Protein AF-A0A396CN26-F1 (afdb_monomer_lite)

Secondary structure (DSSP, 8-state):
--HHHHHHHTT-GGG--SSSSTTEEEEETTEEEESSEEEEEESTTSSHHHHHHHHHHHS-TTTEEEE-TTHHHHHHSHHHHHHHHHHHHHHHHHHHHGGGHHHHHHHHTSPPHHHHHHHHHHHHHHHHHHHHGGGG--TTTTSHHHHPPPPPPP--HHHHHHHHHHHHHHSS-TTHHHHHHHT-HHHHHHHHHHHHHHHHHHHHHHHHHHHHHHHHHHHHHHHHHH-SSPPPPPP-HHHHHHHHHHHHHHHHHHHHHSS-EEEEEEEETTEEEEEEEE--SSHHHHHHHTT-SS--TTGGGS-HHHHHHHHHT-TT-S-SGGGT-EEEEEEE-TTSPBPPHHHHHHHHHHHHHHHHTTSSEEEEE-GGGG---HHHHHHHHHHHHHHHTTSEEEEE---HIIIIIT--SEEEEEEEETTEEEEEEEETT-SEEEETTS-EEEHHHHHHHHHSS-HHHHHHHGGGGT----

Foldseek 3Di:
DDVVVVVVLVVPPQSDDPDPDPQWDAPDFPDIWGLFFEEEFEDVVLCQVVSLVSVCVPDDVQFEFAAAPCPLVVCLPPVNVVVVVVVVQVVVQCVVCVVCPVVQVVLLPADAPVVLVVVQVVLVVLQVLLVVCPVQDDPLCPPPLQADAQDDADALVVLVVVLVVLVVQLDDDPCVVVCCVPPNNVNSVVVSVVSVVVSVVSHVVNVVSVVVRVVSVVSNVVSCVVGPRHGNDHDCVVSVVVSVVSLVVQLVVLVVQADKDFPDWDDQQQKIKTKIWHADPDQVVLCVQQVFPDGCPPLVVDRSSVNLSVLSPTPPGPGCSSNRTGMDIAMAGNVRDGQDSLRSSVSVVSVSLVVSLVHAEYEHAACVSSPDDPVSLQSVLVSSSVSSVRHRYYHYHLECCNRPVSPGQKYWYWGQDPNDTWIWIDGPPDQWTATSVGDIDGPVQSCCCRRVVHPVSVVVCCVVVVNDDD

Sequence (470 aa):
MNFDSLRLAFRDKDKFSITEREDHIELSPGLYVASGLNVVVGSRSSGKSYLLDRVYESSDPDDVVYVRQFDIVKNAEEKAFREKLADEEASIKADYYKPMNGISSALLNLPSKETINKRIKEYISNLILYADSAAREDEFSKCPIYSAGKIAQDNANKEQEVAQALITLLNENPLSIEISERIGRATLVSLLKIAIDLYKAKALRCKCIDYANKISKKIKAELSLESSRPACPESPFAEAAKRKAYVIRLAKLRGATKSEVEISRRKIGKFSRITKRIPYGNAKTLKTAIEARTSLTGITKLDDVEYVEKILDADGVSDISRALFDINVVLENERGENVSGGQKAEYLFFQALDKAASQDIVLIDEPESSFDNPFLNALIATEIKRISSKATVFLATHNNVLGVSIKPDGIIYTGFENGVHRIYTCDSSDSCMRSSDGHMVERSEVLLKLMEAGGTAYDERKPYYGLVGN

Radius of gyration: 35.92 Å; chains: 1; bounding box: 87×43×106 Å

pLDDT: mean 82.17, std 8.55, range [43.12, 94.88]

Structure (mmCIF, N/CA/C/O backbone):
data_AF-A0A396CN26-F1
#
_entry.id   AF-A0A396CN26-F1
#
loop_
_atom_site.group_PDB
_atom_site.id
_atom_site.type_symbol
_atom_site.label_atom_id
_atom_site.label_alt_id
_atom_site.label_comp_id
_atom_site.label_asym_id
_atom_site.label_entity_id
_atom_site.label_seq_id
_atom_site.pdbx_PDB_ins_code
_atom_site.Cartn_x
_atom_site.Cartn_y
_atom_site.Cartn_z
_atom_site.occupancy
_atom_site.B_iso_or_equiv
_atom_site.auth_seq_id
_atom_site.auth_comp_id
_atom_site.auth_asym_id
_atom_site.auth_atom_id
_atom_site.pdbx_PDB_model_num
ATOM 1 N N . MET A 1 1 ? -22.311 -15.652 -36.957 1.00 49.72 1 MET A N 1
ATOM 2 C CA . MET A 1 1 ? -21.435 -15.356 -35.803 1.00 49.72 1 MET A CA 1
ATOM 3 C C . MET A 1 1 ? -22.310 -15.221 -34.571 1.00 49.72 1 MET A C 1
ATOM 5 O O . MET A 1 1 ? -23.223 -14.409 -34.597 1.00 49.72 1 MET A O 1
ATOM 9 N N . ASN A 1 2 ? -22.108 -16.062 -33.555 1.00 66.31 2 ASN A N 1
ATOM 10 C CA . ASN A 1 2 ? -22.846 -15.977 -32.293 1.00 66.31 2 ASN A CA 1
ATOM 11 C C . ASN A 1 2 ? -22.189 -14.908 -31.395 1.00 66.31 2 ASN A C 1
ATOM 13 O O . ASN A 1 2 ? -20.962 -14.827 -31.341 1.00 66.31 2 ASN A O 1
ATOM 17 N N . PHE A 1 3 ? -22.987 -14.087 -30.712 1.00 68.62 3 PHE A N 1
ATOM 18 C CA . PHE A 1 3 ? -22.509 -12.985 -29.866 1.00 68.62 3 PHE A CA 1
ATOM 19 C C . PHE A 1 3 ? -21.639 -13.492 -28.702 1.00 68.62 3 PHE A C 1
ATOM 21 O O . PHE A 1 3 ? -20.650 -12.859 -28.336 1.00 68.62 3 PHE A O 1
ATOM 28 N N . ASP A 1 4 ? -21.931 -14.695 -28.199 1.00 76.81 4 ASP A N 1
ATOM 29 C CA . ASP A 1 4 ? -21.117 -15.361 -27.177 1.00 76.81 4 ASP A CA 1
ATOM 30 C C . ASP A 1 4 ? -19.715 -15.720 -27.679 1.00 76.81 4 ASP A C 1
ATOM 32 O O . ASP A 1 4 ? -18.748 -15.610 -26.931 1.00 76.81 4 ASP A O 1
ATOM 36 N N . SER A 1 5 ? -19.576 -16.088 -28.957 1.00 71.62 5 SER A N 1
ATOM 37 C CA . SER A 1 5 ? -18.278 -16.390 -29.573 1.00 71.62 5 SER A CA 1
ATOM 38 C C . SER A 1 5 ? -17.413 -15.136 -29.715 1.00 71.62 5 SER A C 1
ATOM 40 O O . SER A 1 5 ? -16.215 -15.191 -29.458 1.00 71.62 5 SER A O 1
ATOM 42 N N . LEU A 1 6 ? -18.026 -13.997 -30.060 1.00 67.12 6 LEU A N 1
ATOM 43 C CA . LEU A 1 6 ? -17.363 -12.688 -30.076 1.00 67.12 6 LEU A CA 1
ATOM 44 C C . LEU A 1 6 ? -16.926 -12.277 -28.668 1.00 67.12 6 LEU A C 1
ATOM 46 O O . LEU A 1 6 ? -15.775 -11.910 -28.465 1.00 67.12 6 LEU A O 1
ATOM 50 N N . ARG A 1 7 ? -17.804 -12.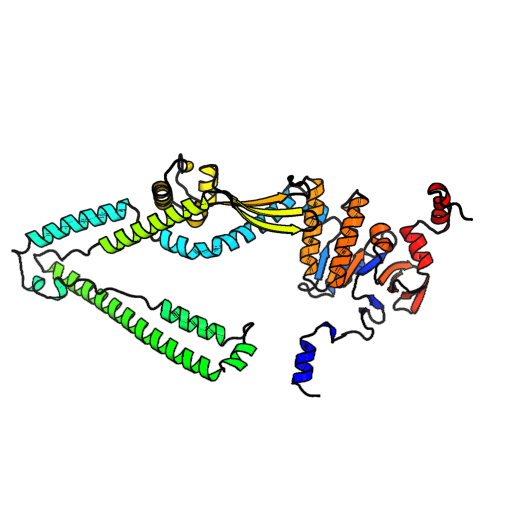408 -27.668 1.00 68.00 7 ARG A N 1
ATOM 51 C CA . ARG A 1 7 ? -17.490 -12.084 -26.268 1.00 68.00 7 ARG A CA 1
ATOM 52 C C . ARG A 1 7 ? -16.365 -12.952 -25.691 1.00 68.00 7 ARG A C 1
ATOM 54 O O . ARG A 1 7 ? -15.585 -12.465 -24.877 1.00 68.00 7 ARG A O 1
ATOM 61 N N . LEU A 1 8 ? -16.284 -14.222 -26.092 1.00 71.88 8 LEU A N 1
ATOM 62 C CA . LEU A 1 8 ? -15.201 -15.126 -25.693 1.00 71.88 8 LEU A CA 1
ATOM 63 C C . LEU A 1 8 ? -13.879 -14.760 -26.369 1.00 71.88 8 LEU A C 1
ATOM 65 O O . LEU A 1 8 ? -12.836 -14.861 -25.731 1.00 71.88 8 LEU A O 1
ATOM 69 N N . ALA A 1 9 ? -13.934 -14.302 -27.624 1.00 62.75 9 ALA A N 1
ATOM 70 C CA . ALA A 1 9 ? -12.776 -13.742 -28.298 1.00 62.75 9 ALA A CA 1
ATOM 71 C C . ALA A 1 9 ? -12.297 -12.487 -27.557 1.00 62.75 9 ALA A C 1
ATOM 73 O O . ALA A 1 9 ? -11.133 -12.449 -27.192 1.00 62.75 9 ALA A O 1
ATOM 74 N N . PHE A 1 10 ? -13.170 -11.511 -27.249 1.00 63.91 10 PHE A N 1
ATOM 75 C CA . PHE A 1 10 ? -12.819 -10.220 -26.605 1.00 63.91 10 PHE A CA 1
ATOM 76 C C . PHE A 1 10 ? -12.132 -10.327 -25.232 1.00 63.91 10 PHE A C 1
ATOM 78 O O . PHE A 1 10 ? -11.649 -9.331 -24.701 1.00 63.91 10 PHE A O 1
ATOM 85 N N . ARG A 1 11 ? -12.102 -11.519 -24.631 1.00 60.06 11 ARG A N 1
ATOM 86 C CA . ARG A 1 11 ? -11.358 -11.792 -23.393 1.00 60.06 11 ARG A CA 1
ATOM 87 C C . ARG A 1 11 ? -9.887 -12.104 -23.619 1.00 60.06 11 ARG A C 1
ATOM 89 O O . ARG A 1 11 ? -9.113 -12.053 -22.671 1.00 60.06 11 ARG A O 1
ATOM 96 N N . ASP A 1 12 ? -9.541 -12.476 -24.837 1.00 54.06 12 ASP A N 1
ATOM 97 C CA . ASP A 1 12 ? -8.222 -12.911 -25.242 1.00 54.06 12 ASP A CA 1
ATOM 98 C C . ASP A 1 12 ? -7.624 -11.810 -26.123 1.00 54.06 12 ASP A C 1
ATOM 100 O O . ASP A 1 12 ? -7.970 -11.691 -27.301 1.00 54.06 12 ASP A O 1
ATOM 104 N N . LYS A 1 13 ? -6.801 -10.941 -25.516 1.00 55.94 13 LYS A N 1
ATOM 105 C CA . LYS A 1 13 ? -6.184 -9.795 -26.208 1.00 55.94 13 LYS A CA 1
ATOM 106 C C . LYS A 1 13 ? -5.357 -10.254 -27.420 1.00 55.94 13 LYS A C 1
ATOM 108 O O . LYS A 1 13 ? -5.352 -9.559 -28.427 1.00 55.94 13 LYS A O 1
ATOM 113 N N . ASP A 1 14 ? -4.789 -11.458 -27.368 1.00 55.03 14 ASP A N 1
ATOM 114 C CA . ASP A 1 14 ? -3.955 -12.041 -28.426 1.00 55.03 14 ASP A CA 1
ATOM 115 C C . ASP A 1 14 ? -4.756 -12.426 -29.688 1.00 55.03 14 ASP A C 1
ATOM 117 O O . ASP A 1 14 ? -4.182 -12.759 -30.721 1.00 55.03 14 ASP A O 1
ATOM 121 N N . LYS A 1 15 ? -6.097 -12.400 -29.629 1.00 54.88 15 LYS A N 1
ATOM 122 C CA . LYS A 1 15 ? -6.984 -12.717 -30.765 1.00 54.88 15 LYS A CA 1
ATOM 123 C C . LYS A 1 15 ? -7.449 -11.495 -31.556 1.00 54.88 15 LYS A C 1
ATOM 125 O O . LYS A 1 15 ? -8.223 -11.659 -32.501 1.00 54.88 15 LYS A O 1
ATOM 130 N N . PHE A 1 16 ? -7.014 -10.292 -31.184 1.00 51.56 16 PHE A N 1
ATOM 131 C CA . PHE A 1 16 ? -7.336 -9.057 -31.897 1.00 51.56 16 PHE A CA 1
ATOM 132 C C . PHE A 1 16 ? -6.062 -8.324 -32.293 1.00 51.56 16 PHE A C 1
ATOM 134 O O . PHE A 1 16 ? -5.268 -7.951 -31.439 1.00 51.56 16 PHE A O 1
ATOM 141 N N . SER A 1 17 ? -5.927 -8.048 -33.589 1.00 50.09 17 SER A N 1
ATOM 142 C CA . SER A 1 17 ? -4.989 -7.049 -34.094 1.00 50.09 17 SER A CA 1
ATOM 143 C C . SER A 1 17 ? -5.772 -5.791 -34.461 1.00 50.09 17 SER A C 1
ATOM 145 O O . SER A 1 17 ? -6.763 -5.868 -35.189 1.00 50.09 17 SER A O 1
ATOM 147 N N . ILE A 1 18 ? -5.353 -4.636 -33.941 1.00 54.41 18 ILE A N 1
ATOM 148 C CA . ILE A 1 18 ? -5.915 -3.319 -34.302 1.00 54.41 18 ILE A CA 1
ATOM 149 C C . ILE A 1 18 ? -5.242 -2.781 -35.581 1.00 54.41 18 ILE A C 1
ATOM 151 O O . ILE A 1 18 ? -5.696 -1.802 -36.168 1.00 54.41 18 ILE A O 1
ATOM 155 N N . THR A 1 19 ? -4.191 -3.446 -36.059 1.00 55.91 19 THR A N 1
ATOM 156 C CA . THR A 1 19 ? -3.375 -3.020 -37.195 1.00 55.91 19 THR A CA 1
ATOM 157 C C . THR A 1 19 ? -3.432 -4.010 -38.354 1.00 55.91 19 THR A C 1
ATOM 159 O O . THR A 1 19 ? -3.617 -5.215 -38.172 1.00 55.91 19 THR A O 1
ATOM 162 N N . GLU A 1 20 ? -3.259 -3.491 -39.577 1.00 57.09 20 GLU A N 1
ATOM 163 C CA . GLU A 1 20 ? -3.237 -4.285 -40.819 1.00 57.09 20 GLU A CA 1
ATOM 164 C C . GLU A 1 20 ? -2.088 -5.307 -40.870 1.00 57.09 20 GLU A C 1
ATOM 166 O O . GLU A 1 20 ? -2.137 -6.255 -41.654 1.00 57.09 20 GLU A O 1
ATOM 171 N N . ARG A 1 21 ? -1.054 -5.119 -40.042 1.00 63.88 21 ARG A N 1
ATOM 172 C CA . ARG A 1 21 ? 0.085 -6.025 -39.895 1.00 63.88 21 ARG A CA 1
ATOM 173 C C . ARG A 1 21 ? 0.073 -6.630 -38.500 1.00 63.88 21 ARG A C 1
ATOM 175 O O . ARG A 1 21 ? 0.138 -5.892 -37.521 1.00 63.88 21 ARG A O 1
ATOM 182 N N . GLU A 1 22 ? 0.037 -7.959 -38.428 1.00 63.50 22 GLU A N 1
ATOM 183 C CA . GLU A 1 22 ? 0.271 -8.680 -37.175 1.00 63.50 22 GLU A CA 1
ATOM 184 C C . GLU A 1 22 ? 1.611 -8.215 -36.566 1.00 63.50 22 GLU A C 1
ATOM 186 O O . GLU A 1 22 ? 2.582 -7.945 -37.281 1.00 63.50 22 GLU A O 1
ATOM 191 N N . ASP A 1 23 ? 1.625 -8.028 -35.246 1.00 73.06 23 ASP A N 1
ATOM 192 C CA . ASP A 1 23 ? 2.781 -7.588 -34.453 1.00 73.06 23 ASP A CA 1
ATOM 193 C C . ASP A 1 23 ? 3.318 -6.171 -34.730 1.00 73.06 23 ASP A C 1
ATOM 195 O O . ASP A 1 23 ? 4.452 -5.858 -34.368 1.00 73.06 23 ASP A O 1
ATOM 199 N N . HIS A 1 24 ? 2.518 -5.283 -35.331 1.00 81.19 24 HIS A N 1
ATOM 200 C CA . HIS A 1 24 ? 2.923 -3.898 -35.597 1.00 81.19 24 HIS A CA 1
ATOM 201 C C . HIS A 1 24 ? 1.936 -2.860 -35.066 1.00 81.19 24 HIS A C 1
ATOM 203 O O . HIS A 1 24 ? 0.738 -3.108 -34.996 1.00 81.19 24 HIS A O 1
ATOM 209 N N . ILE A 1 25 ? 2.429 -1.662 -34.762 1.00 81.75 25 ILE A N 1
ATOM 210 C CA . ILE A 1 25 ? 1.652 -0.472 -34.406 1.00 81.75 25 ILE A CA 1
ATOM 211 C C . ILE A 1 25 ? 1.895 0.604 -35.464 1.00 81.75 25 ILE A C 1
ATOM 213 O O . ILE A 1 25 ? 3.025 0.818 -35.900 1.00 81.75 25 ILE A O 1
ATOM 217 N N . GLU A 1 26 ? 0.838 1.280 -35.907 1.00 82.62 26 GLU A N 1
ATOM 218 C CA . GLU A 1 26 ? 0.957 2.408 -36.831 1.00 82.62 26 GLU A CA 1
ATOM 219 C C . GLU A 1 26 ? 1.132 3.713 -36.040 1.00 82.62 26 GLU A C 1
ATOM 221 O O . GLU A 1 26 ? 0.235 4.142 -35.321 1.00 82.62 26 GLU A O 1
ATOM 226 N N . LEU A 1 27 ? 2.302 4.346 -36.165 1.00 76.44 27 LEU A N 1
ATOM 227 C CA . LEU A 1 27 ? 2.615 5.620 -35.498 1.00 76.44 27 LEU A CA 1
ATOM 228 C C . LEU A 1 27 ? 2.017 6.827 -36.225 1.00 76.44 27 LEU A C 1
ATOM 230 O O . LEU A 1 27 ? 1.696 7.854 -35.630 1.00 76.44 27 LEU A O 1
ATOM 234 N N . SER A 1 28 ? 1.962 6.742 -37.548 1.00 72.50 28 SER A N 1
ATOM 235 C CA . SER A 1 28 ? 1.380 7.745 -38.435 1.00 72.50 28 SER A CA 1
ATOM 236 C C . SER A 1 28 ? 1.117 7.087 -39.788 1.00 72.50 28 SER A C 1
ATOM 238 O O . SER A 1 28 ? 1.729 6.051 -40.045 1.00 72.50 28 SER A O 1
ATOM 240 N N . PRO A 1 29 ? 0.267 7.667 -40.655 1.00 75.06 29 PRO A N 1
ATOM 241 C CA . PRO A 1 29 ? -0.121 7.039 -41.914 1.00 75.06 29 PRO A CA 1
ATOM 242 C C . PRO A 1 29 ? 1.077 6.495 -42.707 1.00 75.06 29 PRO A C 1
ATOM 244 O O . PRO A 1 29 ? 1.932 7.263 -43.155 1.00 75.06 29 PRO A O 1
ATOM 247 N N . GLY A 1 30 ? 1.147 5.169 -42.850 1.00 72.31 30 GLY A N 1
ATOM 248 C CA . GLY A 1 30 ? 2.200 4.468 -43.593 1.00 72.31 30 GLY A CA 1
ATOM 249 C C . GLY A 1 30 ? 3.526 4.236 -42.849 1.00 72.31 30 GLY A C 1
ATOM 250 O O . GLY A 1 30 ? 4.466 3.721 -43.453 1.00 72.31 30 GLY A O 1
ATOM 251 N N . LEU A 1 31 ? 3.618 4.581 -41.560 1.00 81.06 31 LEU A N 1
ATOM 252 C CA . LEU A 1 31 ? 4.768 4.318 -40.685 1.00 81.06 31 LEU A CA 1
ATOM 253 C C . LEU A 1 31 ? 4.388 3.302 -39.605 1.00 81.06 31 LEU A C 1
ATOM 255 O O . LEU A 1 31 ? 3.733 3.633 -38.615 1.00 81.06 31 LEU A O 1
ATOM 259 N N . TYR A 1 32 ? 4.861 2.073 -39.792 1.00 85.38 32 TYR A N 1
ATOM 260 C CA . TYR A 1 32 ? 4.649 0.958 -38.874 1.00 85.38 32 TYR A CA 1
ATOM 261 C C . TYR A 1 32 ? 5.897 0.709 -38.029 1.00 85.38 32 TYR A C 1
ATOM 263 O O . TYR A 1 32 ? 7.021 0.852 -38.517 1.00 85.38 32 TYR A O 1
ATOM 271 N N . VAL A 1 33 ? 5.686 0.318 -36.778 1.00 87.12 33 VAL A N 1
ATOM 272 C CA . VAL A 1 33 ? 6.719 -0.089 -35.818 1.00 87.12 33 VAL A CA 1
ATOM 273 C C . VAL A 1 33 ? 6.336 -1.413 -35.184 1.00 87.12 33 VAL A C 1
ATOM 275 O O . VAL A 1 33 ? 5.157 -1.746 -35.159 1.00 87.12 33 VAL A O 1
ATOM 278 N N . ALA A 1 34 ? 7.301 -2.167 -34.673 1.00 88.31 34 ALA A N 1
ATOM 279 C CA . ALA A 1 34 ? 7.019 -3.447 -34.037 1.00 88.31 34 ALA A CA 1
ATOM 280 C C . ALA A 1 34 ? 6.234 -3.241 -32.726 1.00 88.31 34 ALA A C 1
ATOM 282 O O . ALA A 1 34 ? 6.409 -2.235 -32.042 1.00 88.31 34 ALA A O 1
ATOM 283 N N . SER A 1 35 ? 5.397 -4.196 -32.329 1.00 85.75 35 SER A N 1
ATOM 284 C CA . SER A 1 35 ? 4.704 -4.195 -31.028 1.00 85.75 35 SER A CA 1
ATOM 285 C C . SER A 1 35 ? 5.636 -4.503 -29.844 1.00 85.75 35 SER A C 1
ATOM 287 O O . SER A 1 35 ? 5.272 -4.287 -28.692 1.00 85.75 35 SER A O 1
ATOM 289 N N . GLY A 1 36 ? 6.841 -5.012 -30.122 1.00 88.81 36 GLY A N 1
ATOM 290 C CA . GLY A 1 36 ? 7.863 -5.343 -29.129 1.00 88.81 36 GLY A CA 1
ATOM 291 C C . GLY A 1 36 ? 8.836 -4.194 -28.847 1.00 88.81 36 GLY A C 1
ATOM 292 O O . GLY A 1 36 ? 8.454 -3.074 -28.503 1.00 88.81 36 GLY A O 1
ATOM 293 N N . LEU A 1 37 ? 10.136 -4.481 -28.952 1.00 92.38 37 LEU A N 1
ATOM 294 C CA . LEU A 1 37 ? 11.207 -3.520 -28.705 1.00 92.38 37 LEU A CA 1
ATOM 295 C C . LEU A 1 37 ? 11.586 -2.764 -29.983 1.00 92.38 37 LEU A C 1
ATOM 297 O O . LEU A 1 37 ? 12.199 -3.330 -30.889 1.00 92.38 37 LEU A O 1
ATOM 301 N N . ASN A 1 38 ? 11.332 -1.460 -29.997 1.00 93.38 38 ASN A N 1
ATOM 302 C CA . ASN A 1 38 ? 11.763 -0.538 -31.039 1.00 93.38 38 ASN A CA 1
ATOM 303 C C . ASN A 1 38 ? 12.939 0.303 -30.555 1.00 93.38 38 ASN A C 1
ATOM 305 O O . ASN A 1 38 ? 12.843 0.999 -29.543 1.00 93.38 38 ASN A O 1
ATOM 309 N N . VAL A 1 39 ? 14.044 0.291 -31.295 1.00 93.12 39 VAL A N 1
ATOM 310 C CA . VAL A 1 39 ? 15.199 1.144 -30.989 1.00 93.12 39 VAL A CA 1
ATOM 311 C C . VAL A 1 39 ? 15.186 2.369 -31.892 1.00 93.12 39 VAL A C 1
ATOM 313 O O . VAL A 1 39 ? 15.213 2.249 -33.115 1.00 93.12 39 VAL A O 1
ATOM 316 N N . VAL A 1 40 ? 15.194 3.552 -31.281 1.00 92.06 40 VAL A N 1
ATOM 317 C CA . VAL A 1 40 ? 15.275 4.842 -31.965 1.00 92.06 40 VAL A CA 1
ATOM 318 C C . VAL A 1 40 ? 16.736 5.280 -32.045 1.00 92.06 40 VAL A C 1
ATOM 320 O O . VAL A 1 40 ? 17.376 5.576 -31.034 1.00 92.06 40 VAL A O 1
ATOM 323 N N . VAL A 1 41 ? 17.266 5.346 -33.262 1.00 89.75 41 VAL A N 1
ATOM 324 C CA . VAL A 1 41 ? 18.642 5.744 -33.565 1.00 89.75 41 VAL A CA 1
ATOM 325 C C . VAL A 1 41 ? 18.664 7.030 -34.382 1.00 89.75 41 VAL A C 1
ATOM 327 O O . VAL A 1 41 ? 17.781 7.311 -35.187 1.00 89.75 41 VAL A O 1
ATOM 330 N N . GLY A 1 42 ? 19.710 7.825 -34.210 1.00 85.88 42 GLY A N 1
ATOM 331 C CA . GLY A 1 42 ? 19.914 9.038 -34.990 1.00 85.88 42 GLY A CA 1
ATOM 332 C C . GLY A 1 42 ? 21.136 9.799 -34.506 1.00 85.88 42 GLY A C 1
ATOM 333 O O . GLY A 1 42 ? 21.646 9.533 -33.421 1.00 85.88 42 GLY A O 1
ATOM 334 N N . SER A 1 43 ? 21.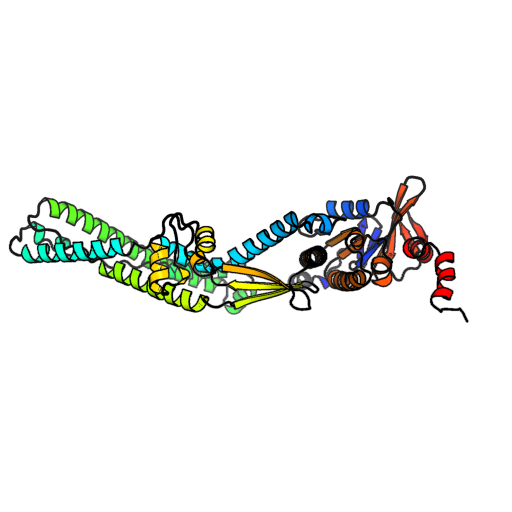624 10.752 -35.296 1.00 80.31 43 SER A N 1
ATOM 335 C CA . SER A 1 43 ? 22.728 11.633 -34.891 1.00 80.31 43 SER A CA 1
ATOM 336 C C . SER A 1 43 ? 22.322 12.551 -33.729 1.00 80.31 43 SER A C 1
ATOM 338 O O . SER A 1 43 ? 21.139 12.685 -33.400 1.00 80.31 43 SER A O 1
ATOM 340 N N . ARG A 1 44 ? 23.283 13.232 -33.097 1.00 73.94 44 ARG A N 1
ATOM 341 C CA . ARG A 1 44 ? 22.967 14.271 -32.103 1.00 73.94 44 ARG A CA 1
ATOM 342 C C . ARG A 1 44 ? 22.059 15.337 -32.737 1.00 73.94 44 ARG A C 1
ATOM 344 O O . ARG A 1 44 ? 22.311 15.755 -33.863 1.00 73.94 44 ARG A O 1
ATOM 351 N N . SER A 1 45 ? 20.999 15.733 -32.030 1.00 71.00 45 SER A N 1
ATOM 352 C CA . SER A 1 45 ? 19.982 16.692 -32.509 1.00 71.00 45 SER A CA 1
ATOM 353 C C . SER A 1 45 ? 19.169 16.247 -33.737 1.00 71.00 45 SER A C 1
ATOM 355 O O . SER A 1 45 ? 18.591 17.075 -34.432 1.00 71.00 45 SER A O 1
ATOM 357 N N . SER A 1 46 ? 19.086 14.942 -34.009 1.00 74.44 46 SER A N 1
ATOM 358 C CA . SER A 1 46 ? 18.321 14.401 -35.148 1.00 74.44 46 SER A CA 1
ATOM 359 C C . SER A 1 46 ? 16.806 14.281 -34.924 1.00 74.44 46 SER A C 1
ATOM 361 O O . SER A 1 46 ? 16.075 14.042 -35.883 1.00 74.44 46 SER A O 1
ATOM 363 N N . GLY A 1 47 ? 16.326 14.490 -33.691 1.00 78.94 47 GLY A N 1
ATOM 364 C CA . GLY A 1 47 ? 14.898 14.453 -33.352 1.00 78.94 47 GLY A CA 1
ATOM 365 C C . GLY A 1 47 ? 14.423 13.216 -32.578 1.00 78.94 47 GLY A C 1
ATOM 366 O O . GLY A 1 47 ? 13.219 13.010 -32.496 1.00 78.94 47 GLY A O 1
ATOM 367 N N . LYS A 1 48 ? 15.319 12.413 -31.983 1.00 87.00 48 LYS A N 1
ATOM 368 C CA . LYS A 1 48 ? 14.942 11.238 -31.164 1.00 87.00 48 LYS A CA 1
ATOM 369 C C . LYS A 1 48 ? 13.964 11.582 -30.033 1.00 87.00 48 LYS A C 1
ATOM 371 O O . LYS A 1 48 ? 12.868 11.035 -29.995 1.00 87.00 48 LYS A O 1
ATOM 376 N N . SER A 1 49 ? 14.327 12.532 -29.167 1.00 84.62 49 SER A N 1
ATOM 377 C CA . SER A 1 49 ? 13.458 12.968 -28.066 1.00 84.62 49 SER A CA 1
ATOM 378 C C . SER A 1 49 ? 12.157 13.585 -28.584 1.00 84.62 49 SER A C 1
ATOM 380 O O . SER A 1 49 ? 11.105 13.325 -28.023 1.00 84.62 49 SER A O 1
ATOM 382 N N . TYR A 1 50 ? 12.200 14.298 -29.719 1.00 85.50 50 TYR A N 1
ATOM 383 C CA . TYR A 1 50 ? 11.002 14.850 -30.365 1.00 85.50 50 TYR A CA 1
ATOM 384 C C . TYR A 1 50 ? 10.029 13.756 -30.832 1.00 85.50 50 TYR A C 1
ATOM 386 O O . TYR A 1 50 ? 8.818 13.906 -30.688 1.00 85.50 50 TYR A O 1
ATOM 394 N N . LEU A 1 51 ? 10.541 12.639 -31.362 1.00 86.06 51 LEU A N 1
ATOM 395 C CA . LEU A 1 51 ? 9.712 11.479 -31.686 1.00 86.06 51 LEU A CA 1
ATOM 396 C C . LEU A 1 51 ? 9.071 10.895 -30.422 1.00 86.06 51 LEU A C 1
ATOM 398 O O . LEU A 1 51 ? 7.864 10.679 -30.414 1.00 86.06 51 LEU A O 1
ATOM 402 N N . LEU A 1 52 ? 9.853 10.669 -29.362 1.00 88.62 52 LEU A N 1
ATOM 403 C CA . LEU A 1 52 ? 9.331 10.135 -28.099 1.00 88.62 52 LEU A CA 1
ATOM 404 C C . LEU A 1 52 ? 8.291 11.070 -27.466 1.00 88.62 52 LEU A C 1
ATOM 406 O O . LEU A 1 52 ? 7.238 10.604 -27.047 1.00 88.62 52 LEU A O 1
ATOM 410 N N . ASP A 1 53 ? 8.538 12.382 -27.453 1.00 87.75 53 ASP A N 1
ATOM 411 C CA . ASP A 1 53 ? 7.583 13.386 -26.973 1.00 87.75 53 ASP A CA 1
ATOM 412 C C . ASP A 1 53 ? 6.270 13.323 -27.764 1.00 87.75 53 ASP A C 1
ATOM 414 O O . ASP A 1 53 ? 5.194 13.312 -27.174 1.00 87.75 53 ASP A O 1
ATOM 418 N N . ARG A 1 54 ? 6.338 13.185 -29.093 1.00 86.69 54 ARG A N 1
ATOM 419 C CA . ARG A 1 54 ? 5.145 13.057 -29.938 1.00 86.69 54 ARG A CA 1
ATOM 420 C C . ARG A 1 54 ? 4.363 11.769 -29.665 1.00 86.69 54 ARG A C 1
ATOM 422 O O . ARG A 1 54 ? 3.133 11.793 -29.682 1.00 86.69 54 ARG A O 1
ATOM 429 N N . VAL A 1 55 ? 5.050 10.651 -29.423 1.00 85.81 55 VAL A N 1
ATOM 430 C CA . VAL A 1 55 ? 4.393 9.390 -29.029 1.00 85.81 55 VAL A CA 1
ATOM 431 C C . VAL A 1 55 ? 3.728 9.547 -27.664 1.00 85.81 55 VAL A C 1
ATOM 433 O O . VAL A 1 55 ? 2.581 9.151 -27.492 1.00 85.81 55 VAL A O 1
ATOM 436 N N . TYR A 1 56 ? 4.405 10.194 -26.716 1.00 87.94 56 TYR A N 1
ATOM 437 C CA . TYR A 1 56 ? 3.856 10.473 -25.393 1.00 87.94 56 TYR A CA 1
ATOM 438 C C . TYR A 1 56 ? 2.594 11.346 -25.456 1.00 87.94 56 TYR A C 1
ATOM 440 O O . TYR A 1 56 ? 1.592 11.015 -24.838 1.00 87.94 56 TYR A O 1
ATOM 448 N N . GLU A 1 57 ? 2.620 12.433 -26.232 1.00 87.25 57 GLU A N 1
ATOM 449 C CA . GLU A 1 57 ? 1.491 13.363 -26.389 1.00 87.25 57 GLU A CA 1
ATOM 450 C C . GLU A 1 57 ? 0.288 12.764 -27.130 1.00 87.25 57 GLU A C 1
ATOM 452 O O . GLU A 1 57 ? -0.827 13.263 -26.991 1.00 87.25 57 GLU A O 1
ATOM 457 N N . SER A 1 58 ? 0.506 11.722 -27.936 1.00 83.94 58 SER A N 1
ATOM 458 C CA . SER A 1 58 ? -0.555 11.030 -28.682 1.00 83.94 58 SER A CA 1
ATOM 459 C C . SER A 1 58 ? -1.121 9.805 -27.962 1.00 83.94 58 SER A C 1
ATOM 461 O O . SER A 1 58 ? -2.104 9.241 -28.437 1.00 83.94 58 SER A O 1
ATOM 463 N N . SER A 1 59 ? -0.529 9.412 -26.832 1.00 82.75 59 SER A N 1
ATOM 464 C CA . SER A 1 59 ? -0.954 8.261 -26.031 1.00 82.75 59 SER A CA 1
ATOM 465 C C . SER A 1 59 ? -1.791 8.703 -24.831 1.00 82.75 59 SER A C 1
ATOM 467 O O . SER A 1 59 ? -1.601 9.800 -24.299 1.00 82.75 59 SER A O 1
ATOM 469 N N . ASP A 1 60 ? -2.695 7.839 -24.369 1.00 82.12 60 ASP A N 1
ATOM 470 C CA . ASP A 1 60 ? -3.449 8.099 -23.144 1.00 82.12 60 ASP A CA 1
ATOM 471 C C . ASP A 1 60 ? -2.509 8.088 -21.919 1.00 82.12 60 ASP A C 1
ATOM 473 O O . ASP A 1 60 ? -1.680 7.181 -21.793 1.00 82.12 60 ASP A O 1
ATOM 477 N N . PRO A 1 61 ? -2.619 9.059 -20.984 1.00 78.69 61 PRO A N 1
ATOM 478 C CA . PRO A 1 61 ? -1.708 9.176 -19.840 1.00 78.69 61 PRO A CA 1
ATOM 479 C C . PRO A 1 61 ? -1.651 7.944 -18.932 1.00 78.69 61 PRO A C 1
ATOM 481 O O . PRO A 1 61 ? -0.647 7.733 -18.252 1.00 78.69 61 PRO A O 1
ATOM 484 N N . ASP A 1 62 ? -2.728 7.158 -18.903 1.00 80.38 62 ASP A N 1
ATOM 485 C CA . ASP A 1 62 ? -2.825 5.948 -18.089 1.00 80.38 62 ASP A CA 1
ATOM 486 C C . ASP A 1 62 ? -2.126 4.744 -18.740 1.00 80.38 62 ASP A C 1
ATOM 488 O O . ASP A 1 62 ? -1.756 3.825 -18.015 1.00 80.38 62 ASP A O 1
ATOM 492 N N . ASP A 1 63 ? -1.858 4.783 -20.052 1.00 83.88 63 ASP A N 1
ATOM 493 C CA . ASP A 1 63 ? -1.315 3.664 -20.838 1.00 83.88 63 ASP A CA 1
ATOM 494 C C . ASP A 1 63 ? 0.149 3.875 -21.269 1.00 83.88 63 ASP A C 1
ATOM 496 O O . ASP A 1 63 ? 0.765 2.978 -21.855 1.00 83.88 63 ASP A O 1
ATOM 500 N N . VAL A 1 64 ? 0.739 5.040 -20.964 1.00 85.88 64 VAL A N 1
ATOM 501 C CA . VAL A 1 64 ? 2.115 5.393 -21.345 1.00 85.88 64 VAL A CA 1
ATOM 502 C C . VAL A 1 64 ? 2.994 5.749 -20.147 1.00 85.88 64 VAL A C 1
ATOM 504 O O . VAL A 1 64 ? 2.618 6.509 -19.256 1.00 85.88 64 VAL A O 1
ATOM 507 N N . VAL A 1 65 ? 4.232 5.249 -20.140 1.00 88.12 65 VAL A N 1
ATOM 508 C CA . VAL A 1 65 ? 5.283 5.700 -19.213 1.00 88.12 65 VAL A CA 1
ATOM 509 C C . VAL A 1 65 ? 6.469 6.244 -19.984 1.00 88.12 65 VAL A C 1
ATOM 511 O O . VAL A 1 65 ? 6.990 5.593 -20.885 1.00 88.12 65 VAL A O 1
ATOM 514 N N . TYR A 1 66 ? 6.941 7.422 -19.572 1.00 88.12 66 TYR A N 1
ATOM 515 C CA . TYR A 1 66 ? 8.099 8.076 -20.166 1.00 88.12 66 TYR A CA 1
ATOM 516 C C . TYR A 1 66 ? 9.233 8.249 -19.152 1.00 88.12 66 TYR A C 1
ATOM 518 O O . TYR A 1 66 ? 9.155 9.040 -18.213 1.00 88.12 66 TYR A O 1
ATOM 526 N N . VAL A 1 67 ? 10.318 7.511 -19.377 1.00 85.56 67 VAL A N 1
ATOM 527 C CA . VAL A 1 67 ? 11.607 7.658 -18.703 1.00 85.56 67 VAL A CA 1
ATOM 528 C C . VAL A 1 67 ? 12.484 8.623 -19.507 1.00 85.56 67 VAL A C 1
ATOM 530 O O . VAL A 1 67 ? 13.150 8.222 -20.462 1.00 85.56 67 VAL A O 1
ATOM 533 N N . ARG A 1 68 ? 12.462 9.910 -19.142 1.00 84.62 68 ARG A N 1
ATOM 534 C CA . ARG A 1 68 ? 13.235 10.958 -19.828 1.00 84.62 68 ARG A CA 1
ATOM 535 C C . ARG A 1 68 ? 14.715 10.932 -19.451 1.00 84.62 68 ARG A C 1
ATOM 537 O O . ARG A 1 68 ? 15.100 10.513 -18.353 1.00 84.62 68 ARG A O 1
ATOM 544 N N . GLN A 1 69 ? 15.532 11.492 -20.338 1.00 78.06 69 GLN A N 1
ATOM 545 C CA . GLN A 1 69 ? 16.953 11.703 -20.104 1.00 78.06 69 GLN A CA 1
ATOM 546 C C . GLN A 1 69 ? 17.188 12.560 -18.845 1.00 78.06 69 GLN A C 1
ATOM 548 O O . GLN A 1 69 ? 16.498 13.552 -18.610 1.00 78.06 69 GLN A O 1
ATOM 553 N N . PHE A 1 70 ? 18.177 12.188 -18.026 1.00 70.62 70 PHE A N 1
ATOM 554 C CA . PHE A 1 70 ? 18.567 12.855 -16.770 1.00 70.62 70 PHE A CA 1
ATOM 555 C C . PHE A 1 70 ? 17.536 12.864 -15.632 1.00 70.62 70 PHE A C 1
ATOM 557 O O . PHE A 1 70 ? 17.906 13.211 -14.508 1.00 70.62 70 PHE A O 1
ATOM 564 N N . ASP A 1 71 ? 16.284 12.452 -15.851 1.00 72.44 71 ASP A N 1
ATOM 565 C CA . ASP A 1 71 ? 15.288 12.388 -14.774 1.00 72.44 71 ASP A CA 1
ATOM 566 C C . ASP A 1 71 ? 15.705 11.391 -13.694 1.00 72.44 71 ASP A C 1
ATOM 568 O O . ASP A 1 71 ? 15.524 11.645 -12.505 1.00 72.44 71 ASP A O 1
ATOM 572 N N . ILE A 1 72 ? 16.323 10.278 -14.082 1.00 71.31 72 ILE A N 1
ATOM 573 C CA . ILE A 1 72 ? 16.855 9.287 -13.141 1.00 71.31 72 ILE A CA 1
ATOM 574 C C . ILE A 1 72 ? 17.957 9.915 -12.281 1.00 71.31 72 ILE A C 1
ATOM 576 O O . ILE A 1 72 ? 17.938 9.753 -11.065 1.00 71.31 72 ILE A O 1
ATOM 580 N N . VAL A 1 73 ? 18.875 10.675 -12.891 1.00 66.88 73 VAL A N 1
ATOM 581 C CA . VAL A 1 73 ? 20.011 11.313 -12.201 1.00 66.88 73 VAL A CA 1
ATOM 582 C C . VAL A 1 73 ? 19.536 12.409 -11.249 1.00 66.88 73 VAL A C 1
ATOM 584 O O . VAL A 1 73 ? 19.920 12.402 -10.083 1.00 66.88 73 VAL A O 1
ATOM 587 N N . LYS A 1 74 ? 18.637 13.296 -11.698 1.00 68.69 74 LYS A N 1
ATOM 588 C CA . LYS A 1 74 ? 18.026 14.334 -10.846 1.00 68.69 74 LYS A CA 1
ATOM 589 C C . LYS A 1 74 ? 17.288 13.722 -9.658 1.00 68.69 74 LYS A C 1
ATOM 591 O O . LYS A 1 74 ? 17.408 14.190 -8.533 1.00 68.69 74 LYS A O 1
ATOM 596 N N . ASN A 1 75 ? 16.542 12.645 -9.896 1.00 67.31 75 ASN A N 1
ATOM 597 C CA . ASN A 1 75 ? 15.812 11.952 -8.837 1.00 67.31 75 ASN A CA 1
ATOM 598 C C . ASN A 1 75 ? 16.722 11.110 -7.928 1.00 67.31 75 ASN A C 1
ATOM 600 O O . ASN A 1 75 ? 16.318 10.782 -6.815 1.00 67.31 75 ASN A O 1
ATOM 604 N N . ALA A 1 76 ? 17.926 10.756 -8.382 1.00 63.12 76 ALA A N 1
ATOM 605 C CA . ALA A 1 76 ? 18.929 10.049 -7.593 1.00 63.12 76 ALA A CA 1
ATOM 606 C C . ALA A 1 76 ? 19.712 10.974 -6.648 1.00 63.12 76 ALA A C 1
ATOM 608 O O . ALA A 1 76 ? 20.393 10.471 -5.747 1.00 63.12 76 ALA A O 1
ATOM 609 N N . GLU A 1 77 ? 19.603 12.300 -6.808 1.00 72.62 77 GLU A N 1
ATOM 610 C CA . GLU A 1 77 ? 20.124 13.259 -5.834 1.00 72.62 77 GLU A CA 1
ATOM 611 C C . GLU A 1 77 ? 19.571 12.951 -4.438 1.00 72.62 77 GLU A C 1
ATOM 613 O O . GLU A 1 77 ? 18.397 12.618 -4.265 1.00 72.62 77 GLU A O 1
ATOM 618 N N . GLU A 1 78 ? 20.424 13.058 -3.415 1.00 70.38 78 GLU A N 1
ATOM 619 C CA . GLU A 1 78 ? 20.142 12.507 -2.086 1.00 70.38 78 GLU A CA 1
ATOM 620 C C . GLU A 1 78 ? 18.817 13.003 -1.492 1.00 70.38 78 GLU A C 1
ATOM 622 O O . GLU A 1 78 ? 18.099 12.234 -0.852 1.00 70.38 78 GLU A O 1
ATOM 627 N N . LYS A 1 79 ? 18.468 14.270 -1.734 1.00 75.12 79 LYS A N 1
ATOM 628 C CA . LYS A 1 79 ? 17.219 14.862 -1.258 1.00 75.12 79 LYS A CA 1
ATOM 629 C C . LYS A 1 79 ? 15.996 14.290 -1.986 1.00 75.12 79 LYS A C 1
ATOM 631 O O . LYS A 1 79 ? 15.091 13.788 -1.325 1.00 75.12 79 LYS A O 1
ATOM 636 N N . ALA A 1 80 ? 16.001 14.305 -3.319 1.00 74.75 80 ALA A N 1
ATOM 637 C CA . ALA A 1 80 ? 14.889 13.824 -4.141 1.00 74.75 80 ALA A CA 1
ATOM 638 C C . ALA A 1 80 ? 14.658 12.312 -3.973 1.00 74.75 80 ALA A C 1
ATOM 640 O O . ALA A 1 80 ? 13.518 11.856 -3.867 1.00 74.75 80 ALA A O 1
ATOM 641 N N . PHE A 1 81 ? 15.738 11.534 -3.859 1.00 76.69 81 PHE A N 1
ATOM 642 C CA . PHE A 1 81 ? 15.658 10.097 -3.612 1.00 76.69 81 PHE A CA 1
ATOM 643 C C . PHE A 1 81 ? 14.986 9.795 -2.271 1.00 76.69 81 PHE A C 1
ATOM 645 O O . PHE A 1 81 ? 14.138 8.908 -2.181 1.00 76.69 81 PHE A O 1
ATOM 652 N N . ARG A 1 82 ? 15.359 10.533 -1.216 1.00 75.12 82 ARG A N 1
ATOM 653 C CA . ARG A 1 82 ? 14.776 10.349 0.119 1.00 75.12 82 ARG A CA 1
ATOM 654 C C . ARG A 1 82 ? 13.296 10.702 0.154 1.00 75.12 82 ARG A C 1
ATOM 656 O O . ARG A 1 82 ? 12.560 10.005 0.837 1.00 75.12 82 ARG A O 1
ATOM 663 N N . GLU A 1 83 ? 12.872 11.732 -0.571 1.00 79.81 83 GLU A N 1
ATOM 664 C CA . GLU A 1 83 ? 11.456 12.105 -0.684 1.00 79.81 83 GLU A CA 1
ATOM 665 C C . GLU A 1 83 ? 10.652 11.003 -1.393 1.00 79.81 83 GLU A C 1
ATOM 667 O O . GLU A 1 83 ? 9.695 10.491 -0.820 1.00 79.81 83 GLU A O 1
ATOM 672 N N . LYS A 1 84 ? 11.108 10.521 -2.559 1.00 76.50 84 LYS A N 1
ATOM 673 C CA . LYS A 1 84 ? 10.428 9.424 -3.278 1.00 76.50 84 LYS A CA 1
ATOM 674 C C . LYS A 1 84 ? 10.363 8.126 -2.476 1.00 76.50 84 LYS A C 1
ATOM 676 O O . LYS A 1 84 ? 9.341 7.443 -2.482 1.00 76.50 84 LYS A O 1
ATOM 681 N N . LEU A 1 85 ? 11.451 7.772 -1.789 1.00 77.75 85 LEU A N 1
ATOM 682 C CA . LEU A 1 85 ? 11.469 6.600 -0.918 1.00 77.75 85 LEU A CA 1
ATOM 683 C C . LEU A 1 85 ? 10.503 6.784 0.262 1.00 77.75 85 LEU A C 1
ATOM 685 O O . LEU A 1 85 ? 9.784 5.849 0.601 1.00 77.75 85 LEU A O 1
ATOM 689 N N . ALA A 1 86 ? 10.450 7.983 0.852 1.00 77.81 86 ALA A N 1
ATOM 690 C CA . ALA A 1 86 ? 9.553 8.297 1.960 1.00 77.81 86 ALA A CA 1
ATOM 691 C C . ALA A 1 86 ? 8.072 8.226 1.559 1.00 77.81 86 ALA A C 1
ATOM 693 O O . ALA A 1 86 ? 7.260 7.744 2.347 1.00 77.81 86 ALA A O 1
ATOM 694 N N . ASP A 1 87 ? 7.716 8.641 0.343 1.00 79.38 87 ASP A N 1
ATOM 695 C CA . ASP A 1 87 ? 6.344 8.530 -0.165 1.00 79.38 87 ASP A CA 1
ATOM 696 C C . ASP A 1 87 ? 5.919 7.063 -0.327 1.00 79.38 87 ASP A C 1
ATOM 698 O O . ASP A 1 87 ? 4.825 6.660 0.083 1.00 79.38 87 ASP A O 1
ATOM 702 N N . GLU A 1 88 ? 6.808 6.222 -0.863 1.00 75.56 88 GLU A N 1
ATOM 703 C CA . GLU A 1 88 ? 6.555 4.782 -0.967 1.00 75.56 88 GLU A CA 1
ATOM 704 C C . GLU A 1 88 ? 6.496 4.108 0.405 1.00 75.56 88 GLU A C 1
ATOM 706 O O . GLU A 1 88 ? 5.618 3.278 0.656 1.00 75.56 88 GLU A O 1
ATOM 711 N N . GLU A 1 89 ? 7.393 4.485 1.314 1.00 80.50 89 GLU A N 1
ATOM 712 C CA . GLU A 1 89 ? 7.346 4.067 2.712 1.00 80.50 89 GLU A CA 1
ATOM 713 C C . GLU A 1 89 ? 6.021 4.445 3.365 1.00 80.50 89 GLU A C 1
ATOM 715 O O . GLU A 1 89 ? 5.432 3.621 4.065 1.00 80.50 89 GLU A O 1
ATOM 720 N N . ALA A 1 90 ? 5.532 5.664 3.135 1.00 83.00 90 ALA A N 1
ATOM 721 C CA . ALA A 1 90 ? 4.279 6.149 3.690 1.00 83.00 90 ALA A CA 1
ATOM 722 C C . ALA A 1 90 ? 3.081 5.351 3.160 1.00 83.00 90 ALA A C 1
ATOM 724 O O . ALA A 1 90 ? 2.211 4.975 3.948 1.00 83.00 90 ALA A O 1
ATOM 725 N N . SER A 1 91 ? 3.061 5.029 1.864 1.00 84.19 91 SER A N 1
ATOM 726 C CA . SER A 1 91 ? 2.026 4.181 1.262 1.00 84.19 91 SER A CA 1
ATOM 727 C C . SER A 1 91 ? 2.029 2.768 1.858 1.00 84.19 91 SER A C 1
ATOM 729 O O . SER A 1 91 ? 0.995 2.308 2.344 1.00 84.19 91 SER A O 1
ATOM 731 N N . ILE A 1 92 ? 3.195 2.115 1.930 1.00 83.62 92 ILE A N 1
ATOM 732 C CA . ILE A 1 92 ? 3.332 0.772 2.520 1.00 83.62 92 ILE A CA 1
ATOM 733 C C . ILE A 1 92 ? 2.933 0.788 4.003 1.00 83.62 92 ILE A C 1
ATOM 735 O O . ILE A 1 92 ? 2.253 -0.124 4.484 1.00 83.62 92 ILE A O 1
ATOM 739 N N . LYS A 1 93 ? 3.327 1.838 4.734 1.00 84.94 93 LYS A N 1
ATOM 740 C CA . LYS A 1 93 ? 2.924 2.053 6.127 1.00 84.94 93 LYS A CA 1
ATOM 741 C C . LYS A 1 93 ? 1.412 2.142 6.256 1.00 84.94 93 LYS A C 1
ATOM 743 O O . LYS A 1 93 ? 0.835 1.421 7.068 1.00 84.94 93 LYS A O 1
ATOM 748 N N . ALA A 1 94 ? 0.775 3.002 5.468 1.00 84.44 94 ALA A N 1
ATOM 749 C CA . ALA A 1 94 ? -0.665 3.214 5.520 1.00 84.44 94 ALA A CA 1
ATOM 750 C C . ALA A 1 94 ? -1.444 1.912 5.280 1.00 84.44 94 ALA A C 1
ATOM 752 O O . ALA A 1 94 ? -2.357 1.597 6.048 1.00 84.44 94 ALA A O 1
ATOM 753 N N . ASP A 1 95 ? -1.038 1.119 4.286 1.00 85.56 95 ASP A N 1
ATOM 754 C CA . ASP A 1 95 ? -1.677 -0.162 3.981 1.00 85.56 95 ASP A CA 1
ATOM 755 C C . ASP A 1 95 ? -1.529 -1.176 5.118 1.00 85.56 95 ASP A C 1
ATOM 757 O O . ASP A 1 95 ? -2.496 -1.854 5.476 1.00 85.56 95 ASP A O 1
ATOM 761 N N . TYR A 1 96 ? -0.353 -1.245 5.745 1.00 85.69 96 TYR A N 1
ATOM 762 C CA . TYR A 1 96 ? -0.124 -2.162 6.860 1.00 85.69 96 TYR A CA 1
ATOM 763 C C . TYR A 1 96 ? -0.868 -1.746 8.140 1.00 85.69 96 TYR A C 1
ATOM 765 O O . TYR A 1 96 ? -1.328 -2.608 8.890 1.00 85.69 96 TYR A O 1
ATOM 773 N N . TYR A 1 97 ? -1.035 -0.442 8.392 1.00 85.94 97 TYR A N 1
ATOM 774 C CA . TYR A 1 97 ? -1.811 0.058 9.537 1.00 85.94 97 TYR A CA 1
ATOM 775 C C . TYR A 1 97 ? -3.326 0.018 9.314 1.00 85.94 97 TYR A C 1
ATOM 777 O O . TYR A 1 97 ? -4.082 0.023 10.286 1.00 85.94 97 TYR A O 1
ATOM 785 N N . LYS A 1 98 ? -3.803 -0.086 8.068 1.00 86.44 98 LYS A N 1
ATOM 786 C CA . LYS A 1 98 ? -5.235 -0.068 7.721 1.00 86.44 98 LYS A CA 1
ATOM 787 C C . LYS A 1 98 ? -6.112 -1.007 8.573 1.00 86.44 98 LYS A C 1
ATOM 789 O O . LYS A 1 98 ? -7.157 -0.547 9.043 1.00 86.44 98 LYS A O 1
ATOM 794 N N . PRO A 1 99 ? -5.727 -2.270 8.861 1.00 85.12 99 PRO A N 1
ATOM 795 C CA . PRO A 1 99 ? -6.519 -3.157 9.720 1.00 85.12 99 PRO A 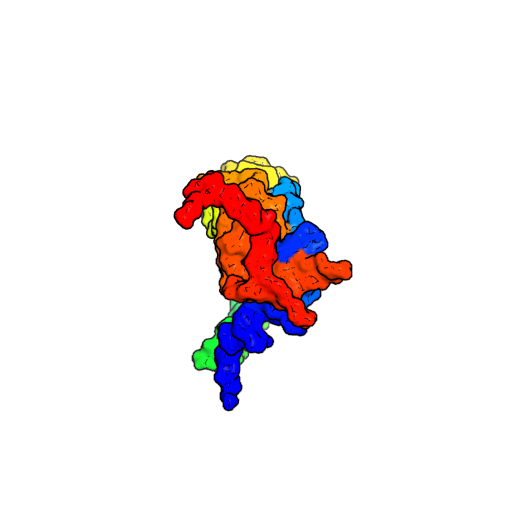CA 1
ATOM 796 C C . PRO A 1 99 ? -6.618 -2.683 11.181 1.00 85.12 99 PRO A C 1
ATOM 798 O O . PRO A 1 99 ? -7.537 -3.074 11.900 1.00 85.12 99 PRO A O 1
ATOM 801 N N . MET A 1 100 ? -5.689 -1.839 11.639 1.00 84.00 100 MET A N 1
ATOM 802 C CA . MET A 1 100 ? -5.634 -1.339 13.012 1.00 84.00 100 MET A CA 1
ATOM 803 C C . MET A 1 100 ? -6.483 -0.088 13.262 1.00 84.00 100 MET A C 1
ATOM 805 O O . MET A 1 100 ? -6.758 0.220 14.423 1.00 84.00 100 MET A O 1
ATOM 809 N N . ASN A 1 101 ? -6.972 0.589 12.221 1.00 82.25 101 ASN A N 1
ATOM 810 C CA . ASN A 1 101 ? -7.781 1.807 12.361 1.00 82.25 101 ASN A CA 1
ATOM 811 C C . ASN A 1 101 ? -9.024 1.594 13.246 1.00 82.25 101 ASN A C 1
ATOM 813 O O . ASN A 1 101 ? -9.337 2.413 14.114 1.00 82.25 101 ASN A O 1
ATOM 817 N N . GLY A 1 102 ? -9.703 0.450 13.097 1.00 79.69 102 GLY A N 1
ATOM 818 C CA . GLY A 1 102 ? -10.859 0.098 13.930 1.00 79.69 102 GLY A CA 1
ATOM 819 C C . GLY A 1 102 ? -10.496 -0.081 15.408 1.00 79.69 102 GLY A C 1
ATOM 820 O O . GLY A 1 102 ? -11.244 0.339 16.288 1.00 79.69 102 GLY A O 1
ATOM 821 N N . ILE A 1 103 ? -9.312 -0.631 15.688 1.00 81.88 103 ILE A N 1
ATOM 822 C CA . ILE A 1 103 ? -8.785 -0.769 17.050 1.00 81.88 103 ILE A CA 1
ATOM 823 C C . ILE A 1 103 ? -8.457 0.616 17.618 1.00 81.88 103 ILE A C 1
ATOM 825 O O . ILE A 1 103 ? -8.915 0.935 18.709 1.00 81.88 103 ILE A O 1
ATOM 829 N N . SER A 1 104 ? -7.735 1.453 16.868 1.00 81.25 104 SER A N 1
ATOM 830 C CA . SER A 1 104 ? -7.330 2.798 17.301 1.00 81.25 104 SER A CA 1
ATOM 831 C C . SER A 1 104 ? -8.536 3.660 17.692 1.00 81.25 104 SER A C 1
ATOM 833 O O . SER A 1 104 ? -8.598 4.188 18.804 1.00 81.25 104 SER A O 1
ATOM 835 N N . SER A 1 105 ? -9.572 3.683 16.845 1.00 80.75 105 SER A N 1
ATOM 836 C CA . SER A 1 105 ? -10.812 4.423 17.118 1.00 80.75 105 SER A CA 1
ATOM 837 C C . SER A 1 105 ? -11.545 3.945 18.381 1.00 80.75 105 SER A C 1
ATOM 839 O O . SER A 1 105 ? -12.059 4.756 19.154 1.00 80.75 105 SER A O 1
ATOM 841 N N . ALA A 1 106 ? -11.570 2.636 18.648 1.00 80.56 106 ALA A N 1
ATOM 842 C CA . ALA A 1 106 ? -12.189 2.091 19.853 1.00 80.56 106 ALA A CA 1
ATOM 843 C C . ALA A 1 106 ? -11.420 2.467 21.130 1.00 80.56 106 ALA A C 1
ATOM 845 O O . ALA A 1 106 ? -12.033 2.586 22.189 1.00 80.56 106 ALA A O 1
ATOM 846 N N . LEU A 1 107 ? -10.101 2.645 21.033 1.00 79.38 107 LEU A N 1
ATOM 847 C CA . LEU A 1 107 ? -9.219 2.928 22.164 1.00 79.38 107 LEU A CA 1
ATOM 848 C C . LEU A 1 107 ? -9.175 4.402 22.545 1.00 79.38 107 LEU A C 1
ATOM 850 O O . LEU A 1 107 ? -9.178 4.698 23.734 1.00 79.38 107 LEU A O 1
ATOM 854 N N . LEU A 1 108 ? -9.196 5.310 21.566 1.00 78.31 108 LEU A N 1
ATOM 855 C CA . LEU A 1 108 ? -9.289 6.753 21.824 1.00 78.31 108 LEU A CA 1
ATOM 856 C C . LEU A 1 108 ? -10.565 7.118 22.601 1.00 78.31 108 LEU A C 1
ATOM 858 O O . LEU A 1 108 ? -10.591 8.090 23.346 1.00 78.31 108 LEU A O 1
ATOM 862 N N . ASN A 1 109 ? -11.616 6.306 22.464 1.00 79.56 109 ASN A N 1
ATOM 863 C CA . ASN A 1 109 ? -12.874 6.464 23.191 1.00 79.56 109 ASN A CA 1
ATOM 864 C C . ASN A 1 109 ? -12.892 5.778 24.572 1.00 79.56 109 ASN A C 1
ATOM 866 O O . ASN A 1 109 ? -13.916 5.827 25.259 1.00 79.56 109 ASN A O 1
ATOM 870 N N . LEU A 1 110 ? -11.819 5.091 24.987 1.00 83.31 110 LEU A N 1
ATOM 871 C CA . LEU A 1 110 ? -11.781 4.449 26.300 1.00 83.31 110 LEU A CA 1
ATOM 872 C C . LEU A 1 110 ? -11.495 5.478 27.403 1.00 83.31 110 LEU A C 1
ATOM 874 O O . LEU A 1 110 ? -10.570 6.275 27.280 1.00 83.31 110 LEU A O 1
ATOM 878 N N . PRO A 1 111 ? -12.221 5.425 28.531 1.00 83.19 111 PRO A N 1
ATOM 879 C CA . PRO A 1 111 ? -11.909 6.262 29.681 1.00 83.19 111 PRO A CA 1
ATOM 880 C C . PRO A 1 111 ? -10.553 5.886 30.297 1.00 83.19 111 PRO A C 1
ATOM 882 O O . PRO A 1 111 ? -10.165 4.708 30.338 1.00 83.19 111 PRO A O 1
ATOM 885 N N . SER A 1 112 ? -9.866 6.887 30.855 1.00 84.94 112 SER A N 1
ATOM 886 C CA . SER A 1 112 ? -8.616 6.685 31.594 1.00 84.94 112 SER A CA 1
ATOM 887 C C . SER A 1 112 ? -8.811 5.764 32.802 1.00 84.94 112 SER A C 1
ATOM 889 O O . SER A 1 112 ? -9.921 5.594 33.329 1.00 84.94 112 SER A O 1
ATOM 891 N N . LYS A 1 113 ? -7.713 5.160 33.267 1.00 87.19 113 LYS A N 1
ATOM 892 C CA . LYS A 1 113 ? -7.726 4.265 34.435 1.00 87.19 113 LYS A CA 1
ATOM 893 C C . LYS A 1 113 ? -8.255 4.980 35.677 1.00 87.19 113 LYS A C 1
ATOM 895 O O . LYS A 1 113 ? -9.066 4.429 36.422 1.00 87.19 113 LYS A O 1
ATOM 900 N N . GLU A 1 114 ? -7.828 6.223 35.870 1.00 87.06 114 GLU A N 1
ATOM 901 C CA . GLU A 1 114 ? -8.257 7.075 36.977 1.00 87.06 114 GLU A CA 1
ATOM 902 C C . GLU A 1 114 ? -9.755 7.374 36.926 1.00 87.06 114 GLU A C 1
ATOM 904 O O . GLU A 1 114 ? -10.437 7.245 37.944 1.00 87.06 114 GLU A O 1
ATOM 909 N N . THR A 1 115 ? -10.293 7.677 35.740 1.00 87.56 115 THR A N 1
ATOM 910 C CA . THR A 1 115 ? -11.729 7.937 35.556 1.00 87.56 115 THR A CA 1
ATOM 911 C C . THR A 1 115 ? -12.574 6.733 35.965 1.00 87.56 115 THR A C 1
ATOM 913 O O . THR A 1 115 ? -13.541 6.881 36.712 1.00 87.56 115 THR A O 1
ATOM 916 N N . ILE A 1 116 ? -12.198 5.524 35.533 1.00 88.06 116 ILE A N 1
ATOM 917 C CA . ILE A 1 116 ? -12.909 4.296 35.917 1.00 88.06 116 ILE A CA 1
ATOM 918 C C . ILE A 1 116 ? -12.804 4.034 37.419 1.00 88.06 116 ILE A C 1
ATOM 920 O O . ILE A 1 116 ? -13.810 3.732 38.058 1.00 88.06 116 ILE A O 1
ATOM 924 N N . ASN A 1 117 ? -11.615 4.186 38.004 1.00 89.38 117 ASN A N 1
ATOM 925 C CA . ASN A 1 117 ? -11.425 3.983 39.440 1.00 89.38 117 ASN A CA 1
ATOM 926 C C . ASN A 1 117 ? -12.256 4.968 40.271 1.00 89.38 117 ASN A C 1
ATOM 928 O O . ASN A 1 117 ? -12.840 4.574 41.281 1.00 89.38 117 ASN A O 1
ATOM 932 N N . LYS A 1 118 ? -12.346 6.231 39.838 1.00 91.50 118 LYS A N 1
ATOM 933 C CA . LYS A 1 118 ? -13.200 7.242 40.466 1.00 91.50 118 LYS A CA 1
ATOM 934 C C . LYS A 1 118 ? -14.675 6.843 40.384 1.00 91.50 118 LYS A C 1
ATOM 936 O O . LYS A 1 118 ? -15.329 6.786 41.419 1.00 91.50 118 LYS A O 1
ATOM 941 N N . ARG A 1 119 ? -15.159 6.453 39.198 1.00 90.12 119 ARG A N 1
ATOM 942 C CA . ARG A 1 119 ? -16.542 5.981 38.997 1.00 90.12 119 ARG A CA 1
ATOM 943 C C . ARG A 1 119 ? -16.882 4.760 39.851 1.00 90.12 119 ARG A C 1
ATOM 945 O O . ARG A 1 119 ? -17.978 4.691 40.391 1.00 90.12 119 ARG A O 1
ATOM 952 N N . ILE A 1 120 ? -15.962 3.802 39.998 1.00 91.69 120 ILE A N 1
ATOM 953 C CA . ILE A 1 120 ? -16.164 2.625 40.862 1.00 91.69 120 ILE A CA 1
ATOM 954 C C . ILE A 1 120 ? -16.291 3.048 42.329 1.00 91.69 120 ILE A C 1
ATOM 956 O O . ILE A 1 120 ? -17.194 2.576 43.015 1.00 91.69 120 ILE A O 1
ATOM 960 N N . LYS A 1 121 ? -15.422 3.946 42.812 1.00 91.69 121 LYS A N 1
ATOM 961 C CA . LYS A 1 121 ? -15.503 4.464 44.187 1.00 91.69 121 LYS A CA 1
ATOM 962 C C . LYS A 1 121 ? -16.814 5.212 44.431 1.00 91.69 121 LYS A C 1
ATOM 964 O O . LYS A 1 121 ? -17.492 4.924 45.408 1.00 91.69 121 LYS A O 1
ATOM 969 N N . GLU A 1 122 ? -17.190 6.115 43.526 1.00 90.81 122 GLU A N 1
ATOM 970 C CA . GLU A 1 122 ? -18.459 6.854 43.588 1.00 90.81 122 GLU A CA 1
ATOM 971 C C . GLU A 1 122 ? -19.665 5.909 43.573 1.00 90.81 122 GLU A C 1
ATOM 973 O O . GLU A 1 122 ? -20.582 6.070 44.372 1.00 90.81 122 GLU A O 1
ATOM 978 N N . TYR A 1 123 ? -19.643 4.885 42.716 1.00 90.06 123 TYR A N 1
ATOM 979 C CA . TYR A 1 123 ? -20.688 3.867 42.660 1.00 90.06 123 TYR A CA 1
ATOM 980 C C . TYR A 1 123 ? -20.839 3.118 43.986 1.00 90.06 123 TYR A C 1
ATOM 982 O O . TYR A 1 123 ? -21.956 2.994 44.477 1.00 90.06 123 TYR A O 1
ATOM 990 N N . ILE A 1 124 ? -19.734 2.650 44.580 1.00 89.62 124 ILE A N 1
ATOM 991 C CA . ILE A 1 124 ? -19.761 1.931 45.862 1.00 89.62 124 ILE A CA 1
ATOM 992 C C . ILE A 1 124 ? -20.327 2.832 46.964 1.00 89.62 124 ILE A C 1
ATOM 994 O O . ILE A 1 124 ? -21.231 2.411 47.681 1.00 89.62 124 ILE A O 1
ATOM 998 N N . SER A 1 125 ? -19.861 4.081 47.060 1.00 89.06 125 SER A N 1
ATOM 999 C CA . SER A 1 125 ? -20.372 5.042 48.044 1.00 89.06 125 SER A CA 1
ATOM 1000 C C . SER A 1 125 ? -21.869 5.310 47.866 1.00 89.06 125 SER A C 1
ATOM 1002 O O . SER A 1 125 ? -22.625 5.254 48.833 1.00 89.06 125 SER A O 1
ATOM 1004 N N . ASN A 1 126 ? -22.321 5.540 46.630 1.00 86.56 126 ASN A N 1
ATOM 1005 C CA . ASN A 1 126 ? -23.733 5.789 46.334 1.00 86.56 126 ASN A CA 1
ATOM 1006 C C . ASN A 1 126 ? -24.605 4.553 46.582 1.00 86.56 126 ASN A C 1
ATOM 1008 O O . ASN A 1 126 ? -25.758 4.688 46.979 1.00 86.56 126 ASN A O 1
ATOM 1012 N N . LEU A 1 127 ? -24.070 3.351 46.359 1.00 86.56 127 LEU A N 1
ATOM 1013 C CA . LEU A 1 127 ? -24.789 2.104 46.594 1.00 86.56 127 LEU A CA 1
ATOM 1014 C C . LEU A 1 127 ? -24.988 1.856 48.093 1.00 86.56 127 LEU A C 1
ATOM 1016 O O . LEU A 1 127 ? -26.072 1.442 48.495 1.00 86.56 127 LEU A O 1
ATOM 1020 N N . ILE A 1 128 ? -23.975 2.156 48.911 1.00 86.50 128 ILE A N 1
ATOM 1021 C CA . ILE A 1 128 ? -24.080 2.106 50.375 1.00 86.50 128 ILE A CA 1
ATOM 1022 C C . ILE A 1 128 ? -25.130 3.118 50.854 1.00 86.50 128 ILE A C 1
ATOM 1024 O O . ILE A 1 128 ? -26.063 2.735 51.551 1.00 86.50 128 ILE A O 1
ATOM 1028 N N . LEU A 1 129 ? -25.070 4.371 50.382 1.00 84.75 129 LEU A N 1
ATOM 1029 C CA . LEU A 1 129 ? -26.080 5.392 50.701 1.00 84.75 129 LEU A CA 1
ATOM 1030 C C . LEU A 1 129 ? -27.501 4.970 50.290 1.00 84.75 129 LEU A C 1
ATOM 1032 O O . LEU A 1 129 ? -28.466 5.216 51.015 1.00 84.75 129 LEU A O 1
ATOM 1036 N N . TYR A 1 130 ? -27.646 4.324 49.131 1.00 81.69 130 TYR A N 1
ATOM 1037 C CA . TYR A 1 130 ? -28.921 3.785 48.659 1.00 81.69 130 TYR A CA 1
ATOM 1038 C C . TYR A 1 130 ? -29.458 2.650 49.547 1.00 81.69 130 TYR A C 1
ATOM 1040 O O . TYR A 1 130 ? -30.670 2.550 49.755 1.00 81.69 130 TYR A O 1
ATOM 1048 N N . ALA A 1 131 ? -28.569 1.804 50.072 1.00 81.81 131 ALA A N 1
ATOM 1049 C CA . ALA A 1 131 ? -28.924 0.721 50.982 1.00 81.81 131 ALA A CA 1
ATOM 1050 C C . ALA A 1 131 ? -29.314 1.249 52.374 1.00 81.81 131 ALA A C 1
ATOM 1052 O O . ALA A 1 131 ? -30.358 0.867 52.898 1.00 81.81 131 ALA A O 1
ATOM 1053 N N . ASP A 1 132 ? -28.547 2.187 52.933 1.00 82.44 132 ASP A N 1
ATOM 1054 C CA . ASP A 1 132 ? -28.802 2.766 54.262 1.00 82.44 132 ASP A CA 1
ATOM 1055 C C . ASP A 1 132 ? -30.084 3.615 54.304 1.00 82.44 132 ASP A C 1
ATOM 1057 O O . ASP A 1 132 ? -30.743 3.744 55.337 1.00 82.44 132 ASP A O 1
ATOM 1061 N N . SER A 1 133 ? -30.484 4.177 53.162 1.00 77.62 133 SER A N 1
ATOM 1062 C CA . SER A 1 133 ? -31.720 4.955 53.010 1.00 77.62 133 SER A CA 1
ATOM 1063 C C . SER A 1 133 ? -32.973 4.103 52.776 1.00 77.62 133 SER A C 1
ATOM 1065 O O . SER A 1 133 ? -34.045 4.660 52.543 1.00 77.62 133 SER A O 1
ATOM 1067 N N . ALA A 1 134 ? -32.888 2.771 52.894 1.00 69.31 134 ALA A N 1
ATOM 1068 C CA . ALA A 1 134 ? -34.038 1.872 52.758 1.00 69.31 134 ALA A CA 1
ATOM 1069 C C . ALA A 1 134 ? -35.174 2.170 53.755 1.00 69.31 134 ALA A C 1
ATOM 1071 O O . ALA A 1 134 ? -36.334 1.925 53.451 1.00 69.31 134 ALA A O 1
ATOM 1072 N N . ALA A 1 135 ? -34.876 2.758 54.919 1.00 63.25 135 ALA A N 1
ATOM 1073 C CA . ALA A 1 135 ? -35.903 3.160 55.885 1.00 63.25 135 ALA A CA 1
ATOM 1074 C C . ALA A 1 135 ? -36.676 4.440 55.485 1.00 63.25 135 ALA A C 1
ATOM 1076 O O . ALA A 1 135 ? -37.651 4.792 56.143 1.00 63.25 135 ALA A O 1
ATOM 1077 N N . ARG A 1 136 ? -36.244 5.154 54.433 1.00 67.62 136 ARG A N 1
ATOM 1078 C CA . ARG A 1 136 ? -36.831 6.418 53.939 1.00 67.62 136 ARG A CA 1
ATOM 1079 C C . ARG A 1 136 ? -37.707 6.206 52.700 1.00 67.62 136 ARG A C 1
ATOM 1081 O O . ARG A 1 136 ? -37.724 7.031 51.795 1.00 67.62 136 ARG A O 1
ATOM 1088 N N . GLU A 1 137 ? -38.379 5.062 52.614 1.00 62.88 137 GLU A N 1
ATOM 1089 C CA . GLU A 1 137 ? -39.237 4.738 51.474 1.00 62.88 137 GLU A CA 1
ATOM 1090 C C . GLU A 1 137 ? -40.477 5.640 51.414 1.00 62.88 137 GLU A C 1
ATOM 1092 O O . GLU A 1 137 ? -41.393 5.526 52.227 1.00 62.88 137 GLU A O 1
ATOM 1097 N N . ASP A 1 138 ? -40.518 6.507 50.405 1.00 68.12 138 ASP A N 1
ATOM 1098 C CA . ASP A 1 138 ? -41.674 7.324 50.029 1.00 68.12 138 ASP A CA 1
ATOM 1099 C C . ASP A 1 138 ? -42.432 6.736 48.821 1.00 68.12 138 ASP A C 1
ATOM 1101 O O . ASP A 1 138 ? -42.004 5.756 48.201 1.00 68.12 138 ASP A O 1
ATOM 1105 N N . GLU A 1 139 ? -43.590 7.317 48.491 1.00 67.56 139 GLU A N 1
ATOM 1106 C CA . GLU A 1 139 ? -44.446 6.868 47.380 1.00 67.56 139 GLU A CA 1
ATOM 1107 C C . GLU A 1 139 ? -43.722 6.896 46.024 1.00 67.56 139 GLU A C 1
ATOM 1109 O O . GLU A 1 139 ? -43.930 6.007 45.196 1.00 67.56 139 GLU A O 1
ATOM 1114 N N . PHE A 1 140 ? -42.807 7.847 45.823 1.00 69.25 140 PHE A N 1
ATOM 1115 C CA . PHE A 1 140 ? -42.005 7.972 44.605 1.00 69.25 140 PHE A CA 1
ATOM 1116 C C . PHE A 1 140 ? -40.968 6.849 44.481 1.00 69.25 140 PHE A C 1
ATOM 1118 O O . PHE A 1 140 ? -40.789 6.280 43.402 1.00 69.25 140 PHE A O 1
ATOM 1125 N N . SER A 1 141 ? -40.331 6.468 45.591 1.00 65.44 141 SER A N 1
ATOM 1126 C CA . SER A 1 141 ? -39.320 5.410 45.637 1.00 65.44 141 SER A CA 1
ATOM 1127 C C . SER A 1 141 ? -39.888 3.996 45.467 1.00 65.44 141 SER A C 1
ATOM 1129 O O . SER A 1 141 ? -39.165 3.090 45.042 1.00 65.44 141 SER A O 1
ATOM 1131 N N . LYS A 1 142 ? -41.190 3.813 45.737 1.00 75.12 142 LYS A N 1
ATOM 1132 C CA . LYS A 1 142 ? -41.929 2.557 45.518 1.00 75.12 142 LYS A CA 1
ATOM 1133 C C . LYS A 1 142 ? -42.267 2.301 44.050 1.00 75.12 142 LYS A C 1
ATOM 1135 O O . LYS A 1 142 ? -42.607 1.170 43.698 1.00 75.12 142 LYS A O 1
ATOM 1140 N N . CYS A 1 143 ? -42.167 3.309 43.182 1.00 75.62 143 CYS A N 1
ATOM 1141 C CA . CYS A 1 143 ? -42.376 3.130 41.749 1.00 75.62 143 CYS A CA 1
ATOM 1142 C C . CYS A 1 143 ? -41.373 2.099 41.191 1.00 75.62 143 CYS A C 1
ATOM 1144 O O . CYS A 1 143 ? -40.166 2.344 41.246 1.00 75.62 143 CYS A O 1
ATOM 1146 N N . PRO A 1 144 ? -41.818 0.989 40.566 1.00 78.44 144 PRO A N 1
ATOM 1147 C CA . PRO A 1 144 ? -40.911 -0.052 40.064 1.00 78.44 144 PRO A CA 1
ATOM 1148 C C . PRO A 1 144 ? -39.870 0.468 39.065 1.00 78.44 144 PRO A C 1
ATOM 1150 O O . PRO A 1 144 ? -38.750 -0.031 38.988 1.00 78.44 144 PRO A O 1
ATOM 1153 N N . ILE A 1 145 ? -40.222 1.510 38.306 1.00 79.62 145 ILE A N 1
ATOM 1154 C CA . ILE A 1 145 ? -39.320 2.145 37.343 1.00 79.62 145 ILE A CA 1
ATOM 1155 C C . ILE A 1 145 ? -38.179 2.922 38.016 1.00 79.62 145 ILE A C 1
ATOM 1157 O O . ILE A 1 145 ? -37.140 3.116 37.388 1.00 79.62 145 ILE A O 1
ATOM 1161 N N . TYR A 1 146 ? -38.348 3.342 39.276 1.00 75.00 146 TYR A N 1
ATOM 1162 C CA . TYR A 1 146 ? -37.351 4.097 40.036 1.00 75.00 146 TYR A CA 1
ATOM 1163 C C . TYR A 1 146 ? -36.140 3.226 40.392 1.00 75.00 146 TYR A C 1
ATOM 1165 O O . TYR A 1 146 ? -34.994 3.654 40.248 1.00 75.00 146 TYR A O 1
ATOM 1173 N N . SER A 1 147 ? -36.384 1.964 40.755 1.00 73.94 147 SER A N 1
ATOM 1174 C CA . SER A 1 147 ? -35.358 0.976 41.116 1.00 73.94 147 SER A CA 1
ATOM 1175 C C . SER A 1 147 ? -34.916 0.066 39.959 1.00 73.94 147 SER A C 1
ATOM 1177 O O . SER A 1 147 ? -33.913 -0.636 40.086 1.00 73.94 147 SER A O 1
ATOM 1179 N N . ALA A 1 148 ? -35.614 0.079 38.817 1.00 78.31 148 ALA A N 1
ATOM 1180 C CA . ALA A 1 148 ? -35.305 -0.780 37.670 1.00 78.31 148 ALA A CA 1
ATOM 1181 C C . ALA A 1 148 ? -33.892 -0.548 37.098 1.00 78.31 148 ALA A C 1
ATOM 1183 O O . ALA A 1 148 ? -33.441 0.585 36.969 1.00 78.31 148 ALA A O 1
ATOM 1184 N N . GLY A 1 149 ? -33.190 -1.599 36.675 1.00 74.12 149 GLY A N 1
ATOM 1185 C CA . GLY A 1 149 ? -31.925 -1.461 35.940 1.00 74.12 149 GLY A CA 1
ATOM 1186 C C . GLY A 1 149 ? -32.121 -0.965 34.500 1.00 74.12 149 GLY A C 1
ATOM 1187 O O . GLY A 1 149 ? -33.220 -1.022 33.951 1.00 74.12 149 GLY A O 1
ATOM 1188 N N . LYS A 1 150 ? -31.040 -0.508 33.856 1.00 79.50 150 LYS A N 1
ATOM 1189 C CA . LYS A 1 150 ? -31.042 -0.286 32.400 1.00 79.50 150 LYS A CA 1
ATOM 1190 C C . LYS A 1 150 ? -31.251 -1.606 31.666 1.00 79.50 150 LYS A C 1
ATOM 1192 O O . LYS A 1 150 ? -30.640 -2.618 32.008 1.00 79.50 150 LYS A O 1
ATOM 1197 N N . ILE A 1 151 ? -32.050 -1.570 30.606 1.00 83.56 151 ILE A N 1
ATOM 1198 C CA . ILE A 1 151 ? -32.200 -2.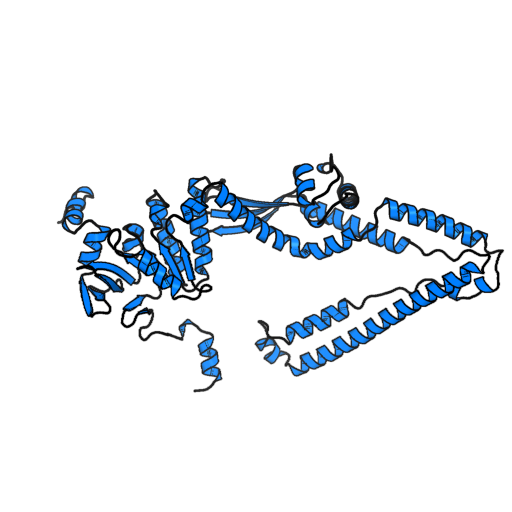707 29.702 1.00 83.56 151 ILE A CA 1
ATOM 1199 C C . ILE A 1 151 ? -30.911 -2.830 28.887 1.00 83.56 151 ILE A C 1
ATOM 1201 O O . ILE A 1 151 ? -30.447 -1.844 28.305 1.00 83.56 151 ILE A O 1
ATOM 1205 N N . ALA A 1 152 ? -30.336 -4.034 28.842 1.00 78.44 152 ALA A N 1
ATOM 1206 C CA . ALA A 1 152 ? -29.135 -4.309 28.062 1.00 78.44 152 ALA A CA 1
ATOM 1207 C C . ALA A 1 152 ? -29.367 -3.978 26.580 1.00 78.44 152 ALA A C 1
ATOM 1209 O O . ALA A 1 152 ? -30.305 -4.475 25.954 1.00 78.44 152 ALA A O 1
ATOM 1210 N N . GLN A 1 153 ? -28.508 -3.122 26.031 1.00 77.25 153 GLN A N 1
ATOM 1211 C CA . GLN A 1 153 ? -28.577 -2.691 24.643 1.00 77.25 153 GLN A CA 1
ATOM 1212 C C . GLN A 1 153 ? -27.615 -3.522 23.795 1.00 77.25 153 GLN A C 1
ATOM 1214 O O . GLN A 1 153 ? -26.423 -3.601 24.086 1.00 77.25 153 GLN A O 1
ATOM 1219 N N . ASP A 1 154 ? -28.152 -4.119 22.740 1.00 77.69 154 ASP A N 1
ATOM 1220 C CA . ASP A 1 154 ? -27.386 -4.800 21.697 1.00 77.69 154 ASP A CA 1
ATOM 1221 C C . ASP A 1 154 ? -27.272 -3.893 20.457 1.00 77.69 154 ASP A C 1
ATOM 1223 O O . ASP A 1 154 ? -27.945 -2.858 20.382 1.00 77.69 154 ASP A O 1
ATOM 1227 N N . ASN A 1 155 ? -26.454 -4.266 19.474 1.00 83.88 155 ASN A N 1
ATOM 1228 C CA . ASN A 1 155 ? -26.389 -3.587 18.176 1.00 83.88 155 ASN A CA 1
ATOM 1229 C C . ASN A 1 155 ? -26.832 -4.512 17.031 1.00 83.88 155 ASN A C 1
ATOM 1231 O O . ASN A 1 155 ? -26.982 -5.716 17.216 1.00 83.88 155 ASN A O 1
ATOM 1235 N N . ALA A 1 156 ? -27.079 -3.918 15.862 1.00 87.94 156 ALA A N 1
ATOM 1236 C CA . ALA A 1 156 ? -27.490 -4.624 14.647 1.00 87.94 156 ALA A CA 1
ATOM 1237 C C . ALA A 1 156 ? -26.362 -4.664 13.595 1.00 87.94 156 ALA A C 1
ATOM 1239 O O . ALA A 1 156 ? -26.627 -4.774 12.398 1.00 87.94 156 ALA A O 1
ATOM 1240 N N . ASN A 1 157 ? -25.103 -4.495 14.025 1.00 87.81 157 ASN A N 1
ATOM 1241 C CA . ASN A 1 157 ? -23.975 -4.318 13.108 1.00 87.81 157 ASN A CA 1
ATOM 1242 C C . ASN A 1 157 ? -23.699 -5.595 12.313 1.00 87.81 157 ASN A C 1
ATOM 1244 O O . ASN A 1 157 ? -23.425 -5.523 11.123 1.00 87.81 157 ASN A O 1
ATOM 1248 N N . LYS A 1 158 ? -23.824 -6.767 12.944 1.00 88.88 158 LYS A N 1
ATOM 1249 C CA . LYS A 1 158 ? -23.605 -8.054 12.269 1.00 88.88 158 LYS A CA 1
ATOM 1250 C C . LYS A 1 158 ? -24.647 -8.299 11.184 1.00 88.88 158 LYS A C 1
ATOM 1252 O O . LYS A 1 158 ? -24.314 -8.718 10.083 1.00 88.88 158 LYS A O 1
ATOM 1257 N N . GLU A 1 159 ? -25.910 -8.014 11.481 1.00 90.19 159 GLU A N 1
ATOM 1258 C CA . GLU A 1 159 ? -27.006 -8.124 10.523 1.00 90.19 159 GLU A CA 1
ATOM 1259 C C . GLU A 1 159 ? -26.818 -7.138 9.359 1.00 90.19 159 GLU A C 1
ATOM 1261 O O . GLU A 1 159 ? -27.066 -7.487 8.204 1.00 90.19 159 GLU A O 1
ATOM 1266 N N . GLN A 1 160 ? -26.313 -5.934 9.647 1.00 91.06 160 GLN A N 1
ATOM 1267 C CA . GLN A 1 160 ? -25.954 -4.947 8.630 1.00 91.06 160 GLN A CA 1
ATOM 1268 C C . GLN A 1 160 ? -24.795 -5.422 7.741 1.00 91.06 160 GLN A C 1
ATOM 1270 O O . GLN A 1 160 ? -24.884 -5.299 6.522 1.00 91.06 160 GLN A O 1
ATOM 1275 N N . GLU A 1 161 ? -23.729 -5.977 8.324 1.00 92.19 161 GLU A N 1
ATOM 1276 C CA . GLU A 1 161 ? -22.576 -6.517 7.590 1.00 92.19 161 GLU A CA 1
ATOM 1277 C C . GLU A 1 161 ? -22.995 -7.634 6.626 1.00 92.19 161 GLU A C 1
ATOM 1279 O O . GLU A 1 161 ? -22.576 -7.638 5.469 1.00 92.19 161 GLU A O 1
ATOM 1284 N N . VAL A 1 162 ? -23.879 -8.539 7.061 1.00 92.62 162 VAL A N 1
ATOM 1285 C CA . VAL A 1 162 ? -24.422 -9.608 6.205 1.00 92.62 162 VAL A CA 1
ATOM 1286 C C . VAL A 1 162 ? -25.231 -9.032 5.042 1.00 92.62 162 VAL A C 1
ATOM 1288 O O . VAL A 1 162 ? -25.034 -9.439 3.896 1.00 92.62 162 VAL A O 1
ATOM 1291 N N . ALA A 1 163 ? -26.116 -8.066 5.305 1.00 91.75 163 ALA A N 1
ATOM 1292 C CA . ALA A 1 163 ? -26.881 -7.410 4.246 1.00 91.75 163 ALA A CA 1
ATOM 1293 C C . ALA A 1 163 ? -25.956 -6.694 3.247 1.00 91.75 163 ALA A C 1
ATOM 1295 O O . ALA A 1 163 ? -26.150 -6.801 2.037 1.00 91.75 163 ALA A O 1
ATOM 1296 N N . GLN A 1 164 ? -24.909 -6.027 3.741 1.00 93.00 164 GLN A N 1
ATOM 1297 C CA . GLN A 1 164 ? -23.934 -5.336 2.904 1.00 93.00 164 GLN A CA 1
ATOM 1298 C C . GLN A 1 164 ? -23.124 -6.308 2.040 1.00 93.00 164 GLN A C 1
ATOM 1300 O O . GLN A 1 164 ? -22.923 -6.042 0.858 1.00 93.00 164 GLN A O 1
ATOM 1305 N N . ALA A 1 165 ? -22.709 -7.451 2.589 1.00 92.81 165 ALA A N 1
ATOM 1306 C CA . ALA A 1 165 ? -22.011 -8.486 1.832 1.00 92.81 165 ALA A CA 1
ATOM 1307 C C . ALA A 1 165 ? -22.874 -9.033 0.683 1.00 92.81 165 ALA A C 1
ATOM 1309 O O . ALA A 1 165 ? -22.383 -9.204 -0.431 1.00 92.81 165 ALA A O 1
ATOM 1310 N N . LEU A 1 166 ? -24.174 -9.245 0.918 1.00 92.44 166 LEU A N 1
ATOM 1311 C CA . LEU A 1 166 ? -25.109 -9.682 -0.125 1.00 92.44 166 LEU A CA 1
ATOM 1312 C C . LEU A 1 166 ? -25.306 -8.623 -1.218 1.00 92.44 166 LEU A C 1
ATOM 1314 O O . LEU A 1 166 ? -25.401 -8.978 -2.391 1.00 92.44 166 LEU A O 1
ATOM 1318 N N . ILE A 1 167 ? -25.321 -7.334 -0.860 1.00 92.31 167 ILE A N 1
ATOM 1319 C CA . ILE A 1 167 ? -25.332 -6.234 -1.838 1.00 92.31 167 ILE A CA 1
ATOM 1320 C C . ILE A 1 167 ? -24.056 -6.268 -2.689 1.00 92.31 167 ILE A C 1
ATOM 1322 O O . ILE A 1 167 ? -24.140 -6.192 -3.912 1.00 92.31 167 ILE A O 1
ATOM 1326 N N . THR A 1 168 ? -22.888 -6.449 -2.067 1.00 92.94 168 THR A N 1
ATOM 1327 C CA . THR A 1 168 ? -21.606 -6.558 -2.781 1.00 92.94 168 THR A CA 1
ATOM 1328 C C . THR A 1 168 ? -21.598 -7.730 -3.765 1.00 92.94 168 THR A C 1
ATOM 1330 O O . THR A 1 168 ? -21.143 -7.570 -4.892 1.00 92.94 168 THR A O 1
ATOM 1333 N N . LEU A 1 169 ? -22.147 -8.885 -3.376 1.00 89.38 169 LEU A N 1
ATOM 1334 C CA . LEU A 1 169 ? -22.252 -10.062 -4.246 1.00 89.38 169 LEU A CA 1
ATOM 1335 C C . LEU A 1 169 ? -23.229 -9.874 -5.419 1.00 89.38 169 LEU A C 1
ATOM 1337 O O . LEU A 1 169 ? -23.067 -10.518 -6.453 1.00 89.38 169 LEU A O 1
ATOM 1341 N N . LEU A 1 170 ? -24.250 -9.025 -5.261 1.00 88.62 170 LEU A N 1
ATOM 1342 C CA . LEU A 1 170 ? -25.232 -8.713 -6.307 1.00 88.62 170 LEU A CA 1
ATOM 1343 C C . LEU A 1 170 ? -24.744 -7.663 -7.316 1.00 88.62 170 LEU A C 1
ATOM 1345 O O . LEU A 1 170 ? -25.246 -7.634 -8.446 1.00 88.62 170 LEU A O 1
ATOM 1349 N N . ASN A 1 171 ? -23.804 -6.809 -6.909 1.00 90.62 171 ASN A N 1
ATOM 1350 C CA . ASN A 1 171 ? -23.127 -5.855 -7.784 1.00 90.62 171 ASN A CA 1
ATOM 1351 C C . ASN A 1 171 ? -22.110 -6.563 -8.691 1.00 90.62 171 ASN A C 1
ATOM 1353 O O . ASN A 1 171 ? -21.729 -7.706 -8.432 1.00 90.62 171 ASN A O 1
ATOM 1357 N N . GLU A 1 172 ? -21.657 -5.886 -9.749 1.00 88.25 172 GLU A N 1
ATOM 1358 C CA . GLU A 1 172 ? -20.571 -6.404 -10.586 1.00 88.25 172 GLU A CA 1
ATOM 1359 C C . GLU A 1 172 ? -19.315 -6.633 -9.744 1.00 88.25 172 GLU A C 1
ATOM 1361 O O . GLU A 1 172 ? -18.852 -5.757 -9.013 1.00 88.25 172 GLU A O 1
ATOM 1366 N N . ASN A 1 173 ? -18.801 -7.855 -9.804 1.00 89.19 173 ASN A N 1
ATOM 1367 C CA . ASN A 1 173 ? -17.644 -8.302 -9.053 1.00 89.19 173 ASN A CA 1
ATOM 1368 C C . ASN A 1 173 ? -16.939 -9.438 -9.819 1.00 89.19 173 ASN A C 1
ATOM 1370 O O . ASN A 1 173 ? -17.521 -10.011 -10.744 1.00 89.19 173 ASN A O 1
ATOM 1374 N N . PRO A 1 174 ? -15.702 -9.806 -9.444 1.00 90.56 174 PRO A N 1
ATOM 1375 C CA . PRO A 1 174 ? -14.940 -10.835 -10.154 1.00 90.56 174 PRO A CA 1
ATOM 1376 C C . PRO A 1 174 ? -15.624 -12.206 -10.249 1.00 90.56 174 PRO A C 1
ATOM 1378 O O . PRO A 1 174 ? -15.253 -12.992 -11.108 1.00 90.56 174 PRO A O 1
ATOM 1381 N N . LEU A 1 175 ? -16.610 -12.490 -9.388 1.00 88.00 175 LEU A N 1
ATOM 1382 C CA . LEU A 1 175 ? -17.345 -13.756 -9.326 1.00 88.00 175 LEU A CA 1
ATOM 1383 C C . LEU A 1 175 ? -18.753 -13.666 -9.936 1.00 88.00 175 LEU A C 1
ATOM 1385 O O . LEU A 1 175 ? -19.569 -14.568 -9.742 1.00 88.00 175 LEU A O 1
ATOM 1389 N N . SER A 1 176 ? -19.107 -12.575 -10.626 1.00 86.81 176 SER A N 1
ATOM 1390 C CA . SER A 1 176 ? -20.482 -12.356 -11.100 1.00 86.81 176 SER A CA 1
ATOM 1391 C C . SER A 1 176 ? -21.002 -13.468 -12.022 1.00 86.81 176 SER A C 1
ATOM 1393 O O . SER A 1 176 ? -22.203 -13.745 -12.022 1.00 86.81 176 SER A O 1
ATOM 1395 N N . ILE A 1 177 ? -20.125 -14.123 -12.786 1.00 87.12 177 ILE A N 1
ATOM 1396 C CA . ILE A 1 177 ? -20.502 -15.199 -13.715 1.00 87.12 177 ILE A CA 1
ATOM 1397 C C . ILE A 1 177 ? -20.782 -16.475 -12.930 1.00 87.12 177 ILE A C 1
ATOM 1399 O O . ILE A 1 177 ? -21.860 -17.052 -13.043 1.00 87.12 177 ILE A O 1
ATOM 1403 N N . GLU A 1 178 ? -19.852 -16.856 -12.063 1.00 89.25 178 GLU A N 1
ATOM 1404 C CA . GLU A 1 178 ? -19.921 -18.026 -11.199 1.00 89.25 178 GLU A CA 1
ATOM 1405 C C . GLU A 1 178 ? -21.137 -17.947 -10.271 1.00 89.25 178 GLU A C 1
ATOM 1407 O O . GLU A 1 178 ? -21.857 -18.929 -10.087 1.00 89.25 178 GLU A O 1
ATOM 1412 N N . ILE A 1 179 ? -21.414 -16.759 -9.727 1.00 87.19 179 ILE A N 1
ATOM 1413 C CA . ILE A 1 179 ? -22.594 -16.482 -8.907 1.00 87.19 179 ILE A CA 1
ATOM 1414 C C . ILE A 1 179 ? -23.880 -16.674 -9.722 1.00 87.19 179 ILE A C 1
ATOM 1416 O O . ILE A 1 179 ? -24.829 -17.303 -9.240 1.00 87.19 179 ILE A O 1
ATOM 1420 N N . SER A 1 180 ? -23.924 -16.158 -10.955 1.00 84.81 180 SER A N 1
ATOM 1421 C CA . SER A 1 180 ? -25.086 -16.308 -11.835 1.00 84.81 180 SER A CA 1
ATOM 1422 C C . SER A 1 180 ? -25.327 -17.768 -12.224 1.00 84.81 180 SER A C 1
ATOM 1424 O O . SER A 1 180 ? -26.478 -18.195 -12.260 1.00 84.81 180 SER A O 1
ATOM 1426 N N . GLU A 1 181 ? -24.266 -18.534 -12.480 1.00 88.81 181 GLU A N 1
ATOM 1427 C CA . GLU A 1 181 ? -24.355 -19.944 -12.868 1.00 88.81 181 GLU A CA 1
ATOM 1428 C C . GLU A 1 181 ? -24.706 -20.878 -11.704 1.00 88.81 181 GLU A C 1
ATOM 1430 O O . GLU A 1 181 ? -25.465 -21.826 -11.889 1.00 88.81 181 GLU A O 1
ATOM 1435 N N . ARG A 1 182 ? -24.124 -20.668 -10.515 1.00 88.62 182 ARG A N 1
ATOM 1436 C CA . ARG A 1 182 ? -24.239 -21.613 -9.388 1.00 88.62 182 ARG A CA 1
ATOM 1437 C C . ARG A 1 182 ? -25.376 -21.292 -8.424 1.00 88.62 182 ARG A C 1
ATOM 1439 O O . ARG A 1 182 ? -25.967 -22.213 -7.872 1.00 88.62 182 ARG A O 1
ATOM 1446 N N . ILE A 1 183 ? -25.651 -20.012 -8.180 1.00 87.00 183 ILE A N 1
ATOM 1447 C CA . ILE A 1 183 ? -26.630 -19.567 -7.171 1.00 87.00 183 ILE A CA 1
ATOM 1448 C C . ILE A 1 183 ? -27.872 -18.982 -7.848 1.00 87.00 183 ILE A C 1
ATOM 1450 O O . ILE A 1 183 ? -29.004 -19.220 -7.414 1.00 87.00 183 ILE A O 1
ATOM 1454 N N . GLY A 1 184 ? -27.656 -18.215 -8.916 1.00 89.00 184 GLY A N 1
ATOM 1455 C CA . GLY A 1 184 ? -28.697 -17.482 -9.620 1.00 89.00 184 GLY A CA 1
ATOM 1456 C C . GLY A 1 184 ? -29.071 -16.176 -8.914 1.00 89.00 184 GLY A C 1
ATOM 1457 O O . GLY A 1 184 ? -29.249 -16.103 -7.694 1.00 89.00 184 GLY A O 1
ATOM 1458 N N . ARG A 1 185 ? -29.240 -15.111 -9.706 1.00 87.19 185 ARG A N 1
ATOM 1459 C CA . ARG A 1 185 ? -29.532 -13.756 -9.202 1.00 87.19 185 ARG A CA 1
ATOM 1460 C C . ARG A 1 185 ? -30.806 -13.702 -8.353 1.00 87.19 185 ARG A C 1
ATOM 1462 O O . ARG A 1 185 ? -30.823 -13.037 -7.322 1.00 87.19 185 ARG A O 1
ATOM 1469 N N . ALA A 1 186 ? -31.862 -14.415 -8.751 1.00 90.00 186 ALA A N 1
ATOM 1470 C CA . ALA A 1 186 ? -33.145 -14.413 -8.042 1.00 90.00 186 ALA A CA 1
ATOM 1471 C C . ALA A 1 186 ? -33.025 -14.930 -6.595 1.00 90.00 186 ALA A C 1
ATOM 1473 O O . ALA A 1 186 ? -33.583 -14.328 -5.675 1.00 90.00 186 ALA A O 1
ATOM 1474 N N . THR A 1 187 ? -32.242 -15.991 -6.383 1.00 91.94 187 THR A N 1
ATOM 1475 C CA . THR A 1 187 ? -31.989 -16.586 -5.063 1.00 91.94 187 THR A CA 1
ATOM 1476 C C . THR A 1 187 ? -31.268 -15.604 -4.143 1.00 91.94 187 THR A C 1
ATOM 1478 O O . THR A 1 187 ? -31.677 -15.405 -3.000 1.00 91.94 187 THR A O 1
ATOM 1481 N N . LEU A 1 188 ? -30.241 -14.921 -4.658 1.00 90.94 188 LEU A N 1
ATOM 1482 C CA . LEU A 1 188 ? -29.5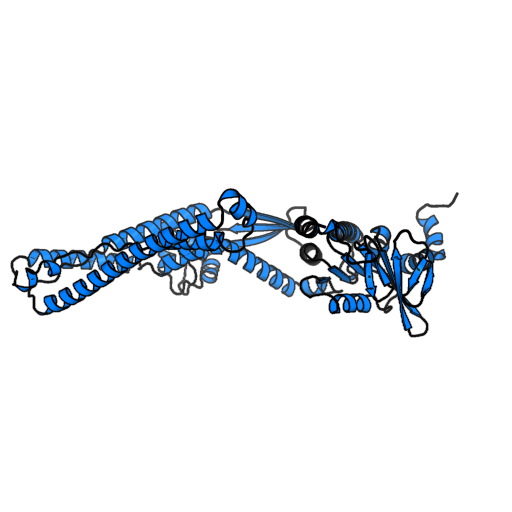03 -13.890 -3.923 1.00 90.94 188 LEU A CA 1
ATOM 1483 C C . LEU A 1 188 ? -30.373 -12.685 -3.564 1.00 90.94 188 LEU A C 1
ATOM 1485 O O . LEU A 1 188 ? -30.295 -12.196 -2.440 1.00 90.94 188 LEU A O 1
ATOM 1489 N N . VAL A 1 189 ? -31.249 -12.236 -4.469 1.00 92.25 189 VAL A N 1
ATOM 1490 C CA . VAL A 1 189 ? -32.218 -11.172 -4.156 1.00 92.25 189 VAL A CA 1
ATOM 1491 C C . VAL A 1 189 ? -33.187 -11.616 -3.057 1.00 92.25 189 VAL A C 1
ATOM 1493 O O . VAL A 1 189 ? -33.495 -10.830 -2.160 1.00 92.25 189 VAL A O 1
ATOM 1496 N N . SER A 1 190 ? -33.654 -12.867 -3.088 1.00 94.44 190 SER A N 1
ATOM 1497 C CA . SER A 1 190 ? -34.504 -13.413 -2.023 1.00 94.44 190 SER A CA 1
ATOM 1498 C C . SER A 1 190 ? -33.776 -13.444 -0.677 1.00 94.44 190 SER A C 1
ATOM 1500 O O . SER A 1 190 ? -34.331 -13.021 0.336 1.00 94.44 190 SER A O 1
ATOM 1502 N N . LEU A 1 191 ? -32.518 -13.887 -0.665 1.00 93.69 191 LEU A N 1
ATOM 1503 C CA . LEU A 1 191 ? -31.695 -13.924 0.541 1.00 93.69 191 LEU A CA 1
ATOM 1504 C C . LEU A 1 191 ? -31.409 -12.516 1.084 1.00 93.69 191 LEU A C 1
ATOM 1506 O O . LEU A 1 191 ? -31.481 -12.300 2.293 1.00 93.69 191 LEU A O 1
ATOM 1510 N N . LEU A 1 192 ? -31.164 -11.540 0.202 1.00 94.25 192 LEU A N 1
ATOM 1511 C CA . LEU A 1 192 ? -30.988 -10.140 0.584 1.00 94.25 192 LEU A CA 1
ATOM 1512 C C . LEU A 1 192 ? -32.244 -9.574 1.259 1.00 94.25 192 LEU A C 1
ATOM 1514 O O . LEU A 1 192 ? -32.122 -8.888 2.270 1.00 94.25 192 LEU A O 1
ATOM 1518 N N . LYS A 1 193 ? -33.448 -9.875 0.752 1.00 94.44 193 LYS A N 1
ATOM 1519 C CA . LYS A 1 193 ? -34.703 -9.441 1.397 1.00 94.44 193 LYS A CA 1
ATOM 1520 C C . LYS A 1 193 ? -34.803 -9.962 2.832 1.00 94.44 193 LYS A C 1
ATOM 1522 O O . LYS A 1 193 ? -35.035 -9.173 3.742 1.00 94.44 193 LYS A O 1
ATOM 1527 N N . ILE A 1 194 ? -34.526 -11.252 3.038 1.00 94.69 194 ILE A N 1
ATOM 1528 C CA . ILE A 1 194 ? -34.519 -11.871 4.372 1.00 94.69 194 ILE A CA 1
ATOM 1529 C C . ILE A 1 194 ? -33.493 -11.184 5.285 1.00 94.69 194 ILE A C 1
ATOM 1531 O O . ILE A 1 194 ? -33.813 -10.838 6.422 1.00 94.69 194 ILE A O 1
ATOM 1535 N N . ALA A 1 195 ? -32.275 -10.944 4.791 1.00 93.81 195 ALA A N 1
ATOM 1536 C CA . ALA A 1 195 ? -31.230 -10.269 5.560 1.00 93.81 195 ALA A CA 1
ATOM 1537 C C . ALA A 1 195 ? -31.632 -8.836 5.955 1.00 93.81 195 ALA A C 1
ATOM 1539 O O . ALA A 1 195 ? -31.430 -8.431 7.100 1.00 93.81 195 ALA A O 1
ATOM 1540 N N . ILE A 1 196 ? -32.254 -8.086 5.039 1.00 94.38 196 ILE A N 1
ATOM 1541 C CA . ILE A 1 196 ? -32.763 -6.734 5.302 1.00 94.38 196 ILE A CA 1
ATOM 1542 C C . ILE A 1 196 ? -33.875 -6.760 6.354 1.00 94.38 196 ILE A C 1
ATOM 1544 O O . ILE A 1 196 ? -33.889 -5.904 7.239 1.00 94.38 196 ILE A O 1
ATOM 1548 N N . ASP A 1 197 ? -34.800 -7.713 6.282 1.00 94.88 197 ASP A N 1
ATOM 1549 C CA . ASP A 1 197 ? -35.908 -7.804 7.234 1.00 94.88 197 ASP A CA 1
ATOM 1550 C C . ASP A 1 197 ? -35.415 -8.174 8.639 1.00 94.88 197 ASP A C 1
ATOM 1552 O O . ASP A 1 197 ? -35.833 -7.555 9.623 1.00 94.88 197 ASP A O 1
ATOM 1556 N N . LEU A 1 198 ? -34.445 -9.091 8.741 1.00 93.25 198 LEU A N 1
ATOM 1557 C CA . LEU A 1 198 ? -33.766 -9.409 10.001 1.00 93.25 198 LEU A CA 1
ATOM 1558 C C . LEU A 1 198 ? -33.035 -8.190 10.576 1.00 93.25 198 LEU A C 1
ATOM 1560 O O . LEU A 1 198 ? -33.199 -7.875 11.759 1.00 93.25 198 LEU A O 1
ATOM 1564 N N . TYR A 1 199 ? -32.285 -7.465 9.740 1.00 94.31 199 TYR A N 1
ATOM 1565 C CA . TYR A 1 199 ? -31.625 -6.224 10.138 1.00 94.31 199 TYR A CA 1
ATOM 1566 C C . TYR A 1 199 ? -32.635 -5.191 10.650 1.00 94.31 199 TYR A C 1
ATOM 1568 O O . TYR A 1 199 ? -32.456 -4.649 11.740 1.00 94.31 199 TYR A O 1
ATOM 1576 N N . LYS A 1 200 ? -33.727 -4.944 9.916 1.00 93.75 200 LYS A N 1
ATOM 1577 C CA . LYS A 1 200 ? -34.774 -3.989 10.313 1.00 93.75 200 LYS A CA 1
ATOM 1578 C C . LYS A 1 200 ? -35.412 -4.371 11.644 1.00 93.75 200 LYS A C 1
ATOM 1580 O O . LYS A 1 200 ? -35.564 -3.505 12.505 1.00 93.75 200 LYS A O 1
ATOM 1585 N N . ALA A 1 201 ? -35.755 -5.645 11.831 1.00 93.44 201 ALA A N 1
ATOM 1586 C CA . ALA A 1 201 ? -36.355 -6.135 13.068 1.00 93.44 201 ALA A CA 1
ATOM 1587 C C . ALA A 1 201 ? -35.411 -5.944 14.266 1.00 93.44 201 ALA A C 1
ATOM 1589 O O . ALA A 1 201 ? -35.816 -5.419 15.309 1.00 93.44 201 ALA A O 1
ATOM 1590 N N . LYS A 1 202 ? -34.129 -6.300 14.107 1.00 92.50 202 LYS A N 1
ATOM 1591 C CA . LYS A 1 202 ? -33.107 -6.108 15.142 1.00 92.50 202 LYS A CA 1
ATOM 1592 C C . LYS A 1 202 ? -32.870 -4.623 15.428 1.00 92.50 202 LYS A C 1
ATOM 1594 O O . LYS A 1 202 ? -32.900 -4.215 16.588 1.00 92.50 202 LYS A O 1
ATOM 1599 N N . ALA A 1 203 ? -32.707 -3.802 14.393 1.00 91.81 203 ALA A N 1
ATOM 1600 C CA . ALA A 1 203 ? -32.478 -2.366 14.514 1.00 91.81 203 ALA A CA 1
ATOM 1601 C C . ALA A 1 203 ? -33.654 -1.647 15.190 1.00 91.81 203 ALA A C 1
ATOM 1603 O O . ALA A 1 203 ? -33.437 -0.785 16.045 1.00 91.81 203 ALA A O 1
ATOM 1604 N N . LEU A 1 204 ? -34.897 -2.021 14.864 1.00 92.88 204 LEU A N 1
ATOM 1605 C CA . LEU A 1 204 ? -36.091 -1.507 15.534 1.00 92.88 204 LEU A CA 1
ATOM 1606 C C . LEU A 1 204 ? -36.070 -1.854 17.024 1.00 92.88 204 LEU A C 1
ATOM 1608 O O . LEU A 1 204 ? -36.244 -0.966 17.854 1.00 92.88 204 LEU A O 1
ATOM 1612 N N . ARG A 1 205 ? -35.775 -3.112 17.376 1.00 92.25 205 ARG A N 1
ATOM 1613 C CA . ARG A 1 205 ? -35.653 -3.536 18.778 1.00 92.25 205 ARG A CA 1
ATOM 1614 C C . ARG A 1 205 ? -34.581 -2.737 19.523 1.00 92.25 205 ARG A C 1
ATOM 1616 O O . ARG A 1 205 ? -34.839 -2.273 20.631 1.00 92.25 205 ARG A O 1
ATOM 1623 N N . CYS A 1 206 ? -33.411 -2.531 18.918 1.00 90.19 206 CYS A N 1
ATOM 1624 C CA . CYS A 1 206 ? -32.339 -1.714 19.492 1.00 90.19 206 CYS A CA 1
ATOM 1625 C C . CYS A 1 206 ? -32.786 -0.262 19.726 1.00 90.19 206 CYS A C 1
ATOM 1627 O O . CYS A 1 206 ? -32.516 0.290 20.792 1.00 90.19 206 CYS A O 1
ATOM 1629 N N . LYS A 1 207 ? -33.516 0.340 18.774 1.00 90.62 207 LYS A N 1
ATOM 1630 C CA . LYS A 1 207 ? -34.094 1.686 18.926 1.00 90.62 207 LYS A CA 1
ATOM 1631 C C . LYS A 1 207 ? -35.138 1.737 20.039 1.00 90.62 207 LYS A C 1
ATOM 1633 O O . LYS A 1 207 ? -35.097 2.648 20.856 1.00 90.62 207 LYS A O 1
ATOM 1638 N N . CYS A 1 208 ? -36.046 0.765 20.113 1.00 91.75 208 CYS A N 1
ATOM 1639 C CA . CYS A 1 208 ? -37.044 0.693 21.181 1.00 91.75 208 CYS A CA 1
ATOM 1640 C C . CYS A 1 208 ? -36.388 0.595 22.565 1.00 91.75 208 CYS A C 1
ATOM 1642 O O . CYS A 1 208 ? -36.815 1.293 23.479 1.00 91.75 208 CYS A O 1
ATOM 1644 N N . ILE A 1 209 ? -35.331 -0.213 22.713 1.00 91.12 209 ILE A N 1
ATOM 1645 C CA . ILE A 1 209 ? -34.562 -0.316 23.963 1.00 91.12 209 ILE A CA 1
ATOM 1646 C C . ILE A 1 209 ? -33.887 1.019 24.307 1.00 91.12 209 ILE A C 1
ATOM 1648 O O . ILE A 1 209 ? -33.956 1.456 25.454 1.00 91.12 209 ILE A O 1
ATOM 1652 N N . ASP A 1 210 ? -33.273 1.691 23.330 1.00 89.00 210 ASP A N 1
ATOM 1653 C CA . ASP A 1 210 ? -32.663 3.013 23.526 1.00 89.00 210 ASP A CA 1
ATOM 1654 C C . ASP A 1 210 ? -33.696 4.055 23.990 1.00 89.00 210 ASP A C 1
ATOM 1656 O O . ASP A 1 210 ? -33.486 4.742 24.992 1.00 89.00 210 ASP A O 1
ATOM 1660 N N . TYR A 1 211 ? -34.856 4.123 23.331 1.00 90.62 211 TYR A N 1
ATOM 1661 C CA . TYR A 1 211 ? -35.950 5.002 23.747 1.00 90.62 211 TYR A CA 1
ATOM 1662 C C . TYR A 1 211 ? -36.491 4.645 25.133 1.00 90.62 211 TYR A C 1
ATOM 1664 O O . TYR A 1 211 ? -36.666 5.544 25.953 1.00 90.62 211 TYR A O 1
ATOM 1672 N N . ALA A 1 212 ? -36.701 3.361 25.435 1.00 89.50 212 ALA A N 1
ATOM 1673 C CA . ALA A 1 212 ? -37.160 2.914 26.749 1.00 89.50 212 ALA A CA 1
ATOM 1674 C C . ALA A 1 212 ? -36.171 3.311 27.857 1.00 89.50 212 ALA A C 1
ATOM 1676 O O . ALA A 1 212 ? -36.576 3.866 28.878 1.00 89.50 212 ALA A O 1
ATOM 1677 N N . ASN A 1 213 ? -34.868 3.120 27.630 1.00 88.56 213 ASN A N 1
ATOM 1678 C CA . ASN A 1 213 ? -33.821 3.541 28.559 1.00 88.56 213 ASN A CA 1
ATOM 1679 C C . ASN A 1 213 ? -33.775 5.074 28.722 1.00 88.56 213 ASN A C 1
ATOM 1681 O O . ASN A 1 213 ? -33.600 5.562 29.839 1.00 88.56 213 ASN A O 1
ATOM 1685 N N . LYS A 1 214 ? -33.968 5.851 27.645 1.00 89.06 214 LYS A N 1
ATOM 1686 C CA . LYS A 1 214 ? -34.051 7.326 27.698 1.00 89.06 214 LYS A CA 1
ATOM 1687 C C . LYS A 1 214 ? -35.265 7.812 28.489 1.00 89.06 214 LYS A C 1
ATOM 1689 O O . LYS A 1 214 ? -35.126 8.721 29.304 1.00 89.06 214 LYS A O 1
ATOM 1694 N N . ILE A 1 215 ? -36.430 7.207 28.263 1.00 88.44 215 ILE A N 1
ATOM 1695 C CA . ILE A 1 215 ? -37.668 7.514 28.990 1.00 88.44 215 ILE A CA 1
ATOM 1696 C C . ILE A 1 215 ? -37.499 7.158 30.468 1.00 88.44 215 ILE A C 1
ATOM 1698 O O . ILE A 1 215 ? -37.724 8.009 31.322 1.00 88.44 215 ILE A O 1
ATOM 1702 N N . SER A 1 216 ? -37.009 5.951 30.773 1.00 86.38 216 SER A N 1
ATOM 1703 C CA . SER A 1 216 ? -36.726 5.523 32.148 1.00 86.38 216 SER A CA 1
ATOM 1704 C C . SER A 1 216 ? -35.767 6.485 32.852 1.00 86.38 216 SER A C 1
ATOM 1706 O O . SER A 1 216 ? -36.024 6.880 33.985 1.00 86.38 216 SER A O 1
ATOM 1708 N N . LYS A 1 217 ? -34.707 6.942 32.171 1.00 85.81 217 LYS A N 1
ATOM 1709 C CA . LYS A 1 217 ? -33.771 7.930 32.723 1.00 85.81 217 LYS A CA 1
ATOM 1710 C C . LYS A 1 217 ? -34.450 9.264 33.053 1.00 85.81 217 LYS A C 1
ATOM 1712 O O . LYS A 1 217 ? -34.162 9.823 34.105 1.00 85.81 217 LYS A O 1
ATOM 1717 N N . LYS A 1 218 ? -35.329 9.770 32.179 1.00 86.75 218 LYS A N 1
ATOM 1718 C CA . LYS A 1 218 ? -36.076 11.017 32.427 1.00 86.75 218 LYS A CA 1
ATOM 1719 C C . LYS A 1 218 ? -37.026 10.881 33.614 1.00 86.75 218 LYS A C 1
ATOM 1721 O O . LYS A 1 218 ? -36.955 11.693 34.525 1.00 86.75 218 LYS A O 1
ATOM 1726 N N . ILE A 1 219 ? -37.826 9.815 33.636 1.00 85.12 219 ILE A N 1
ATOM 1727 C CA . ILE A 1 219 ? -38.777 9.551 34.724 1.00 85.12 219 ILE A CA 1
ATOM 1728 C C . ILE A 1 219 ? -38.036 9.432 36.059 1.00 85.12 219 ILE A C 1
ATOM 1730 O O . ILE A 1 219 ? -38.434 10.039 37.043 1.00 85.12 219 ILE A O 1
ATOM 1734 N N . LYS A 1 220 ? -36.915 8.704 36.097 1.00 83.00 220 LYS A N 1
ATOM 1735 C CA . LYS A 1 220 ? -36.087 8.606 37.305 1.00 83.00 220 LYS A CA 1
ATOM 1736 C C . LYS A 1 220 ? -35.542 9.950 37.769 1.00 83.00 220 LYS A C 1
ATOM 1738 O O . LYS A 1 220 ? -35.505 10.181 38.969 1.00 83.00 220 LYS A O 1
ATOM 1743 N N . ALA A 1 221 ? -35.109 10.804 36.841 1.00 82.19 221 ALA A N 1
ATOM 1744 C CA . ALA A 1 221 ? -34.599 12.127 37.179 1.00 82.19 221 ALA A CA 1
ATOM 1745 C C . ALA A 1 221 ? -35.691 12.996 37.822 1.00 82.19 221 ALA A C 1
ATOM 1747 O O . ALA A 1 221 ? -35.439 13.603 38.856 1.00 82.19 221 ALA A O 1
ATOM 1748 N N . GLU A 1 222 ? -36.905 12.992 37.268 1.00 83.38 222 GLU A N 1
ATOM 1749 C CA . GLU A 1 222 ? -38.049 13.719 37.836 1.00 83.38 222 GLU A CA 1
ATOM 1750 C C . GLU A 1 222 ? -38.454 13.158 39.206 1.00 83.38 222 GLU A C 1
ATOM 1752 O O . GLU A 1 222 ? -38.559 13.910 40.169 1.00 83.38 222 GLU A O 1
ATOM 1757 N N . LEU A 1 223 ? -38.570 11.833 39.337 1.00 80.62 223 LEU A N 1
ATOM 1758 C CA . LEU A 1 223 ? -38.886 11.187 40.617 1.00 80.62 223 LEU A CA 1
ATOM 1759 C C . LEU A 1 223 ? -37.816 11.438 41.690 1.00 80.62 223 LEU A C 1
ATOM 1761 O O . LEU A 1 223 ? -38.140 11.521 42.869 1.00 80.62 223 LEU A O 1
ATOM 1765 N N . SER A 1 224 ? -36.545 11.574 41.298 1.00 75.94 224 SER A N 1
ATOM 1766 C CA . SER A 1 224 ? -35.450 11.833 42.241 1.00 75.94 224 SER A CA 1
ATOM 1767 C C . SER A 1 224 ? -35.432 13.255 42.807 1.00 75.94 224 SER A C 1
ATOM 1769 O O . SER A 1 224 ? -34.756 13.479 43.804 1.00 75.94 224 SER A O 1
ATOM 1771 N N . LEU A 1 225 ? -36.149 14.204 42.191 1.00 79.50 225 LEU A N 1
ATOM 1772 C CA . LEU A 1 225 ? -36.306 15.560 42.733 1.00 79.50 225 LEU A CA 1
ATOM 1773 C C . LEU A 1 225 ? -37.278 15.586 43.916 1.00 79.50 225 LEU A C 1
ATOM 1775 O O . LEU A 1 225 ? -37.075 16.346 44.857 1.00 79.50 225 LEU A O 1
ATOM 1779 N N . GLU A 1 226 ? -38.301 14.735 43.864 1.00 76.00 226 GLU A N 1
ATOM 1780 C CA . GLU A 1 226 ? -39.373 14.674 44.863 1.00 76.00 226 GLU A CA 1
ATOM 1781 C C . GLU A 1 226 ? -39.135 13.586 45.924 1.00 76.00 226 GLU A C 1
ATOM 1783 O O . GLU A 1 226 ? -39.733 13.615 46.999 1.00 76.00 226 GLU A O 1
ATOM 1788 N N . SER A 1 227 ? -38.259 12.614 45.643 1.00 72.31 227 SER A N 1
ATOM 1789 C CA . SER A 1 227 ? -37.956 11.524 46.570 1.00 72.31 227 SER A CA 1
ATOM 1790 C C . SER A 1 227 ? -36.870 11.902 47.578 1.00 72.31 227 SER A C 1
ATOM 1792 O O . SER A 1 227 ? -35.792 12.392 47.247 1.00 72.31 227 SER A O 1
ATOM 1794 N N . SER A 1 228 ? -37.129 11.564 48.837 1.00 70.81 228 SER A N 1
ATOM 1795 C CA . SER A 1 228 ? -36.179 11.628 49.950 1.00 70.81 228 SER A CA 1
ATOM 1796 C C . SER A 1 228 ? -35.143 10.493 49.929 1.00 70.81 228 SER A C 1
ATOM 1798 O O . SER A 1 228 ? -34.165 10.519 50.691 1.00 70.81 228 SER A O 1
ATOM 1800 N N . ARG A 1 229 ? -35.339 9.499 49.049 1.00 75.06 229 ARG A N 1
ATOM 1801 C CA . ARG A 1 229 ? -34.428 8.377 48.825 1.00 75.06 229 ARG A CA 1
ATOM 1802 C C . ARG A 1 229 ? -33.595 8.615 47.559 1.00 75.06 229 ARG A C 1
ATOM 1804 O O . ARG A 1 229 ? -34.166 8.816 46.485 1.00 75.06 229 ARG A O 1
ATOM 1811 N N . PRO A 1 230 ? -32.253 8.519 47.628 1.00 71.44 230 PRO A N 1
ATOM 1812 C CA . PRO A 1 230 ? -31.407 8.620 46.444 1.00 71.44 230 PRO A CA 1
ATOM 1813 C C . PRO A 1 230 ? -31.774 7.546 45.410 1.00 71.44 230 PRO A C 1
ATOM 1815 O O . PRO A 1 230 ? -32.225 6.453 45.756 1.00 71.44 230 PRO A O 1
ATOM 1818 N N . ALA A 1 231 ? -31.576 7.843 44.128 1.00 72.94 231 ALA A N 1
ATOM 1819 C CA . ALA A 1 231 ? -31.797 6.868 43.066 1.00 72.94 231 ALA A CA 1
ATOM 1820 C C . ALA A 1 231 ? -30.758 5.734 43.132 1.00 72.94 231 ALA A C 1
ATOM 1822 O O . ALA A 1 231 ? -29.601 5.953 43.500 1.00 72.94 231 ALA A O 1
ATOM 1823 N N . CYS A 1 232 ? -31.154 4.524 42.726 1.00 75.19 232 CYS A N 1
ATOM 1824 C CA . CYS A 1 232 ? -30.225 3.399 42.625 1.00 75.19 232 CYS A CA 1
ATOM 1825 C C . CYS A 1 232 ? -29.119 3.729 41.598 1.00 75.19 232 CYS A C 1
ATOM 1827 O O . CYS A 1 232 ? -29.442 4.024 40.438 1.00 75.19 232 CYS A O 1
ATOM 1829 N N . PRO A 1 233 ? -27.829 3.713 41.987 1.00 79.94 233 PRO A N 1
ATOM 1830 C CA . PRO A 1 233 ? -26.748 4.112 41.098 1.00 79.94 233 PRO A CA 1
ATOM 1831 C C . PRO A 1 233 ? -26.515 3.076 39.991 1.00 79.94 233 PRO A C 1
ATOM 1833 O O . PRO A 1 233 ? -26.685 1.871 40.178 1.00 79.94 233 PRO A O 1
ATOM 1836 N N . GLU A 1 234 ? -26.078 3.534 38.818 1.00 79.25 234 GLU A N 1
ATOM 1837 C CA . GLU A 1 234 ? -25.751 2.643 37.703 1.00 79.25 234 GLU A CA 1
ATOM 1838 C C . GLU A 1 234 ? -24.363 2.022 37.865 1.00 79.25 234 GLU A C 1
ATOM 1840 O O . GLU A 1 234 ? -23.386 2.714 38.149 1.00 79.25 234 GLU A O 1
ATOM 1845 N N . SER A 1 235 ? -24.265 0.710 37.642 1.00 83.75 235 SER A N 1
ATOM 1846 C CA . SER A 1 235 ? -23.008 -0.016 37.807 1.00 83.75 235 SER A CA 1
ATOM 1847 C C . SER A 1 235 ? -21.994 0.295 36.694 1.00 83.75 235 SER A C 1
ATOM 1849 O O . SER A 1 235 ? -22.278 0.026 35.522 1.00 83.75 235 SER A O 1
ATOM 1851 N N . PRO A 1 236 ? -20.772 0.757 37.027 1.00 87.00 236 PRO A N 1
ATOM 1852 C CA . PRO A 1 236 ? -19.706 0.981 36.052 1.00 87.00 236 PRO A CA 1
ATOM 1853 C C . PRO A 1 236 ? -18.931 -0.303 35.700 1.00 87.00 236 PRO A C 1
ATOM 1855 O O . PRO A 1 236 ? -18.009 -0.262 34.883 1.00 87.00 236 PRO A O 1
ATOM 1858 N N . PHE A 1 237 ? -19.256 -1.458 36.299 1.00 87.69 237 PHE A N 1
ATOM 1859 C CA . PHE A 1 237 ? -18.434 -2.669 36.170 1.00 87.69 237 PHE A CA 1
ATOM 1860 C C . PHE A 1 237 ? -18.364 -3.224 34.745 1.00 87.69 237 PHE A C 1
ATOM 1862 O O . PHE A 1 237 ? -17.319 -3.742 34.356 1.00 87.69 237 PHE A O 1
ATOM 1869 N N . ALA A 1 238 ? -19.422 -3.082 33.941 1.00 84.88 238 ALA A N 1
ATOM 1870 C CA . ALA A 1 238 ? -19.396 -3.500 32.538 1.00 84.88 238 ALA A CA 1
ATOM 1871 C C . ALA A 1 238 ? -18.385 -2.679 31.714 1.00 84.88 238 ALA A C 1
ATOM 1873 O O . ALA A 1 238 ? -17.616 -3.236 30.929 1.00 84.88 238 ALA A O 1
ATOM 1874 N N . GLU A 1 239 ? -18.339 -1.363 31.933 1.00 84.69 239 GLU A N 1
ATOM 1875 C CA . GLU A 1 239 ? -17.379 -0.458 31.292 1.00 84.69 239 GLU A CA 1
ATOM 1876 C C . GLU A 1 239 ? -15.947 -0.750 31.767 1.00 84.69 239 GLU A C 1
ATOM 1878 O O . GLU A 1 239 ? -15.030 -0.874 30.952 1.00 84.69 239 GLU A O 1
ATOM 1883 N N . ALA A 1 240 ? -15.767 -0.963 33.075 1.00 87.81 240 ALA A N 1
ATOM 1884 C CA . ALA A 1 240 ? -14.482 -1.323 33.666 1.00 87.81 240 ALA A CA 1
ATOM 1885 C C . ALA A 1 240 ? -13.945 -2.664 33.131 1.00 87.81 240 ALA A C 1
ATOM 1887 O O . ALA A 1 240 ? -12.771 -2.770 32.766 1.00 87.81 240 ALA A O 1
ATOM 1888 N N . ALA A 1 241 ? -14.806 -3.682 33.031 1.00 88.62 241 ALA A N 1
ATOM 1889 C CA . ALA A 1 241 ? -14.458 -4.986 32.475 1.00 88.62 241 ALA A CA 1
ATOM 1890 C C . ALA A 1 241 ? -14.103 -4.884 30.987 1.00 88.62 241 ALA A C 1
ATOM 1892 O O . ALA A 1 241 ? -13.089 -5.442 30.560 1.00 88.62 241 ALA A O 1
ATOM 1893 N N . LYS A 1 242 ? -14.885 -4.119 30.210 1.00 87.44 242 LYS A N 1
ATOM 1894 C CA . LYS A 1 242 ? -14.602 -3.843 28.796 1.00 87.44 242 LYS A CA 1
ATOM 1895 C C . LYS A 1 242 ? -13.222 -3.208 28.641 1.00 87.44 242 LYS A C 1
ATOM 1897 O O . LYS A 1 242 ? -12.397 -3.746 27.906 1.00 87.44 242 LYS A O 1
ATOM 1902 N N . ARG A 1 243 ? -12.928 -2.133 29.380 1.00 88.88 243 ARG A N 1
ATOM 1903 C CA . ARG A 1 243 ? -11.615 -1.468 29.367 1.00 88.88 243 ARG A CA 1
ATOM 1904 C C . ARG A 1 243 ? -10.483 -2.445 29.683 1.00 88.88 243 ARG A C 1
ATOM 1906 O O . ARG A 1 243 ? -9.527 -2.541 28.918 1.00 88.88 243 ARG A O 1
ATOM 1913 N N . LYS A 1 244 ? -10.603 -3.204 30.778 1.00 89.81 244 LYS A N 1
ATOM 1914 C CA . LYS A 1 244 ? -9.588 -4.187 31.187 1.00 89.81 244 LYS A CA 1
ATOM 1915 C C . LYS A 1 244 ? -9.337 -5.228 30.091 1.00 89.81 244 LYS A C 1
ATOM 1917 O O . LYS A 1 244 ? -8.188 -5.566 29.822 1.00 89.81 244 LYS A O 1
ATOM 1922 N N . ALA A 1 245 ? -10.390 -5.698 29.421 1.00 89.19 245 ALA A N 1
ATOM 1923 C CA . ALA A 1 245 ? -10.265 -6.632 28.306 1.00 89.19 245 ALA A CA 1
ATOM 1924 C C . ALA A 1 245 ? -9.519 -6.023 27.104 1.00 89.19 245 ALA A C 1
ATOM 1926 O O . ALA A 1 245 ? -8.683 -6.708 26.514 1.00 89.19 245 ALA A O 1
ATOM 1927 N N . TYR A 1 246 ? -9.773 -4.754 26.759 1.00 88.62 246 TYR A N 1
ATOM 1928 C CA . TYR A 1 246 ? -9.037 -4.055 25.695 1.00 88.62 246 TYR A CA 1
ATOM 1929 C C . TYR A 1 246 ? -7.550 -3.920 26.021 1.00 88.62 246 TYR A C 1
ATOM 1931 O O . TYR A 1 246 ? -6.718 -4.303 25.201 1.00 88.62 246 TYR A O 1
ATOM 1939 N N . VAL A 1 247 ? -7.215 -3.455 27.228 1.00 88.88 247 VAL A N 1
ATOM 1940 C CA . VAL A 1 247 ? -5.818 -3.276 27.658 1.00 88.88 247 VAL A CA 1
ATOM 1941 C C . VAL A 1 247 ? -5.059 -4.604 27.625 1.00 88.88 247 VAL A C 1
ATOM 1943 O O . VAL A 1 247 ? -3.971 -4.675 27.062 1.00 88.88 247 VAL A O 1
ATOM 1946 N N . ILE A 1 248 ? -5.650 -5.691 28.133 1.00 89.94 248 ILE A N 1
ATOM 1947 C CA . ILE A 1 248 ? -5.016 -7.021 28.107 1.00 89.94 248 ILE A CA 1
ATOM 1948 C C . ILE A 1 248 ? -4.803 -7.513 26.669 1.00 89.94 248 ILE A C 1
ATOM 1950 O O . ILE A 1 248 ? -3.765 -8.098 26.363 1.00 89.94 248 ILE A O 1
ATOM 1954 N N . ARG A 1 249 ? -5.774 -7.305 25.772 1.00 90.00 249 ARG A N 1
ATOM 1955 C CA . ARG A 1 249 ? -5.640 -7.707 24.361 1.00 90.00 249 ARG A CA 1
ATOM 1956 C C . ARG A 1 249 ? -4.550 -6.913 23.646 1.00 90.00 249 ARG A C 1
ATOM 1958 O O . ARG A 1 249 ? -3.795 -7.502 22.880 1.00 90.00 249 ARG A O 1
ATOM 1965 N N . LEU A 1 250 ? -4.432 -5.619 23.929 1.00 87.62 250 LEU A N 1
ATOM 1966 C CA . LEU A 1 250 ? -3.354 -4.791 23.395 1.00 87.62 250 LEU A CA 1
ATOM 1967 C C . LEU A 1 250 ? -1.987 -5.174 23.939 1.00 87.62 250 LEU A C 1
ATOM 1969 O O . LEU A 1 250 ? -1.039 -5.236 23.168 1.00 87.62 250 LEU A O 1
ATOM 1973 N N . ALA A 1 251 ? -1.887 -5.471 25.233 1.00 89.62 251 ALA A N 1
ATOM 1974 C CA . ALA A 1 251 ? -0.642 -5.942 25.825 1.00 89.62 251 ALA A CA 1
ATOM 1975 C C . ALA A 1 251 ? -0.170 -7.234 25.136 1.00 89.62 251 ALA A C 1
ATOM 1977 O O . ALA A 1 251 ? 0.991 -7.349 24.754 1.00 89.62 251 ALA A O 1
ATOM 1978 N N . LYS A 1 252 ? -1.094 -8.168 24.861 1.00 90.50 252 LYS A N 1
ATOM 1979 C CA . LYS A 1 252 ? -0.797 -9.369 24.061 1.00 90.50 252 LYS A CA 1
ATOM 1980 C C . LYS A 1 252 ? -0.345 -9.032 22.639 1.00 90.50 252 LYS A C 1
ATOM 1982 O O . LYS A 1 252 ? 0.590 -9.655 22.144 1.00 90.50 252 LYS A O 1
ATOM 1987 N N . LEU A 1 253 ? -0.995 -8.063 21.989 1.00 88.38 253 LEU A N 1
ATOM 1988 C CA . LEU A 1 253 ? -0.620 -7.624 20.646 1.00 88.38 253 LEU A CA 1
ATOM 1989 C C . LEU A 1 253 ? 0.789 -7.020 20.633 1.00 88.38 253 LEU A C 1
ATOM 1991 O O . LEU A 1 253 ? 1.599 -7.437 19.815 1.00 88.38 253 LEU A O 1
ATOM 1995 N N . ARG A 1 254 ? 1.109 -6.132 21.584 1.00 86.81 254 ARG A N 1
ATOM 1996 C CA . ARG A 1 254 ? 2.461 -5.586 21.777 1.00 86.81 254 ARG A CA 1
ATOM 1997 C C . ARG A 1 254 ? 3.484 -6.703 21.962 1.00 86.81 254 ARG A C 1
ATOM 1999 O O . ARG A 1 254 ? 4.521 -6.688 21.307 1.00 86.81 254 ARG A O 1
ATOM 2006 N N . GLY A 1 255 ? 3.183 -7.681 22.817 1.00 86.50 255 GLY A N 1
ATOM 2007 C CA . GLY A 1 255 ? 4.050 -8.838 23.038 1.00 86.50 255 GLY A CA 1
ATOM 2008 C C . GLY A 1 255 ? 4.356 -9.593 21.739 1.00 86.50 255 GLY A C 1
ATOM 2009 O O . GLY A 1 255 ? 5.508 -9.928 21.477 1.00 86.50 255 GLY A O 1
ATOM 2010 N N . ALA A 1 256 ? 3.351 -9.780 20.878 1.00 86.69 256 ALA A N 1
ATOM 2011 C CA . ALA A 1 256 ? 3.504 -10.423 19.570 1.00 86.69 256 ALA A CA 1
ATOM 2012 C C . ALA A 1 256 ? 4.196 -9.545 18.505 1.00 86.69 256 ALA A C 1
ATOM 2014 O O . ALA A 1 256 ? 4.686 -10.065 17.499 1.00 86.69 256 ALA A O 1
ATOM 2015 N N . THR A 1 257 ? 4.238 -8.221 18.692 1.00 85.44 257 THR A N 1
ATOM 2016 C CA . THR A 1 257 ? 4.851 -7.261 17.755 1.00 85.44 257 THR A CA 1
ATOM 2017 C C . THR A 1 257 ? 6.202 -6.723 18.222 1.00 85.44 257 THR A C 1
ATOM 2019 O O . THR A 1 257 ? 6.754 -5.834 17.582 1.00 85.44 257 THR A O 1
ATOM 2022 N N . LYS A 1 258 ? 6.745 -7.245 19.327 1.00 82.12 258 LYS A N 1
ATOM 2023 C CA . LYS A 1 258 ? 7.977 -6.747 19.954 1.00 82.12 258 LYS A CA 1
ATOM 2024 C C . LYS A 1 258 ? 9.251 -7.129 19.200 1.00 82.12 258 LYS A C 1
ATOM 2026 O O . LYS A 1 258 ? 10.262 -6.445 19.338 1.00 82.12 258 LYS A O 1
ATOM 2031 N N . SER A 1 259 ? 9.219 -8.222 18.443 1.00 82.81 259 SER A N 1
ATOM 2032 C CA . SER A 1 259 ? 10.348 -8.676 17.636 1.00 82.81 259 SER A CA 1
ATOM 2033 C C . SER A 1 259 ? 10.338 -8.056 16.244 1.00 82.81 259 SER A C 1
ATOM 2035 O O . SER A 1 259 ? 9.280 -7.813 15.652 1.00 82.81 259 SER A O 1
ATOM 2037 N N . GLU A 1 260 ? 11.544 -7.852 15.717 1.00 88.12 260 GLU A N 1
ATOM 2038 C CA . GLU A 1 260 ? 11.737 -7.517 14.314 1.00 88.12 260 GLU A CA 1
ATOM 2039 C C . GLU A 1 260 ? 11.276 -8.681 13.432 1.00 88.12 260 GLU A C 1
ATOM 2041 O O . GLU A 1 260 ? 11.626 -9.837 13.680 1.00 88.12 260 GLU A O 1
ATOM 2046 N N . VAL A 1 261 ? 10.452 -8.378 12.430 1.00 89.44 261 VAL A N 1
ATOM 2047 C CA . VAL A 1 261 ? 9.928 -9.369 11.483 1.00 89.44 261 VAL A CA 1
ATOM 2048 C C . VAL A 1 261 ? 9.935 -8.776 10.082 1.00 89.44 261 VAL A C 1
ATOM 2050 O O . VAL A 1 261 ? 9.427 -7.677 9.862 1.00 89.44 261 VAL A O 1
ATOM 2053 N N . GLU A 1 262 ? 10.476 -9.524 9.126 1.00 90.06 262 GLU A N 1
ATOM 2054 C CA . GLU A 1 262 ? 10.346 -9.216 7.704 1.00 90.06 262 GLU A CA 1
ATOM 2055 C C . GLU A 1 262 ? 8.892 -9.437 7.265 1.00 90.06 262 GLU A C 1
ATOM 2057 O O . GLU A 1 262 ? 8.368 -10.546 7.341 1.00 90.06 262 GLU A O 1
ATOM 2062 N N . ILE A 1 263 ? 8.223 -8.359 6.852 1.00 87.25 263 ILE A N 1
ATOM 2063 C CA . ILE A 1 263 ? 6.825 -8.375 6.401 1.00 87.25 263 ILE A CA 1
ATOM 2064 C C . ILE A 1 263 ? 6.763 -8.793 4.936 1.00 87.25 263 ILE A C 1
ATOM 2066 O O . ILE A 1 263 ? 5.906 -9.578 4.538 1.00 87.25 263 ILE A O 1
ATOM 2070 N N . SER A 1 264 ? 7.644 -8.216 4.119 1.00 86.50 264 SER A N 1
ATOM 2071 C CA . SER A 1 264 ? 7.688 -8.490 2.691 1.00 86.50 264 SER A CA 1
ATOM 2072 C C . SER A 1 264 ? 9.077 -8.235 2.125 1.00 86.50 264 SER A C 1
ATOM 2074 O O . SER A 1 264 ? 9.806 -7.360 2.599 1.00 86.50 264 SER A O 1
ATOM 2076 N N . ARG A 1 265 ? 9.403 -8.987 1.075 1.00 87.94 265 ARG A N 1
ATOM 2077 C CA . ARG A 1 265 ? 10.595 -8.809 0.253 1.00 87.94 265 ARG A CA 1
ATOM 2078 C C . ARG A 1 265 ? 10.176 -8.801 -1.202 1.00 87.94 265 ARG A C 1
ATOM 2080 O O . ARG A 1 265 ? 9.672 -9.799 -1.711 1.00 87.94 265 ARG A O 1
ATOM 2087 N N . ARG A 1 266 ? 10.383 -7.667 -1.867 1.00 86.31 266 ARG A N 1
ATOM 2088 C CA . ARG A 1 266 ? 10.123 -7.502 -3.300 1.00 86.31 266 ARG A CA 1
ATOM 2089 C C . ARG A 1 266 ? 11.445 -7.300 -4.023 1.00 86.31 266 ARG A C 1
ATOM 2091 O O . ARG A 1 266 ? 12.200 -6.393 -3.681 1.00 86.31 266 ARG A O 1
ATOM 2098 N N . LYS A 1 267 ? 11.711 -8.134 -5.026 1.00 83.94 267 LYS A N 1
ATOM 2099 C CA . LYS A 1 267 ? 12.873 -7.987 -5.904 1.00 83.94 267 LYS A CA 1
ATOM 2100 C C . LYS A 1 267 ? 12.549 -6.976 -7.006 1.00 83.94 267 LYS A C 1
ATOM 2102 O O . LYS A 1 267 ? 11.509 -7.097 -7.644 1.00 83.94 267 LYS A O 1
ATOM 2107 N N . ILE A 1 268 ? 13.419 -5.989 -7.196 1.00 81.88 268 ILE A N 1
ATOM 2108 C CA . ILE A 1 268 ? 13.327 -4.953 -8.232 1.00 81.88 268 ILE A CA 1
ATOM 2109 C C . ILE A 1 268 ? 14.683 -4.932 -8.943 1.00 81.88 268 ILE A C 1
ATOM 2111 O O . ILE A 1 268 ? 15.675 -4.433 -8.407 1.00 81.88 268 ILE A O 1
ATOM 2115 N N . GLY A 1 269 ? 14.749 -5.566 -10.117 1.00 76.81 269 GLY A N 1
ATOM 2116 C CA . GLY A 1 269 ? 16.012 -5.840 -10.805 1.00 76.81 269 GLY A CA 1
ATOM 2117 C C . GLY A 1 269 ? 16.977 -6.632 -9.915 1.00 76.81 269 GLY A C 1
ATOM 2118 O O . GLY A 1 269 ? 16.664 -7.731 -9.451 1.00 76.81 269 GLY A O 1
ATOM 2119 N N . LYS A 1 270 ? 18.148 -6.049 -9.643 1.00 78.19 270 LYS A N 1
ATOM 2120 C CA . LYS A 1 270 ? 19.182 -6.614 -8.756 1.00 78.19 270 LYS A CA 1
ATOM 2121 C C . LYS A 1 270 ? 19.071 -6.181 -7.286 1.00 78.19 270 LYS A C 1
ATOM 2123 O O . LYS A 1 270 ? 19.894 -6.566 -6.460 1.00 78.19 270 LYS A O 1
ATOM 2128 N N . PHE A 1 271 ? 18.072 -5.372 -6.950 1.00 84.69 271 PHE A N 1
ATOM 2129 C CA . PHE A 1 271 ? 17.848 -4.876 -5.596 1.00 84.69 271 PHE A CA 1
ATOM 2130 C C . PHE A 1 271 ? 16.693 -5.617 -4.929 1.00 84.69 271 PHE A C 1
ATOM 2132 O O . PHE A 1 271 ? 15.752 -6.069 -5.584 1.00 84.69 271 PHE A O 1
ATOM 2139 N N . SER A 1 272 ? 16.749 -5.721 -3.607 1.00 86.19 272 SER A N 1
ATOM 2140 C CA . SER A 1 272 ? 15.662 -6.244 -2.787 1.00 86.19 272 SER A CA 1
ATOM 2141 C C . SER A 1 272 ? 15.147 -5.143 -1.877 1.00 86.19 272 SER A C 1
ATOM 2143 O O . SER A 1 272 ? 15.875 -4.629 -1.031 1.00 86.19 272 SER A O 1
ATOM 2145 N N . ARG A 1 273 ? 13.871 -4.790 -2.039 1.00 87.50 273 ARG A N 1
ATOM 2146 C CA . ARG A 1 273 ? 13.162 -3.923 -1.103 1.00 87.50 273 ARG A CA 1
ATOM 2147 C C . ARG A 1 273 ? 12.573 -4.784 0.002 1.00 87.50 273 ARG A C 1
ATOM 2149 O O . ARG A 1 273 ? 11.682 -5.596 -0.257 1.00 87.50 273 ARG A O 1
ATOM 2156 N N . ILE A 1 274 ? 13.076 -4.601 1.214 1.00 87.31 274 ILE A N 1
ATOM 2157 C CA . ILE A 1 274 ? 12.684 -5.361 2.395 1.00 87.31 274 ILE A CA 1
ATOM 2158 C C . ILE A 1 274 ? 11.913 -4.443 3.329 1.00 87.31 274 ILE A C 1
ATOM 2160 O O . ILE A 1 274 ? 12.442 -3.463 3.845 1.00 87.31 274 ILE A O 1
ATOM 2164 N N . THR A 1 275 ? 10.653 -4.774 3.572 1.00 87.75 275 THR A N 1
ATOM 2165 C CA . THR A 1 275 ? 9.830 -4.085 4.563 1.00 87.75 275 THR A CA 1
ATOM 2166 C C . THR A 1 275 ? 9.877 -4.871 5.862 1.00 87.75 275 THR A C 1
ATOM 2168 O O . THR A 1 275 ? 9.475 -6.036 5.900 1.00 87.75 275 THR A O 1
ATOM 2171 N N . LYS A 1 276 ? 10.335 -4.237 6.938 1.00 88.75 276 LYS A N 1
ATOM 2172 C CA . LYS A 1 276 ? 10.457 -4.845 8.262 1.00 88.75 276 LYS A CA 1
ATOM 2173 C C . LYS A 1 276 ? 9.558 -4.137 9.262 1.00 88.75 276 LYS A C 1
ATOM 2175 O O . LYS A 1 276 ? 9.516 -2.910 9.312 1.00 88.75 276 LYS A O 1
ATOM 2180 N N . ARG A 1 277 ? 8.877 -4.920 10.094 1.00 89.56 277 ARG A N 1
ATOM 2181 C CA . ARG A 1 277 ? 8.257 -4.436 11.325 1.00 89.56 277 ARG A CA 1
ATOM 2182 C C . ARG A 1 277 ? 9.340 -4.367 12.385 1.00 89.56 277 ARG A C 1
ATOM 2184 O O . ARG A 1 277 ? 9.965 -5.391 12.644 1.00 89.56 277 ARG A O 1
ATOM 2191 N N . ILE A 1 278 ? 9.537 -3.209 13.003 1.00 87.94 278 ILE A N 1
ATOM 2192 C CA . ILE A 1 278 ? 10.556 -3.008 14.037 1.00 87.94 278 ILE A CA 1
ATOM 2193 C C . ILE A 1 278 ? 9.938 -2.419 15.311 1.00 87.94 278 ILE A C 1
ATOM 2195 O O . ILE A 1 278 ? 8.982 -1.644 15.239 1.00 87.94 278 ILE A O 1
ATOM 2199 N N . PRO A 1 279 ? 10.463 -2.746 16.501 1.00 85.19 279 PRO A N 1
ATOM 2200 C CA . PRO A 1 279 ? 10.096 -2.034 17.717 1.00 85.19 279 PRO A CA 1
ATOM 2201 C C . PRO A 1 279 ? 10.718 -0.630 17.732 1.00 85.19 279 PRO A C 1
ATOM 2203 O O . PRO A 1 279 ? 11.811 -0.405 17.211 1.00 85.19 279 PRO A O 1
ATOM 2206 N N . TYR A 1 280 ? 10.064 0.322 18.401 1.00 82.88 280 TYR A N 1
ATOM 2207 C CA . TYR A 1 280 ? 10.651 1.645 18.615 1.00 82.88 280 TYR A CA 1
ATOM 2208 C C . TYR A 1 280 ? 11.865 1.565 19.545 1.00 82.88 280 TYR A C 1
ATOM 2210 O O . TYR A 1 280 ? 11.746 1.203 20.717 1.00 82.88 280 TYR A O 1
ATOM 2218 N N . GLY A 1 281 ? 13.032 1.970 19.038 1.00 71.25 281 GLY A N 1
ATOM 2219 C CA . GLY A 1 281 ? 14.275 1.977 19.812 1.00 71.25 281 GLY A CA 1
ATOM 2220 C C . GLY A 1 281 ? 14.342 3.073 20.881 1.00 71.25 281 GLY A C 1
ATOM 2221 O O . GLY A 1 281 ? 15.051 2.922 21.874 1.00 71.25 281 GLY A O 1
ATOM 2222 N N . ASN A 1 282 ? 13.610 4.183 20.717 1.00 79.06 282 ASN A N 1
ATOM 2223 C CA . ASN A 1 282 ? 13.636 5.288 21.673 1.00 79.06 282 ASN A CA 1
ATOM 2224 C C . ASN A 1 282 ? 12.265 5.969 21.869 1.00 79.06 282 ASN A C 1
ATOM 2226 O O . ASN A 1 282 ? 11.362 5.900 21.037 1.00 79.06 282 ASN A O 1
ATOM 2230 N N . ALA A 1 283 ? 12.114 6.653 23.006 1.00 80.12 283 ALA A N 1
ATOM 2231 C CA . ALA A 1 283 ? 10.875 7.341 23.372 1.00 80.12 283 ALA A CA 1
ATOM 2232 C C . ALA A 1 283 ? 10.569 8.568 22.492 1.00 80.12 283 ALA A C 1
ATOM 2234 O O . ALA A 1 283 ? 9.416 8.980 22.400 1.00 80.12 283 ALA A O 1
ATOM 2235 N N . LYS A 1 284 ? 11.587 9.165 21.856 1.00 82.00 284 LYS A N 1
ATOM 2236 C CA . LYS A 1 284 ? 11.439 10.363 21.018 1.00 82.00 284 LYS A CA 1
ATOM 2237 C C . LYS A 1 284 ? 10.818 10.014 19.664 1.00 82.00 284 LYS A C 1
ATOM 2239 O O . LYS A 1 284 ? 9.883 10.686 19.253 1.00 82.00 284 LYS A O 1
ATOM 2244 N N . THR A 1 285 ? 11.278 8.940 19.022 1.00 81.75 285 THR A N 1
ATOM 2245 C CA . THR A 1 285 ? 10.730 8.410 17.766 1.00 81.75 285 THR A CA 1
ATOM 2246 C C . THR A 1 285 ? 9.289 7.972 17.955 1.00 81.75 285 THR A C 1
ATOM 2248 O O . THR A 1 285 ? 8.441 8.309 17.138 1.00 81.75 285 THR A O 1
ATOM 2251 N N . LEU A 1 286 ? 8.997 7.311 19.079 1.00 84.56 286 LEU A N 1
ATOM 2252 C CA . LEU A 1 286 ? 7.635 6.937 19.440 1.00 84.56 286 LEU A CA 1
ATOM 2253 C C . LEU A 1 286 ? 6.744 8.171 19.629 1.00 84.56 286 LEU A C 1
ATOM 2255 O O . LEU A 1 286 ? 5.661 8.230 19.059 1.00 84.56 286 LEU A O 1
ATOM 2259 N N . LYS A 1 287 ? 7.216 9.175 20.383 1.00 83.62 287 LYS A N 1
ATOM 2260 C CA . LYS A 1 287 ? 6.485 10.432 20.604 1.00 83.62 287 LYS A CA 1
ATOM 2261 C C . LYS A 1 287 ? 6.130 11.118 19.283 1.00 83.62 287 LYS A C 1
ATOM 2263 O O . LYS A 1 287 ? 5.004 11.573 19.130 1.00 83.62 287 LYS A O 1
ATOM 2268 N N . THR A 1 288 ? 7.071 11.175 18.341 1.00 83.25 288 THR A N 1
ATOM 2269 C CA . THR A 1 288 ? 6.836 11.748 17.010 1.00 83.25 288 THR A CA 1
ATOM 2270 C C . THR A 1 288 ? 5.843 10.918 16.197 1.00 83.25 288 THR A C 1
ATOM 2272 O O . THR A 1 288 ? 4.963 11.495 15.573 1.00 83.25 288 THR A O 1
ATOM 2275 N N . ALA A 1 289 ? 5.935 9.586 16.233 1.00 81.12 289 ALA A N 1
ATOM 2276 C CA . ALA A 1 289 ? 5.065 8.707 15.451 1.00 81.12 289 ALA A CA 1
ATOM 2277 C C . ALA A 1 289 ? 3.585 8.772 15.867 1.00 81.12 289 ALA A C 1
ATOM 2279 O O . ALA A 1 289 ? 2.704 8.673 15.012 1.00 81.12 289 ALA A O 1
ATOM 2280 N N . ILE A 1 290 ? 3.325 8.942 17.168 1.00 82.38 290 ILE A N 1
ATOM 2281 C CA . ILE A 1 290 ? 1.968 9.017 17.733 1.00 82.38 290 ILE A CA 1
ATOM 2282 C C . ILE A 1 290 ? 1.493 10.456 17.979 1.00 82.38 290 ILE A C 1
ATOM 2284 O O . ILE A 1 290 ? 0.403 10.648 18.506 1.00 82.38 290 ILE A O 1
ATOM 2288 N N . GLU A 1 291 ? 2.330 11.450 17.661 1.00 81.75 291 GLU A N 1
ATOM 2289 C CA . GLU A 1 291 ? 2.077 12.889 17.854 1.00 81.75 291 GLU A CA 1
ATOM 2290 C C . GLU A 1 291 ? 1.772 13.304 19.309 1.00 81.75 291 GLU A C 1
ATOM 2292 O O . GLU A 1 291 ? 1.210 14.368 19.573 1.00 81.75 291 GLU A O 1
ATOM 2297 N N . ALA A 1 292 ? 2.211 12.500 20.283 1.00 80.25 292 ALA A N 1
ATOM 2298 C CA . ALA A 1 292 ? 1.980 12.779 21.695 1.00 80.25 292 ALA A CA 1
ATOM 2299 C C . ALA A 1 292 ? 2.657 14.085 22.132 1.00 80.25 292 ALA A C 1
ATOM 2301 O O . ALA A 1 292 ? 3.822 14.357 21.824 1.00 80.25 292 ALA A O 1
ATOM 2302 N N . ARG A 1 293 ? 1.959 14.874 22.949 1.00 78.00 293 ARG A N 1
ATOM 2303 C CA . ARG A 1 293 ? 2.491 16.102 23.561 1.00 78.00 293 ARG A CA 1
ATOM 2304 C C . ARG A 1 293 ? 3.321 15.788 24.803 1.00 78.00 293 ARG A C 1
ATOM 2306 O O . ARG A 1 293 ? 4.368 16.408 25.029 1.00 78.00 293 ARG A O 1
ATOM 2313 N N . THR A 1 294 ? 2.915 14.772 25.558 1.00 79.69 294 THR A N 1
ATOM 2314 C CA . THR A 1 294 ? 3.547 14.350 26.814 1.00 79.69 294 THR A CA 1
ATOM 2315 C C . THR A 1 294 ? 4.904 13.668 26.592 1.00 79.69 294 THR A C 1
ATOM 2317 O O . THR A 1 294 ? 5.190 13.108 25.532 1.00 79.69 294 THR A O 1
ATOM 2320 N N . SER A 1 295 ? 5.791 13.723 27.592 1.00 75.94 295 SER A N 1
ATOM 2321 C CA . SER A 1 295 ? 7.056 12.976 27.556 1.00 75.94 295 SER A CA 1
ATOM 2322 C C . SER A 1 295 ? 6.821 11.487 27.820 1.00 75.94 295 SER A C 1
ATOM 2324 O O . SER A 1 295 ? 6.247 11.116 28.842 1.00 75.94 295 SER A O 1
ATOM 2326 N N . LEU A 1 296 ? 7.340 10.624 26.945 1.00 80.00 296 LEU A N 1
ATOM 2327 C CA . LEU A 1 296 ? 7.266 9.163 27.075 1.00 80.00 296 LEU A CA 1
ATOM 2328 C C . LEU A 1 296 ? 8.559 8.566 27.660 1.00 80.00 296 LEU A C 1
ATOM 2330 O O . LEU A 1 296 ? 8.983 7.466 27.308 1.00 80.00 296 LEU A O 1
ATOM 2334 N N . THR A 1 297 ? 9.233 9.286 28.554 1.00 76.88 297 THR A N 1
ATOM 2335 C CA . THR A 1 297 ? 10.503 8.845 29.150 1.00 76.88 297 THR A CA 1
ATOM 2336 C C . THR A 1 297 ? 10.368 7.480 29.837 1.00 76.88 297 THR A C 1
ATOM 2338 O O . THR A 1 297 ? 9.394 7.217 30.545 1.00 76.88 297 THR A O 1
ATOM 2341 N N . GLY A 1 298 ? 11.337 6.589 29.603 1.00 76.06 298 GLY A N 1
ATOM 2342 C CA . GLY A 1 298 ? 11.385 5.246 30.200 1.00 76.06 298 GLY A CA 1
ATOM 2343 C C . GLY A 1 298 ? 10.383 4.228 29.641 1.00 76.06 298 GLY A C 1
ATOM 2344 O O . GLY A 1 298 ? 10.365 3.095 30.107 1.00 76.06 298 GLY A O 1
ATOM 2345 N N . ILE A 1 299 ? 9.578 4.591 28.637 1.00 80.56 299 ILE A N 1
ATOM 2346 C CA . ILE A 1 299 ? 8.490 3.743 28.127 1.00 80.56 299 ILE A CA 1
ATOM 2347 C C . ILE A 1 299 ? 8.966 2.403 27.545 1.00 80.56 299 ILE A C 1
ATOM 2349 O O . ILE A 1 299 ? 8.273 1.397 27.639 1.00 80.56 299 ILE A O 1
ATOM 2353 N N . THR A 1 300 ? 10.186 2.352 27.011 1.00 74.56 300 THR A N 1
ATOM 2354 C CA . THR A 1 300 ? 10.777 1.136 26.435 1.00 74.56 300 THR A CA 1
ATOM 2355 C C . THR A 1 300 ? 11.094 0.058 27.477 1.00 74.56 300 THR A C 1
ATOM 2357 O O . THR A 1 300 ? 11.238 -1.104 27.110 1.00 74.56 300 THR A O 1
ATOM 2360 N N . LYS A 1 301 ? 11.171 0.418 28.767 1.00 80.56 301 LYS A N 1
ATOM 2361 C CA . LYS A 1 301 ? 11.447 -0.507 29.881 1.00 80.56 301 LYS A CA 1
ATOM 2362 C C . LYS A 1 301 ? 10.187 -1.023 30.581 1.00 80.56 301 LYS A C 1
ATOM 2364 O O . LYS A 1 301 ? 10.302 -1.898 31.431 1.00 80.56 301 LYS A O 1
ATOM 2369 N N . LEU A 1 302 ? 9.017 -0.475 30.251 1.00 83.81 302 LEU A N 1
ATOM 2370 C CA . LEU A 1 302 ? 7.755 -0.851 30.885 1.00 83.81 302 LEU A CA 1
ATOM 2371 C C . LEU A 1 302 ? 7.261 -2.210 30.390 1.00 83.81 302 LEU A C 1
ATOM 2373 O O . LEU A 1 302 ? 7.488 -2.592 29.228 1.00 83.81 302 LEU A O 1
ATOM 2377 N N . ASP A 1 303 ? 6.535 -2.902 31.267 1.00 87.62 303 ASP A N 1
ATOM 2378 C CA . ASP A 1 303 ? 5.794 -4.101 30.892 1.00 87.62 303 ASP A CA 1
ATOM 2379 C C . ASP A 1 303 ? 4.713 -3.782 29.839 1.00 87.62 303 ASP A C 1
ATOM 2381 O O . ASP A 1 303 ? 4.420 -2.621 29.542 1.00 87.62 303 ASP A O 1
ATOM 2385 N N . ASP A 1 304 ? 4.151 -4.810 29.203 1.00 86.38 304 ASP A N 1
ATOM 2386 C CA . ASP A 1 304 ? 3.206 -4.612 28.098 1.00 86.38 304 ASP A CA 1
ATOM 2387 C C . ASP A 1 304 ? 1.896 -3.933 28.517 1.00 86.38 304 ASP A C 1
ATOM 2389 O O . ASP A 1 304 ? 1.285 -3.240 27.704 1.00 86.38 304 ASP A O 1
ATOM 2393 N N . VAL A 1 305 ? 1.472 -4.092 29.770 1.00 87.50 305 VAL A N 1
ATOM 2394 C CA . VAL A 1 305 ? 0.239 -3.498 30.295 1.00 87.50 305 VAL A CA 1
ATOM 2395 C C . VAL A 1 305 ? 0.479 -2.038 30.673 1.00 87.50 305 VAL A C 1
ATOM 2397 O O . VAL A 1 305 ? -0.257 -1.165 30.223 1.00 87.50 305 VAL A O 1
ATOM 2400 N N . GLU A 1 306 ? 1.527 -1.757 31.441 1.00 86.19 306 GLU A N 1
ATOM 2401 C CA . GLU A 1 306 ? 1.966 -0.418 31.833 1.00 86.19 306 GLU A CA 1
ATOM 2402 C C . GLU A 1 306 ? 2.318 0.443 30.624 1.00 86.19 306 GLU A C 1
ATOM 2404 O O . GLU A 1 306 ? 2.014 1.636 30.605 1.00 86.19 306 GLU A O 1
ATOM 2409 N N . TYR A 1 307 ? 2.911 -0.156 29.588 1.00 86.94 307 TYR A N 1
ATOM 2410 C CA . TYR A 1 307 ? 3.151 0.519 28.319 1.00 86.94 307 TYR A CA 1
ATOM 2411 C C . TYR A 1 307 ? 1.848 1.022 27.702 1.00 86.94 307 TYR A C 1
ATOM 2413 O O . TYR A 1 307 ? 1.733 2.201 27.377 1.00 86.94 307 TYR A O 1
ATOM 2421 N N . VAL A 1 308 ? 0.861 0.133 27.553 1.00 87.00 308 VAL A N 1
ATOM 2422 C CA . VAL A 1 308 ? -0.432 0.470 26.947 1.00 87.00 308 VAL A CA 1
ATOM 2423 C C . VAL A 1 308 ? -1.163 1.517 27.783 1.00 87.00 308 VAL A C 1
ATOM 2425 O O . VAL A 1 308 ? -1.672 2.481 27.225 1.00 87.00 308 VAL A O 1
ATOM 2428 N N . GLU A 1 309 ? -1.173 1.371 29.106 1.00 87.25 309 GLU A N 1
ATOM 2429 C CA . GLU A 1 309 ? -1.771 2.345 30.028 1.00 87.25 309 GLU A CA 1
ATOM 2430 C C . GLU A 1 309 ? -1.127 3.733 29.875 1.00 87.25 309 GLU A C 1
ATOM 2432 O O . GLU A 1 309 ? -1.830 4.722 29.689 1.00 87.25 309 GLU A O 1
ATOM 2437 N N . LYS A 1 310 ? 0.209 3.809 29.832 1.00 86.19 310 LYS A N 1
ATOM 2438 C CA . LYS A 1 310 ? 0.931 5.077 29.660 1.00 86.19 310 LYS A CA 1
ATOM 2439 C C . LYS A 1 310 ? 0.685 5.735 28.300 1.00 86.19 310 LYS A C 1
ATOM 2441 O O . LYS A 1 310 ? 0.700 6.959 28.216 1.00 86.19 310 LYS A O 1
ATOM 2446 N N . ILE A 1 311 ? 0.489 4.944 27.243 1.00 85.81 311 ILE A N 1
ATOM 2447 C CA . ILE A 1 311 ? 0.109 5.460 25.920 1.00 85.81 311 ILE A CA 1
ATOM 2448 C C . ILE A 1 311 ? -1.330 5.981 25.927 1.00 85.81 311 ILE A C 1
ATOM 2450 O O . ILE A 1 311 ? -1.584 7.033 25.353 1.00 85.81 311 ILE A O 1
ATOM 2454 N N . LEU A 1 312 ? -2.259 5.277 26.581 1.00 84.31 312 LEU A N 1
ATOM 2455 C CA . LEU A 1 312 ? -3.661 5.696 26.680 1.00 84.31 312 LEU A CA 1
ATOM 2456 C C . LEU A 1 312 ? -3.843 6.976 27.506 1.00 84.31 312 LEU A C 1
ATOM 2458 O O . LEU A 1 312 ? -4.745 7.753 27.220 1.00 84.31 312 LEU A O 1
ATOM 2462 N N . ASP A 1 313 ? -2.990 7.196 28.506 1.00 84.44 313 ASP A N 1
ATOM 2463 C CA . ASP A 1 313 ? -3.002 8.410 29.330 1.00 84.44 313 ASP A CA 1
ATOM 2464 C C . ASP A 1 313 ? -2.208 9.578 28.696 1.00 84.44 313 ASP A C 1
ATOM 2466 O O . ASP A 1 313 ? -2.175 10.681 29.248 1.00 84.44 313 ASP A O 1
ATOM 2470 N N . ALA A 1 314 ? -1.539 9.369 27.554 1.00 83.06 314 ALA A N 1
ATOM 2471 C CA . ALA A 1 314 ? -0.785 10.421 26.877 1.00 83.06 314 ALA A CA 1
ATOM 2472 C C . ALA A 1 314 ? -1.712 11.394 26.129 1.00 83.06 314 ALA A C 1
ATOM 2474 O O . ALA A 1 314 ? -2.661 10.994 25.459 1.00 83.06 314 ALA A O 1
ATOM 2475 N N . ASP A 1 315 ? -1.398 12.689 26.203 1.00 77.81 315 ASP A N 1
ATOM 2476 C CA . ASP A 1 315 ? -2.183 13.736 25.550 1.00 77.81 315 ASP A CA 1
ATOM 2477 C C . ASP A 1 315 ? -1.745 13.930 24.092 1.00 77.81 315 ASP A C 1
ATOM 2479 O O . ASP A 1 315 ? -0.553 13.864 23.769 1.00 77.81 315 ASP A O 1
ATOM 2483 N N . GLY A 1 316 ? -2.710 14.215 23.217 1.00 74.00 316 GLY A N 1
ATOM 2484 C CA . GLY A 1 316 ? -2.487 14.485 21.796 1.00 74.00 316 GLY A CA 1
ATOM 2485 C C . GLY A 1 316 ? -2.210 13.258 20.924 1.00 74.00 316 GLY A C 1
ATOM 2486 O O . GLY A 1 316 ? -1.763 13.432 19.798 1.00 74.00 316 GLY A O 1
ATOM 2487 N N . VAL A 1 317 ? -2.460 12.037 21.412 1.00 78.69 317 VAL A N 1
ATOM 2488 C CA . VAL A 1 317 ? -2.270 10.820 20.609 1.00 78.69 317 VAL A CA 1
ATOM 2489 C C . VAL A 1 317 ? -3.278 10.783 19.461 1.00 78.69 317 VAL A C 1
ATOM 2491 O O . VAL A 1 317 ? -4.478 10.649 19.696 1.00 78.69 317 VAL A O 1
ATOM 2494 N N . SER A 1 318 ? -2.793 10.881 18.222 1.00 74.06 318 SER A N 1
ATOM 2495 C CA . SER A 1 318 ? -3.645 10.812 17.027 1.00 74.06 318 SER A CA 1
ATOM 2496 C C . SER A 1 318 ? -3.972 9.375 16.623 1.00 74.06 318 SER A C 1
ATOM 2498 O O . SER A 1 318 ? -5.091 9.090 16.199 1.00 74.06 318 SER A O 1
ATOM 2500 N N . ASP A 1 319 ? -3.021 8.454 16.802 1.00 77.81 319 ASP A N 1
ATOM 2501 C CA . ASP A 1 319 ? -3.196 7.045 16.461 1.00 77.81 319 ASP A CA 1
ATOM 2502 C C . ASP A 1 319 ? -2.402 6.117 17.396 1.00 77.81 319 ASP A C 1
ATOM 2504 O O . ASP A 1 319 ? -1.174 6.032 17.346 1.00 77.81 319 ASP A O 1
ATOM 2508 N N . ILE A 1 320 ? -3.124 5.369 18.237 1.00 80.19 320 ILE A N 1
ATOM 2509 C CA . ILE A 1 320 ? -2.536 4.423 19.199 1.00 80.19 320 ILE A CA 1
ATOM 2510 C C . ILE A 1 320 ? -1.925 3.209 18.488 1.00 80.19 320 ILE A C 1
ATOM 2512 O O . ILE A 1 320 ? -1.026 2.567 19.031 1.00 80.19 320 ILE A O 1
ATOM 2516 N N . SER A 1 321 ? -2.370 2.876 17.272 1.00 79.44 321 SER A N 1
ATOM 2517 C CA . SER A 1 321 ? -1.837 1.720 16.543 1.00 79.44 321 SER A CA 1
ATOM 2518 C C . SER A 1 321 ? -0.347 1.876 16.225 1.00 79.44 321 SER A C 1
ATOM 2520 O O . SER A 1 321 ? 0.431 0.937 16.416 1.00 79.44 321 SER A O 1
ATOM 2522 N N . ARG A 1 322 ? 0.062 3.106 15.895 1.00 83.75 322 ARG A N 1
ATOM 2523 C CA . ARG A 1 322 ? 1.455 3.518 15.690 1.00 83.75 322 ARG A CA 1
ATOM 2524 C C . ARG A 1 322 ? 2.295 3.448 16.959 1.00 83.75 322 ARG A C 1
ATOM 2526 O O . ARG A 1 322 ? 3.503 3.582 16.889 1.00 83.75 322 ARG A O 1
ATOM 2533 N N . ALA A 1 323 ? 1.697 3.239 18.131 1.00 83.44 323 ALA A N 1
ATOM 2534 C CA . ALA A 1 323 ? 2.464 3.049 19.352 1.00 83.44 323 ALA A CA 1
ATOM 2535 C C . ALA A 1 323 ? 3.045 1.633 19.483 1.00 83.44 323 ALA A C 1
ATOM 2537 O O . ALA A 1 323 ? 3.908 1.416 20.331 1.00 83.44 323 ALA A O 1
ATOM 2538 N N . LEU A 1 324 ? 2.561 0.646 18.722 1.00 84.56 324 LEU A N 1
ATOM 2539 C CA . LEU A 1 324 ? 2.919 -0.761 18.946 1.00 84.56 324 LEU A CA 1
ATOM 2540 C C . LEU A 1 324 ? 4.210 -1.187 18.243 1.00 84.56 324 LEU A C 1
ATOM 2542 O O . LEU A 1 324 ? 4.959 -1.999 18.786 1.00 84.56 324 LEU A O 1
ATOM 2546 N N . PHE A 1 325 ? 4.458 -0.665 17.048 1.00 85.56 325 PHE A N 1
ATOM 2547 C CA . PHE A 1 325 ? 5.618 -0.968 16.214 1.00 85.56 325 PHE A CA 1
ATOM 2548 C C . PHE A 1 325 ? 5.793 0.141 15.173 1.00 85.56 325 PHE A C 1
ATOM 2550 O O . PHE A 1 325 ? 4.848 0.875 14.911 1.00 85.56 325 PHE A O 1
ATOM 2557 N N . ASP A 1 326 ? 6.982 0.240 14.585 1.00 86.38 326 ASP A N 1
ATOM 2558 C CA . ASP A 1 326 ? 7.240 1.026 13.379 1.00 86.38 326 ASP A CA 1
ATOM 2559 C C . ASP A 1 326 ? 7.446 0.081 12.191 1.00 86.38 326 ASP A C 1
ATOM 2561 O O . ASP A 1 326 ? 7.642 -1.131 12.342 1.00 86.38 326 ASP A O 1
ATOM 2565 N N . ILE A 1 327 ? 7.433 0.649 10.995 1.00 86.06 327 ILE A N 1
ATOM 2566 C CA . ILE A 1 327 ? 7.774 -0.051 9.766 1.00 86.06 327 ILE A CA 1
ATOM 2567 C C . ILE A 1 327 ? 8.968 0.654 9.147 1.00 86.06 327 ILE A C 1
ATOM 2569 O O . ILE A 1 327 ? 8.983 1.874 9.006 1.00 86.06 327 ILE A O 1
ATOM 2573 N N . ASN A 1 328 ? 9.968 -0.124 8.769 1.00 85.06 328 ASN A N 1
ATOM 2574 C CA . ASN A 1 328 ? 11.157 0.361 8.094 1.00 85.06 328 ASN A CA 1
ATOM 2575 C C . ASN A 1 328 ? 11.258 -0.320 6.728 1.00 85.06 328 ASN A C 1
ATOM 2577 O O . ASN A 1 328 ? 11.033 -1.529 6.626 1.00 85.06 328 ASN A O 1
ATOM 2581 N N . VAL A 1 329 ? 11.572 0.444 5.686 1.00 83.50 329 VAL A N 1
ATOM 2582 C CA . VAL A 1 329 ? 11.851 -0.091 4.357 1.00 83.50 329 VAL A CA 1
ATOM 2583 C C . VAL A 1 329 ? 13.342 0.050 4.102 1.00 83.50 329 VAL A C 1
ATOM 2585 O O . VAL A 1 329 ? 13.893 1.142 4.067 1.00 83.50 329 VAL A O 1
ATOM 2588 N N . VAL A 1 330 ? 14.002 -1.086 3.926 1.00 83.69 330 VAL A N 1
ATOM 2589 C CA . VAL A 1 330 ? 15.431 -1.158 3.641 1.00 83.69 330 VAL A CA 1
ATOM 2590 C C . VAL A 1 330 ? 15.611 -1.609 2.200 1.00 83.69 330 VAL A C 1
ATOM 2592 O O . VAL A 1 330 ? 14.910 -2.504 1.722 1.00 83.69 330 VAL A O 1
ATOM 2595 N N . LEU A 1 331 ? 16.551 -0.977 1.504 1.00 84.94 331 LEU A N 1
ATOM 2596 C CA . LEU A 1 331 ? 16.995 -1.408 0.187 1.00 84.94 331 LEU A CA 1
ATOM 2597 C C . LEU A 1 331 ? 18.328 -2.136 0.333 1.00 84.94 331 LEU A C 1
ATOM 2599 O O . LEU A 1 331 ? 19.310 -1.545 0.781 1.00 84.94 331 LEU A O 1
ATOM 2603 N N . GLU A 1 332 ? 18.352 -3.397 -0.080 1.00 86.25 332 GLU A N 1
ATOM 2604 C CA . GLU A 1 332 ? 19.554 -4.226 -0.112 1.00 86.25 332 GLU A CA 1
ATOM 2605 C C . GLU A 1 332 ? 19.969 -4.509 -1.561 1.00 86.25 332 GLU A C 1
ATOM 2607 O O . GLU A 1 332 ? 19.131 -4.711 -2.447 1.00 86.25 332 GLU A O 1
ATOM 2612 N N . ASN A 1 333 ? 21.276 -4.521 -1.815 1.00 82.94 333 ASN A N 1
ATOM 2613 C CA . ASN A 1 333 ? 21.853 -4.995 -3.072 1.00 82.94 333 ASN A CA 1
ATOM 2614 C C . ASN A 1 333 ? 21.952 -6.540 -3.094 1.00 82.94 333 ASN A C 1
ATOM 2616 O O . ASN A 1 333 ? 21.582 -7.212 -2.133 1.00 82.94 333 ASN A O 1
ATOM 2620 N N . GLU A 1 334 ? 22.484 -7.129 -4.171 1.00 80.00 334 GLU A N 1
ATOM 2621 C CA . GLU A 1 334 ? 22.644 -8.595 -4.293 1.00 80.00 334 GLU A CA 1
ATOM 2622 C C . GLU A 1 334 ? 23.526 -9.228 -3.204 1.00 80.00 334 GLU A C 1
ATOM 2624 O O . GLU A 1 334 ? 23.453 -10.433 -2.974 1.00 80.00 334 GLU A O 1
ATOM 2629 N N . ARG A 1 335 ? 24.355 -8.423 -2.529 1.00 76.25 335 ARG A N 1
ATOM 2630 C CA . ARG A 1 335 ? 25.231 -8.847 -1.430 1.00 76.25 335 ARG A CA 1
ATOM 2631 C C . ARG A 1 335 ? 24.585 -8.666 -0.051 1.00 76.25 335 ARG A C 1
ATOM 2633 O O . ARG A 1 335 ? 25.222 -8.990 0.945 1.00 76.25 335 ARG A O 1
ATOM 2640 N N . GLY A 1 336 ? 23.349 -8.163 0.020 1.00 77.50 336 GLY A N 1
ATOM 2641 C CA . GLY A 1 336 ? 22.663 -7.863 1.280 1.00 77.50 336 GLY A CA 1
ATOM 2642 C C . GLY A 1 336 ? 23.136 -6.571 1.955 1.00 77.50 336 GLY A C 1
ATOM 2643 O O . GLY A 1 336 ? 22.873 -6.359 3.134 1.00 77.50 336 GLY A O 1
ATOM 2644 N N . GLU A 1 337 ? 23.863 -5.709 1.240 1.00 80.75 337 GLU A N 1
ATOM 2645 C CA . GLU A 1 337 ? 24.360 -4.438 1.771 1.00 80.75 337 GLU A CA 1
ATOM 2646 C C . GLU A 1 337 ? 23.446 -3.276 1.366 1.00 80.75 337 GLU A C 1
ATOM 2648 O O . GLU A 1 337 ? 22.777 -3.320 0.329 1.00 80.75 337 GLU A O 1
ATOM 2653 N N . ASN A 1 338 ? 23.461 -2.201 2.159 1.00 79.25 338 ASN A N 1
ATOM 2654 C CA . ASN A 1 338 ? 22.731 -0.978 1.836 1.00 79.25 338 ASN A CA 1
ATOM 2655 C C . ASN A 1 338 ? 23.208 -0.375 0.506 1.00 79.25 338 ASN A C 1
ATOM 2657 O O . ASN A 1 338 ? 24.403 -0.308 0.216 1.00 79.25 338 ASN A O 1
ATOM 2661 N N . VAL A 1 339 ? 22.248 0.112 -0.276 1.00 78.75 339 VAL A N 1
ATOM 2662 C CA . VAL A 1 339 ? 22.469 0.689 -1.609 1.00 78.75 339 VAL A CA 1
ATOM 2663 C C . VAL A 1 339 ? 23.338 1.957 -1.535 1.00 78.75 339 VAL A C 1
ATOM 2665 O O . VAL A 1 339 ? 23.022 2.905 -0.810 1.00 78.75 339 VAL A O 1
ATOM 2668 N N . SER A 1 340 ? 24.431 1.993 -2.305 1.00 74.81 340 SER A N 1
ATOM 2669 C CA . SER A 1 340 ? 25.325 3.158 -2.411 1.00 74.81 340 SER A CA 1
ATOM 2670 C C . SER A 1 340 ? 24.728 4.288 -3.265 1.00 74.81 340 SER A C 1
ATOM 2672 O O . SER A 1 340 ? 23.754 4.084 -3.983 1.00 74.81 340 SER A O 1
ATOM 2674 N N . GLY A 1 341 ? 25.325 5.489 -3.235 1.00 66.56 341 GLY A N 1
ATOM 2675 C CA . GLY A 1 341 ? 24.853 6.647 -4.014 1.00 66.56 341 GLY A CA 1
ATOM 2676 C C . GLY A 1 341 ? 24.663 6.362 -5.511 1.00 66.56 341 GLY A C 1
ATOM 2677 O O . GLY A 1 341 ? 23.602 6.657 -6.048 1.00 66.56 341 GLY A O 1
ATOM 2678 N N . GLY A 1 342 ? 25.632 5.705 -6.160 1.00 67.44 342 GLY A N 1
ATOM 2679 C CA . GLY A 1 342 ? 25.519 5.318 -7.575 1.00 67.44 342 GLY A CA 1
ATOM 2680 C C . GLY A 1 342 ? 24.466 4.233 -7.832 1.00 67.44 342 GLY A C 1
ATOM 2681 O O . GLY A 1 342 ? 23.759 4.271 -8.833 1.00 67.44 342 GLY A O 1
ATOM 2682 N N . GLN A 1 343 ? 24.275 3.312 -6.885 1.00 75.31 343 GLN A N 1
ATOM 2683 C CA . GLN A 1 343 ? 23.268 2.253 -6.999 1.00 75.31 343 GLN A CA 1
ATOM 2684 C C . GLN A 1 343 ? 21.826 2.764 -6.799 1.00 75.31 343 GLN A C 1
ATOM 2686 O O . GLN A 1 343 ? 20.877 2.092 -7.199 1.00 75.31 343 GLN A O 1
ATOM 2691 N N . LYS A 1 344 ? 21.631 3.957 -6.218 1.00 76.50 344 LYS A N 1
ATOM 2692 C CA . LYS A 1 344 ? 20.301 4.581 -6.082 1.00 76.50 344 LYS A CA 1
ATOM 2693 C C . LYS A 1 344 ? 19.694 4.945 -7.436 1.00 76.50 344 LYS A C 1
ATOM 2695 O O . LYS A 1 344 ? 18.507 4.705 -7.640 1.00 76.50 344 LYS A O 1
ATOM 2700 N N . ALA A 1 345 ? 20.499 5.479 -8.358 1.00 74.44 345 ALA A N 1
ATOM 2701 C CA . ALA A 1 345 ? 20.061 5.781 -9.723 1.00 74.44 345 ALA A CA 1
ATOM 2702 C C . ALA A 1 345 ? 19.617 4.506 -10.452 1.00 74.44 345 ALA A C 1
ATOM 2704 O O . ALA A 1 345 ? 18.556 4.468 -11.070 1.00 74.44 345 ALA A O 1
ATOM 2705 N N . GLU A 1 346 ? 20.384 3.427 -10.295 1.00 77.12 346 GLU A N 1
ATOM 2706 C CA . GLU A 1 346 ? 20.040 2.118 -10.852 1.00 77.12 346 GLU A CA 1
ATOM 2707 C C . GLU A 1 346 ? 18.730 1.575 -10.262 1.00 77.12 346 GLU A C 1
ATOM 2709 O O . GLU A 1 346 ? 17.881 1.088 -11.005 1.00 77.12 346 GLU A O 1
ATOM 2714 N N . TYR A 1 347 ? 18.529 1.685 -8.943 1.00 80.56 347 TYR A N 1
ATOM 2715 C CA . TYR A 1 347 ? 17.274 1.285 -8.299 1.00 80.56 347 TYR A CA 1
ATOM 2716 C C . TYR A 1 347 ? 16.078 2.070 -8.847 1.00 80.56 347 TYR A C 1
ATOM 2718 O O . TYR A 1 347 ? 15.070 1.463 -9.204 1.00 80.56 347 TYR A O 1
ATOM 2726 N N . LEU A 1 348 ? 16.190 3.400 -8.948 1.00 79.00 348 LEU A N 1
ATOM 2727 C CA . LEU A 1 348 ? 15.122 4.244 -9.489 1.00 79.00 348 LEU A CA 1
ATOM 2728 C C . LEU A 1 348 ? 14.777 3.873 -10.929 1.00 79.00 348 LEU A C 1
ATOM 2730 O O . LEU A 1 348 ? 13.606 3.881 -11.298 1.00 79.00 348 LEU A O 1
ATOM 2734 N N . PHE A 1 349 ? 15.781 3.516 -11.725 1.00 78.25 349 PHE A N 1
ATOM 2735 C CA . PHE A 1 349 ? 15.561 3.062 -13.087 1.00 78.25 349 PHE A CA 1
ATOM 2736 C C . PHE A 1 349 ? 14.832 1.720 -13.138 1.00 78.25 349 PHE A C 1
ATOM 2738 O O . PHE A 1 349 ? 13.794 1.629 -13.786 1.00 78.25 349 PHE A O 1
ATOM 2745 N N . PHE A 1 350 ? 15.292 0.701 -12.402 1.00 80.62 350 PHE A N 1
ATOM 2746 C CA . PHE A 1 350 ? 14.580 -0.582 -12.337 1.00 80.62 350 PHE A CA 1
ATOM 2747 C C . PHE A 1 350 ? 13.165 -0.436 -11.779 1.00 80.62 350 PHE A C 1
ATOM 2749 O O . PHE A 1 350 ? 12.256 -1.138 -12.205 1.00 80.62 350 PHE A O 1
ATOM 2756 N N . GLN A 1 351 ? 12.956 0.491 -10.849 1.00 81.00 351 GLN A N 1
ATOM 2757 C CA . GLN A 1 351 ? 11.633 0.813 -10.341 1.00 81.00 351 GLN A CA 1
ATOM 2758 C C . GLN A 1 351 ? 10.750 1.482 -11.401 1.00 81.00 351 GLN A C 1
ATOM 2760 O O . GLN A 1 351 ? 9.574 1.136 -11.507 1.00 81.00 351 GLN A O 1
ATOM 2765 N N . ALA A 1 352 ? 11.285 2.437 -12.165 1.00 78.88 352 ALA A N 1
ATOM 2766 C CA . ALA A 1 352 ? 10.561 3.067 -13.265 1.00 78.88 352 ALA A CA 1
ATOM 2767 C C . ALA A 1 352 ? 10.186 2.028 -14.328 1.00 78.88 352 ALA A C 1
ATOM 2769 O O . ALA A 1 352 ? 9.044 1.999 -14.770 1.00 78.88 352 ALA A O 1
ATOM 2770 N N . LEU A 1 353 ? 11.109 1.121 -14.647 1.00 78.88 353 LEU A N 1
ATOM 2771 C CA . LEU A 1 353 ? 10.886 -0.015 -15.535 1.00 78.88 353 LEU A CA 1
ATOM 2772 C C . LEU A 1 353 ? 9.818 -0.991 -15.010 1.00 78.88 353 LEU A C 1
ATOM 2774 O O . LEU A 1 353 ? 8.962 -1.425 -15.772 1.00 78.88 353 LEU A O 1
ATOM 2778 N N . ASP A 1 354 ? 9.819 -1.314 -13.716 1.00 79.31 354 ASP A N 1
ATOM 2779 C CA . ASP A 1 354 ? 8.816 -2.205 -13.115 1.00 79.31 354 ASP A CA 1
ATOM 2780 C C . ASP A 1 354 ? 7.415 -1.569 -13.095 1.00 79.31 354 ASP A C 1
ATOM 2782 O O . ASP A 1 354 ? 6.424 -2.261 -13.311 1.00 79.31 354 ASP A O 1
ATOM 2786 N N . LYS A 1 355 ? 7.329 -0.244 -12.897 1.00 76.38 355 LYS A N 1
ATOM 2787 C CA . LYS A 1 355 ? 6.081 0.525 -13.068 1.00 76.38 355 LYS A CA 1
ATOM 2788 C C . LYS A 1 355 ? 5.658 0.593 -14.539 1.00 76.38 355 LYS A C 1
ATOM 2790 O O . LYS A 1 355 ? 4.475 0.501 -14.832 1.00 76.38 355 LYS A O 1
ATOM 2795 N N . ALA A 1 356 ? 6.611 0.723 -15.458 1.00 74.88 356 ALA A N 1
ATOM 2796 C CA . ALA A 1 356 ? 6.347 0.757 -16.894 1.00 74.88 356 ALA A CA 1
ATOM 2797 C C . ALA A 1 356 ? 5.842 -0.591 -17.430 1.00 74.88 356 ALA A C 1
ATOM 2799 O O . ALA A 1 356 ? 5.049 -0.626 -18.359 1.00 74.88 356 ALA A O 1
ATOM 2800 N N . ALA A 1 357 ? 6.247 -1.706 -16.815 1.00 71.94 357 ALA A N 1
ATOM 2801 C CA . ALA A 1 357 ? 5.845 -3.050 -17.224 1.00 71.94 357 ALA A CA 1
ATOM 2802 C C . ALA A 1 357 ? 4.343 -3.356 -17.061 1.00 71.94 357 ALA A C 1
ATOM 2804 O O . ALA A 1 357 ? 3.900 -4.408 -17.524 1.00 71.94 357 ALA A O 1
ATOM 2805 N N . SER A 1 358 ? 3.582 -2.509 -16.357 1.00 78.81 358 SER A N 1
ATOM 2806 C CA . SER A 1 358 ? 2.121 -2.620 -16.269 1.00 78.81 358 SER A CA 1
ATOM 2807 C C . SER A 1 358 ? 1.370 -1.778 -17.301 1.00 78.81 358 SER A C 1
ATOM 2809 O O . SER A 1 358 ? 0.147 -1.843 -17.300 1.00 78.81 358 SER A O 1
ATOM 2811 N N . GLN A 1 359 ? 2.084 -1.011 -18.129 1.00 84.38 359 GLN A N 1
ATOM 2812 C CA . GLN A 1 359 ? 1.518 -0.128 -19.148 1.00 84.38 359 GLN A CA 1
ATOM 2813 C C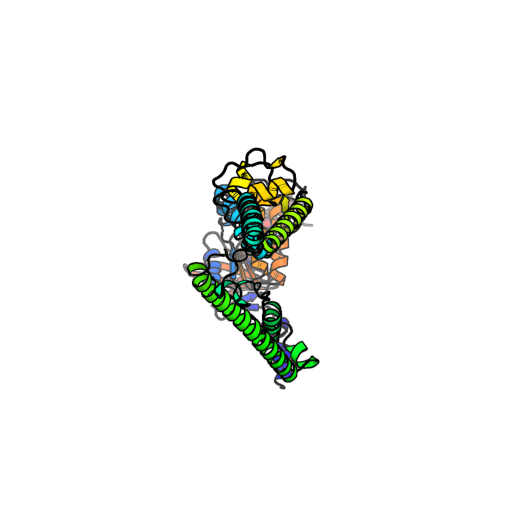 . GLN A 1 359 ? 1.689 -0.709 -20.547 1.00 84.38 359 GLN A C 1
ATOM 2815 O O . GLN A 1 359 ? 2.556 -1.555 -20.765 1.00 84.38 359 GLN A O 1
ATOM 2820 N N . ASP A 1 360 ? 0.893 -0.219 -21.494 1.00 86.25 360 ASP A N 1
ATOM 2821 C CA . ASP A 1 360 ? 0.913 -0.703 -22.873 1.00 86.25 360 ASP A CA 1
ATOM 2822 C C . ASP A 1 360 ? 2.081 -0.092 -23.679 1.00 86.25 360 ASP A C 1
ATOM 2824 O O . ASP A 1 360 ? 2.646 -0.768 -24.543 1.00 86.25 360 ASP A O 1
ATOM 2828 N N . ILE A 1 361 ? 2.503 1.146 -23.370 1.00 88.81 361 ILE A N 1
ATOM 2829 C CA . ILE A 1 361 ? 3.594 1.859 -24.062 1.00 88.81 361 ILE A CA 1
ATOM 2830 C C . ILE A 1 361 ? 4.667 2.348 -23.076 1.00 88.81 361 ILE A C 1
ATOM 2832 O O . ILE A 1 361 ? 4.387 3.006 -22.072 1.00 88.81 361 ILE A O 1
ATOM 2836 N N . VAL A 1 362 ? 5.939 2.089 -23.397 1.00 90.88 362 VAL A N 1
ATOM 2837 C CA . VAL A 1 362 ? 7.099 2.507 -22.595 1.00 90.88 362 VAL A CA 1
ATOM 2838 C C . VAL A 1 362 ? 8.101 3.274 -23.450 1.00 90.88 362 VAL A C 1
ATOM 2840 O O . VAL A 1 362 ? 8.631 2.749 -24.425 1.00 90.88 362 VAL A O 1
ATOM 2843 N N . LEU A 1 363 ? 8.416 4.504 -23.055 1.00 91.56 363 LEU A N 1
ATOM 2844 C CA . LEU A 1 363 ? 9.357 5.390 -23.738 1.00 91.56 363 LEU A CA 1
ATOM 2845 C C . LEU A 1 363 ? 10.598 5.587 -22.866 1.00 91.56 363 LEU A C 1
ATOM 2847 O O . LEU A 1 363 ? 10.484 5.978 -21.704 1.00 91.56 363 LEU A O 1
ATOM 2851 N N . ILE A 1 364 ? 11.783 5.324 -23.411 1.00 89.88 364 ILE A N 1
ATOM 2852 C CA . ILE A 1 364 ? 13.059 5.420 -22.696 1.00 89.88 364 ILE A CA 1
ATOM 2853 C C . ILE A 1 364 ? 14.015 6.283 -23.522 1.00 89.88 364 ILE A C 1
ATOM 2855 O O . ILE A 1 364 ? 14.399 5.889 -24.623 1.00 89.88 364 ILE A O 1
ATOM 2859 N N . ASP A 1 365 ? 14.408 7.443 -22.991 1.00 89.06 365 ASP A N 1
ATOM 2860 C CA . ASP A 1 365 ? 15.290 8.395 -23.678 1.00 89.06 365 ASP A CA 1
ATOM 2861 C C . ASP A 1 365 ? 16.713 8.394 -23.102 1.00 89.06 365 ASP A C 1
ATOM 2863 O O . ASP A 1 365 ? 16.938 8.800 -21.960 1.00 89.06 365 ASP A O 1
ATOM 2867 N N . GLU A 1 366 ? 17.666 7.915 -23.906 1.00 85.06 366 GLU A N 1
ATOM 2868 C CA . GLU A 1 366 ? 19.114 7.884 -23.656 1.00 85.06 366 GLU A CA 1
ATOM 2869 C C . GLU A 1 366 ? 19.498 7.443 -22.230 1.00 85.06 366 GLU A C 1
ATOM 2871 O O . GLU A 1 366 ? 20.191 8.177 -21.506 1.00 85.06 366 GLU A O 1
ATOM 2876 N N . PRO A 1 367 ? 19.086 6.236 -21.793 1.00 80.44 367 PRO A N 1
ATOM 2877 C CA . PRO A 1 367 ? 19.360 5.769 -20.437 1.00 80.44 367 PRO A CA 1
ATOM 2878 C C . PRO A 1 367 ? 20.868 5.645 -20.167 1.00 80.44 367 PRO A C 1
ATOM 2880 O O . PRO A 1 367 ? 21.291 5.826 -19.028 1.00 80.44 367 PRO A O 1
ATOM 2883 N N . GLU A 1 368 ? 21.702 5.425 -21.192 1.00 78.12 368 GLU A N 1
ATOM 2884 C CA . GLU A 1 368 ? 23.163 5.345 -21.063 1.00 78.12 368 GLU A CA 1
ATOM 2885 C C . GLU A 1 368 ? 23.802 6.614 -20.490 1.00 78.12 368 GLU A C 1
ATOM 2887 O O . GLU A 1 368 ? 24.827 6.534 -19.823 1.00 78.12 368 GLU A O 1
ATOM 2892 N N . SER A 1 369 ? 23.187 7.782 -20.694 1.00 74.75 369 SER A N 1
ATOM 2893 C CA . SER A 1 369 ? 23.696 9.053 -20.162 1.00 74.75 369 SER A CA 1
ATOM 2894 C C . SER A 1 369 ? 23.651 9.117 -18.631 1.00 74.75 369 SER A C 1
ATOM 2896 O O . SER A 1 369 ? 24.277 9.984 -18.025 1.00 74.75 369 SER A O 1
ATOM 2898 N N . SER A 1 370 ? 22.906 8.198 -18.010 1.00 70.25 370 SER A N 1
ATOM 2899 C CA . SER A 1 370 ? 22.750 8.082 -16.561 1.00 70.25 370 SER A CA 1
ATOM 2900 C C . SER A 1 370 ? 23.640 6.992 -15.942 1.00 70.25 370 SER A C 1
ATOM 2902 O O . SER A 1 370 ? 23.667 6.882 -14.715 1.00 70.25 370 SER A O 1
ATOM 2904 N N . PHE A 1 371 ? 24.353 6.183 -16.747 1.00 71.31 371 PHE A N 1
ATOM 2905 C CA . PHE A 1 371 ? 25.114 5.016 -16.276 1.00 71.31 371 PHE A CA 1
ATOM 2906 C C . PHE A 1 371 ? 26.485 4.871 -16.960 1.00 71.31 371 PHE A C 1
ATOM 2908 O O . PHE A 1 371 ? 26.578 4.583 -18.149 1.00 71.31 371 PHE A O 1
ATOM 2915 N N . ASP A 1 372 ? 27.565 4.922 -16.177 1.00 62.06 372 ASP A N 1
ATOM 2916 C CA . ASP A 1 372 ? 28.941 4.917 -16.708 1.00 62.06 372 ASP A CA 1
ATOM 2917 C C . ASP A 1 372 ? 29.559 3.515 -16.906 1.00 62.06 372 ASP A C 1
ATOM 2919 O O . ASP A 1 372 ? 30.733 3.389 -17.256 1.00 62.06 372 ASP A O 1
ATOM 2923 N N . ASN A 1 373 ? 28.815 2.430 -16.660 1.00 66.31 373 ASN A N 1
ATOM 2924 C CA . ASN A 1 373 ? 29.374 1.073 -16.639 1.00 66.31 373 ASN A CA 1
ATOM 2925 C C . ASN A 1 373 ? 28.791 0.177 -17.754 1.00 66.31 373 ASN A C 1
ATOM 2927 O O . ASN A 1 373 ? 27.601 -0.146 -17.716 1.00 66.31 373 ASN A O 1
ATOM 2931 N N . PRO A 1 374 ? 29.621 -0.329 -18.689 1.00 62.69 374 PRO A N 1
ATOM 2932 C CA . PRO A 1 374 ? 29.197 -1.251 -19.748 1.00 62.69 374 PRO A CA 1
ATOM 2933 C C . PRO A 1 374 ? 28.463 -2.510 -19.255 1.00 62.69 374 PRO A C 1
ATOM 2935 O O . PRO A 1 374 ? 27.582 -3.017 -19.946 1.00 62.69 374 PRO A O 1
ATOM 2938 N N . PHE A 1 375 ? 28.772 -3.002 -18.051 1.00 61.88 375 PHE A N 1
ATOM 2939 C CA . PHE A 1 375 ? 28.079 -4.141 -17.439 1.00 61.88 375 PHE A CA 1
ATOM 2940 C C . PHE A 1 375 ? 26.631 -3.807 -17.051 1.00 61.88 375 PHE A C 1
ATOM 2942 O O . PHE A 1 375 ? 25.748 -4.662 -17.132 1.00 61.88 375 PHE A O 1
ATOM 2949 N N . LEU A 1 376 ? 26.363 -2.555 -16.666 1.00 66.62 376 LEU A N 1
ATOM 2950 C CA . LEU A 1 376 ? 25.003 -2.106 -16.369 1.00 66.62 376 LEU A CA 1
ATOM 2951 C C . LEU A 1 376 ? 24.149 -2.087 -17.631 1.00 66.62 376 LEU A C 1
ATOM 2953 O O . LEU A 1 376 ? 22.996 -2.502 -17.572 1.00 66.62 376 LEU A O 1
ATOM 2957 N N . ASN A 1 377 ? 24.727 -1.725 -18.777 1.00 73.25 377 ASN A N 1
ATOM 2958 C CA . ASN A 1 377 ? 24.006 -1.729 -20.049 1.00 73.25 377 ASN A CA 1
ATOM 2959 C C . ASN A 1 377 ? 23.502 -3.131 -20.424 1.00 73.25 377 ASN A C 1
ATOM 2961 O O . ASN A 1 377 ? 22.395 -3.253 -20.935 1.00 73.25 377 ASN A O 1
ATOM 2965 N N . ALA A 1 378 ? 24.247 -4.198 -20.113 1.00 75.75 378 ALA A N 1
ATOM 2966 C CA . ALA A 1 378 ? 23.803 -5.574 -20.367 1.00 75.75 378 ALA A CA 1
ATOM 2967 C C . ALA A 1 378 ? 22.629 -6.008 -19.464 1.00 75.75 378 ALA A C 1
ATOM 2969 O O . ALA A 1 378 ? 21.679 -6.650 -19.923 1.00 75.75 378 ALA A O 1
ATOM 2970 N N . LEU A 1 379 ? 22.665 -5.635 -18.180 1.00 77.62 379 LEU A N 1
ATOM 2971 C CA . LEU A 1 379 ? 21.563 -5.887 -17.243 1.00 77.62 379 LEU A CA 1
ATOM 2972 C C . LEU A 1 379 ? 20.305 -5.103 -17.636 1.00 77.62 379 LEU A C 1
ATOM 2974 O O . LEU A 1 379 ? 19.213 -5.665 -17.670 1.00 77.62 379 LEU A O 1
ATOM 2978 N N . ILE A 1 380 ? 20.473 -3.823 -17.975 1.00 80.81 380 ILE A N 1
ATOM 2979 C CA . ILE A 1 380 ? 19.399 -2.947 -18.452 1.00 80.81 380 ILE A CA 1
ATOM 2980 C C . ILE A 1 380 ? 18.789 -3.511 -19.737 1.00 80.81 380 ILE A C 1
ATOM 2982 O O . ILE A 1 380 ? 17.571 -3.628 -19.825 1.00 80.81 380 ILE A O 1
ATOM 2986 N N . ALA A 1 381 ? 19.618 -3.937 -20.693 1.00 84.12 381 ALA A N 1
ATOM 2987 C CA . ALA A 1 381 ? 19.160 -4.537 -21.942 1.00 84.12 381 ALA A CA 1
ATOM 2988 C C . ALA A 1 381 ? 18.286 -5.778 -21.707 1.00 84.12 381 ALA A C 1
ATOM 2990 O O . ALA A 1 381 ? 17.236 -5.934 -22.329 1.00 84.12 381 ALA A O 1
ATOM 2991 N N . THR A 1 382 ? 18.692 -6.636 -20.768 1.00 85.38 382 THR A N 1
ATOM 2992 C CA . THR A 1 382 ? 17.934 -7.841 -20.403 1.00 85.38 382 THR A CA 1
ATOM 2993 C C . THR A 1 382 ? 16.554 -7.481 -19.852 1.00 85.38 382 THR A C 1
ATOM 2995 O O . THR A 1 382 ? 15.552 -8.088 -20.231 1.00 85.38 382 THR A O 1
ATOM 2998 N N . GLU A 1 383 ? 16.484 -6.467 -18.990 1.00 84.12 383 GLU A N 1
ATOM 2999 C CA . GLU A 1 383 ? 15.227 -6.042 -18.376 1.00 84.12 383 GLU A CA 1
ATOM 3000 C C . GLU A 1 383 ? 14.303 -5.325 -19.366 1.00 84.12 383 GLU A C 1
ATOM 3002 O O . GLU A 1 383 ? 13.106 -5.603 -19.402 1.00 84.12 383 GLU A O 1
ATOM 3007 N N . ILE A 1 384 ? 14.854 -4.470 -20.230 1.00 88.19 384 ILE A N 1
ATOM 3008 C CA . ILE A 1 384 ? 14.102 -3.831 -21.317 1.00 88.19 384 ILE A CA 1
ATOM 3009 C C . ILE A 1 384 ? 13.504 -4.895 -22.242 1.00 88.19 384 ILE A C 1
ATOM 3011 O O . ILE A 1 384 ? 12.316 -4.832 -22.558 1.00 88.19 384 ILE A O 1
ATOM 3015 N N . LYS A 1 385 ? 14.280 -5.922 -22.622 1.00 88.19 385 LYS A N 1
ATOM 3016 C CA . LYS A 1 385 ? 13.757 -7.017 -23.451 1.00 88.19 385 LYS A CA 1
ATOM 3017 C C . LYS A 1 385 ? 12.662 -7.803 -22.720 1.00 88.19 385 LYS A C 1
ATOM 3019 O O . LYS A 1 385 ? 11.656 -8.163 -23.328 1.00 88.19 385 LYS A O 1
ATOM 3024 N N . ARG A 1 386 ? 12.786 -8.010 -21.403 1.00 85.94 386 ARG A N 1
ATOM 3025 C CA . ARG A 1 386 ? 11.720 -8.616 -20.584 1.00 85.94 386 ARG A CA 1
ATOM 3026 C C . ARG A 1 386 ? 10.429 -7.794 -20.642 1.00 85.94 386 ARG A C 1
ATOM 3028 O O . ARG A 1 386 ? 9.354 -8.373 -20.770 1.00 85.94 386 ARG A O 1
ATOM 3035 N N . ILE A 1 387 ? 10.523 -6.470 -20.564 1.00 86.31 387 ILE A N 1
ATOM 3036 C CA . ILE A 1 387 ? 9.365 -5.562 -20.617 1.00 86.31 387 ILE A CA 1
ATOM 3037 C C . ILE A 1 387 ? 8.733 -5.557 -22.007 1.00 86.31 387 ILE A C 1
ATOM 3039 O O . ILE A 1 387 ? 7.512 -5.628 -22.104 1.00 86.31 387 ILE A O 1
ATOM 3043 N N . SER A 1 388 ? 9.547 -5.610 -23.066 1.00 87.81 388 SER A N 1
ATOM 3044 C CA . SER A 1 388 ? 9.057 -5.657 -24.451 1.00 87.81 388 SER A CA 1
ATOM 3045 C C . SER A 1 388 ? 8.197 -6.878 -24.794 1.00 87.81 388 SER A C 1
ATOM 3047 O O . SER A 1 388 ? 7.522 -6.886 -25.811 1.00 87.81 388 SER A O 1
ATOM 3049 N N . SER A 1 389 ? 8.182 -7.910 -23.939 1.00 84.62 389 SER A N 1
ATOM 3050 C CA . SER A 1 389 ? 7.258 -9.046 -24.088 1.00 84.62 389 SER A CA 1
ATOM 3051 C C . SER A 1 389 ? 5.818 -8.742 -23.659 1.00 84.62 389 SER A C 1
ATOM 3053 O O . SER A 1 389 ? 4.936 -9.567 -23.876 1.00 84.62 389 SER A O 1
ATOM 3055 N N . LYS A 1 390 ? 5.586 -7.607 -22.988 1.00 83.75 390 LYS A N 1
ATOM 3056 C CA . LYS A 1 390 ? 4.287 -7.223 -22.413 1.00 83.75 390 LYS A CA 1
ATOM 3057 C C . LYS A 1 390 ? 3.821 -5.826 -22.810 1.00 83.75 390 LYS A C 1
ATOM 3059 O O . LYS A 1 390 ? 2.649 -5.533 -22.623 1.00 83.75 390 LYS A O 1
ATOM 3064 N N . ALA A 1 391 ? 4.729 -4.987 -23.295 1.00 87.19 391 ALA A N 1
ATOM 3065 C CA . ALA A 1 391 ? 4.483 -3.595 -23.639 1.00 87.19 391 ALA A CA 1
ATOM 3066 C C . ALA A 1 391 ? 5.271 -3.227 -24.898 1.00 87.19 391 ALA A C 1
ATOM 3068 O O . ALA A 1 391 ? 6.349 -3.778 -25.132 1.00 87.19 391 ALA A O 1
ATOM 3069 N N . THR A 1 392 ? 4.786 -2.243 -25.652 1.00 89.94 392 THR A N 1
ATOM 3070 C CA . THR A 1 392 ? 5.543 -1.667 -26.768 1.00 89.94 392 THR A CA 1
ATOM 3071 C C . THR A 1 392 ? 6.594 -0.716 -26.224 1.00 89.94 392 THR A C 1
ATOM 3073 O O . THR A 1 392 ? 6.269 0.286 -25.585 1.00 89.94 392 THR A O 1
ATOM 3076 N N . VAL A 1 393 ? 7.868 -1.010 -26.476 1.00 92.00 393 VAL A N 1
ATOM 3077 C CA . VAL A 1 393 ? 8.980 -0.218 -25.940 1.00 92.00 393 VAL A CA 1
ATOM 3078 C C . VAL A 1 393 ? 9.636 0.598 -27.046 1.00 92.00 393 VAL A C 1
ATOM 3080 O O . VAL A 1 393 ? 10.030 0.046 -28.068 1.00 92.00 393 VAL A O 1
ATOM 3083 N N . PHE A 1 394 ? 9.832 1.893 -26.810 1.00 92.88 394 PHE A N 1
ATOM 3084 C CA . PHE A 1 394 ? 10.656 2.774 -27.633 1.00 92.88 394 PHE A CA 1
ATOM 3085 C C . PHE A 1 394 ? 11.904 3.179 -26.852 1.00 92.88 394 PHE A C 1
ATOM 3087 O O . PHE A 1 394 ? 11.823 3.901 -25.859 1.00 92.88 394 PHE A O 1
ATOM 3094 N N . LEU A 1 395 ? 13.066 2.715 -27.304 1.00 92.06 395 LEU A N 1
ATOM 3095 C CA . LEU A 1 395 ? 14.359 2.978 -26.683 1.00 92.06 395 LEU A CA 1
ATOM 3096 C C . LEU A 1 395 ? 15.196 3.892 -27.577 1.00 92.06 395 LEU A C 1
ATOM 3098 O O . LEU A 1 395 ? 15.782 3.433 -28.555 1.00 92.06 395 LEU A O 1
ATOM 3102 N N . ALA A 1 396 ? 15.281 5.177 -27.240 1.00 91.25 396 ALA A N 1
ATOM 3103 C CA . ALA A 1 396 ? 16.217 6.085 -27.890 1.00 91.25 396 ALA A CA 1
ATOM 3104 C C . ALA A 1 396 ? 17.610 5.935 -27.282 1.00 91.25 396 ALA A C 1
ATOM 3106 O O . ALA A 1 396 ? 17.785 6.058 -26.073 1.00 91.25 396 ALA A O 1
ATOM 3107 N N . THR A 1 397 ? 18.610 5.658 -28.118 1.00 88.62 397 THR A N 1
ATOM 3108 C CA . THR A 1 397 ? 19.980 5.448 -27.640 1.00 88.62 397 THR A CA 1
ATOM 3109 C C . THR A 1 397 ? 21.014 5.708 -28.730 1.00 88.62 397 THR A C 1
ATOM 3111 O O . THR A 1 397 ? 20.751 5.592 -29.930 1.00 88.62 397 THR A O 1
ATOM 3114 N N . HIS A 1 398 ? 22.217 6.055 -28.293 1.00 84.19 398 HIS A N 1
ATOM 3115 C CA . HIS A 1 398 ? 23.439 6.094 -29.091 1.00 84.19 398 HIS A CA 1
ATOM 3116 C C . HIS A 1 398 ? 24.417 4.976 -28.710 1.00 84.19 398 HIS A C 1
ATOM 3118 O O . HIS A 1 398 ? 25.502 4.865 -29.281 1.00 84.19 398 HIS A O 1
ATOM 3124 N N . ASN A 1 399 ? 24.069 4.166 -27.711 1.00 84.69 399 ASN A N 1
ATOM 3125 C CA . ASN A 1 399 ? 24.920 3.106 -27.209 1.00 84.69 399 ASN A CA 1
ATOM 3126 C C . ASN A 1 399 ? 24.743 1.833 -28.043 1.00 84.69 399 ASN A C 1
ATOM 3128 O O . ASN A 1 399 ? 23.641 1.310 -28.154 1.00 84.69 399 ASN A O 1
ATOM 3132 N N . ASN A 1 400 ? 25.833 1.271 -28.563 1.00 82.94 400 ASN A N 1
ATOM 3133 C CA . ASN A 1 400 ? 25.781 0.061 -29.391 1.00 82.94 400 ASN A CA 1
ATOM 3134 C C . ASN A 1 400 ? 25.192 -1.170 -28.656 1.00 82.94 400 ASN A C 1
ATOM 3136 O O . ASN A 1 400 ? 24.489 -1.991 -29.253 1.00 82.94 400 ASN A O 1
ATOM 3140 N N . VAL A 1 401 ? 25.414 -1.285 -27.338 1.00 82.81 401 VAL A N 1
ATOM 3141 C CA . VAL A 1 401 ? 24.867 -2.387 -26.527 1.00 82.81 401 VAL A CA 1
ATOM 3142 C C . VAL A 1 401 ? 23.344 -2.291 -26.447 1.00 82.81 401 VAL A C 1
ATOM 3144 O O . VAL A 1 401 ? 22.646 -3.273 -26.688 1.00 82.81 401 VAL A O 1
ATOM 3147 N N . LEU A 1 402 ? 22.830 -1.098 -26.146 1.00 84.88 402 LEU A N 1
ATOM 3148 C CA . LEU A 1 402 ? 21.393 -0.844 -26.036 1.00 84.88 402 LEU A CA 1
ATOM 3149 C C . LEU A 1 402 ? 20.709 -0.685 -27.398 1.00 84.88 402 LEU A C 1
ATOM 3151 O O . LEU A 1 402 ? 19.504 -0.870 -27.493 1.00 84.88 402 LEU A O 1
ATOM 3155 N N . GLY A 1 403 ? 21.467 -0.348 -28.440 1.00 84.06 403 GLY A N 1
ATOM 3156 C CA . GLY A 1 403 ? 20.948 -0.091 -29.775 1.00 84.06 403 GLY A CA 1
ATOM 3157 C C . GLY A 1 403 ? 20.835 -1.352 -30.624 1.00 84.06 403 GLY A C 1
ATOM 3158 O O . GLY A 1 403 ? 19.753 -1.711 -31.073 1.00 84.06 403 GLY A O 1
ATOM 3159 N N . VAL A 1 404 ? 21.954 -2.046 -30.850 1.00 83.12 404 VAL A N 1
ATOM 3160 C CA . VAL A 1 404 ? 22.003 -3.196 -31.774 1.00 83.12 404 VAL A CA 1
ATOM 3161 C C . VAL A 1 404 ? 22.130 -4.512 -31.015 1.00 83.12 404 VAL A C 1
ATOM 3163 O O . VAL A 1 404 ? 21.448 -5.486 -31.337 1.00 83.12 404 VAL A O 1
ATOM 3166 N N . SER A 1 405 ? 22.959 -4.557 -29.968 1.00 84.56 405 SER A N 1
ATOM 3167 C CA . SER A 1 405 ? 23.238 -5.813 -29.248 1.00 84.56 405 SER A CA 1
ATOM 3168 C C . SER A 1 405 ? 22.040 -6.340 -28.453 1.00 84.56 405 SER A C 1
ATOM 3170 O O . SER A 1 405 ? 21.965 -7.542 -28.196 1.00 84.56 405 SER A O 1
ATOM 3172 N N . ILE A 1 406 ? 21.081 -5.472 -28.107 1.00 87.00 406 ILE A N 1
ATOM 3173 C CA . ILE A 1 406 ? 19.827 -5.846 -27.437 1.00 87.00 406 ILE A CA 1
ATOM 3174 C C . ILE A 1 406 ? 18.908 -6.710 -28.314 1.00 87.00 406 ILE A C 1
ATOM 3176 O O . ILE A 1 406 ? 17.973 -7.318 -27.797 1.00 87.00 406 ILE A O 1
ATOM 3180 N N . LYS A 1 407 ? 19.191 -6.797 -29.624 1.00 88.75 407 LYS A N 1
ATOM 3181 C CA . LYS A 1 407 ? 18.359 -7.479 -30.627 1.00 88.75 407 LYS A CA 1
ATOM 3182 C C . LYS A 1 407 ? 16.932 -6.908 -30.622 1.00 88.75 407 LYS A C 1
ATOM 3184 O O . LYS A 1 407 ? 16.000 -7.573 -30.149 1.00 88.75 407 LYS A O 1
ATOM 3189 N N . PRO A 1 408 ? 16.767 -5.653 -31.078 1.00 91.19 408 PRO A N 1
ATOM 3190 C CA . PRO A 1 408 ? 15.445 -5.055 -31.187 1.00 91.19 408 PRO A CA 1
ATOM 3191 C C . PRO A 1 408 ? 14.572 -5.825 -32.176 1.00 91.19 408 PRO A C 1
ATOM 3193 O O . PRO A 1 408 ? 15.083 -6.571 -33.010 1.00 91.19 408 PRO A O 1
ATOM 3196 N N . ASP A 1 409 ? 13.265 -5.639 -32.080 1.00 91.69 409 ASP A N 1
ATOM 3197 C CA . ASP A 1 409 ? 12.295 -6.195 -33.023 1.00 91.69 409 ASP A CA 1
ATOM 3198 C C . ASP A 1 409 ? 12.121 -5.228 -34.210 1.00 91.69 409 ASP A C 1
ATOM 3200 O O . ASP A 1 409 ? 12.164 -5.657 -35.362 1.00 91.69 409 ASP A O 1
ATOM 3204 N N . GLY A 1 410 ? 12.098 -3.917 -33.932 1.00 91.50 410 GLY A N 1
ATOM 3205 C CA . GLY A 1 410 ? 12.091 -2.848 -34.934 1.00 91.50 410 GLY A CA 1
ATOM 3206 C C . GLY A 1 410 ? 13.187 -1.798 -34.723 1.00 91.50 410 GLY A C 1
ATOM 3207 O O . GLY A 1 410 ? 13.670 -1.570 -33.610 1.00 91.50 410 GLY A O 1
ATOM 3208 N N . ILE A 1 411 ? 13.580 -1.122 -35.802 1.00 92.06 411 ILE A N 1
ATOM 3209 C CA . ILE A 1 411 ? 14.537 -0.010 -35.771 1.00 92.06 411 ILE A CA 1
ATOM 3210 C C . ILE A 1 411 ? 13.887 1.228 -36.376 1.00 92.06 411 ILE A C 1
ATOM 3212 O O . ILE A 1 411 ? 13.314 1.186 -37.463 1.00 92.06 411 ILE A O 1
ATOM 3216 N N . ILE A 1 412 ? 14.017 2.345 -35.667 1.00 91.94 412 ILE A N 1
ATOM 3217 C CA . ILE A 1 412 ? 13.509 3.646 -36.078 1.00 91.94 412 ILE A CA 1
ATOM 3218 C C . ILE A 1 412 ? 14.694 4.585 -36.237 1.00 91.94 412 ILE A C 1
ATOM 3220 O O . ILE A 1 412 ? 15.421 4.842 -35.282 1.00 91.94 412 ILE A O 1
ATOM 3224 N N . TYR A 1 413 ? 14.894 5.119 -37.433 1.00 90.75 413 TYR A N 1
ATOM 3225 C CA . TYR A 1 413 ? 15.930 6.100 -37.706 1.00 90.75 413 TYR A CA 1
ATOM 3226 C C . TYR A 1 413 ? 15.325 7.494 -37.854 1.00 90.75 413 TYR A C 1
ATOM 3228 O O . TYR A 1 413 ? 14.480 7.733 -38.716 1.00 90.75 413 TYR A O 1
ATOM 3236 N N . THR A 1 414 ? 15.789 8.434 -37.032 1.00 88.19 414 THR A N 1
ATOM 3237 C CA . THR A 1 414 ? 15.492 9.859 -37.199 1.00 88.19 414 THR A CA 1
ATOM 3238 C C . THR A 1 414 ? 16.654 10.534 -37.918 1.00 88.19 414 THR A C 1
ATOM 3240 O O . THR A 1 414 ? 17.776 10.583 -37.401 1.00 88.19 414 THR A O 1
ATOM 3243 N N . GLY A 1 415 ? 16.389 11.056 -39.112 1.00 83.12 415 GLY A N 1
ATOM 3244 C CA . GLY A 1 415 ? 17.350 11.773 -39.943 1.00 83.12 415 GLY A CA 1
ATOM 3245 C C . GLY A 1 415 ? 16.974 13.242 -40.099 1.00 83.12 415 GLY A C 1
ATOM 3246 O O . GLY A 1 415 ? 15.798 13.599 -40.098 1.00 83.12 415 GLY A O 1
ATOM 3247 N N . PHE A 1 416 ? 17.982 14.098 -40.259 1.00 78.69 416 PHE A N 1
ATOM 3248 C CA . PHE A 1 416 ? 17.790 15.479 -40.691 1.00 78.69 416 PHE A CA 1
ATOM 3249 C C . PHE A 1 416 ? 18.460 15.657 -42.049 1.00 78.69 416 PHE A C 1
ATOM 3251 O O . PHE A 1 416 ? 19.688 15.679 -42.147 1.00 78.69 416 PHE A O 1
ATOM 3258 N N . GLU A 1 417 ? 17.650 15.751 -43.097 1.00 71.69 417 GLU A N 1
ATOM 3259 C CA . GLU A 1 417 ? 18.107 15.835 -44.481 1.00 71.69 417 GLU A CA 1
ATOM 3260 C C . GLU A 1 417 ? 17.514 17.080 -45.133 1.00 71.69 417 GLU A C 1
ATOM 3262 O O . GLU A 1 417 ? 16.305 17.298 -45.094 1.00 71.69 417 GLU A O 1
ATOM 3267 N N . ASN A 1 418 ? 18.358 17.906 -45.756 1.00 66.88 418 ASN A N 1
ATOM 3268 C CA . ASN A 1 418 ? 17.936 19.095 -46.510 1.00 66.88 418 ASN A CA 1
ATOM 3269 C C . ASN A 1 418 ? 17.014 20.059 -45.733 1.00 66.88 418 ASN A C 1
ATOM 3271 O O . ASN A 1 418 ? 16.147 20.699 -46.323 1.00 66.88 418 ASN A O 1
ATOM 3275 N N . GLY A 1 419 ? 17.185 20.170 -44.412 1.00 69.00 419 GLY A N 1
ATOM 3276 C CA . GLY A 1 419 ? 16.357 21.044 -43.576 1.00 69.00 419 GLY A CA 1
ATOM 3277 C C . GLY A 1 419 ? 15.074 20.401 -43.035 1.00 69.00 419 GLY A C 1
ATOM 3278 O O . GLY A 1 419 ? 14.330 21.074 -42.326 1.00 69.00 419 GLY A O 1
ATOM 3279 N N . VAL A 1 420 ? 14.805 19.128 -43.349 1.00 76.69 420 VAL A N 1
ATOM 3280 C CA . VAL A 1 420 ? 13.576 18.413 -42.975 1.00 76.69 420 VAL A CA 1
ATOM 3281 C C . VAL A 1 420 ? 13.907 17.213 -42.087 1.00 76.69 420 VAL A C 1
ATOM 3283 O O . VAL A 1 420 ? 14.803 16.423 -42.393 1.00 76.69 420 VAL A O 1
ATOM 3286 N N . HIS A 1 421 ? 13.169 17.062 -40.984 1.00 80.88 421 HIS A N 1
ATOM 3287 C CA . HIS A 1 421 ? 13.223 15.859 -40.154 1.00 80.88 421 HIS A CA 1
ATOM 3288 C C . HIS A 1 421 ? 12.422 14.736 -40.816 1.00 80.88 421 HIS A C 1
ATOM 3290 O O . HIS A 1 421 ? 11.227 14.894 -41.069 1.00 80.88 421 HIS A O 1
ATOM 3296 N N . ARG A 1 422 ? 13.075 13.600 -41.065 1.00 87.00 422 ARG A N 1
ATOM 3297 C CA . ARG A 1 422 ? 12.450 12.380 -41.585 1.00 87.00 422 ARG A CA 1
ATOM 3298 C C . ARG A 1 422 ? 12.574 11.243 -40.584 1.00 87.00 422 ARG A C 1
ATOM 3300 O O . ARG A 1 422 ? 13.582 11.128 -39.884 1.00 87.00 422 ARG A O 1
ATOM 3307 N N . ILE A 1 423 ? 11.540 10.410 -40.539 1.00 87.75 423 ILE A N 1
ATOM 3308 C CA . ILE A 1 423 ? 11.479 9.214 -39.702 1.00 87.75 423 ILE A CA 1
ATOM 3309 C C . ILE A 1 423 ? 11.409 8.021 -40.642 1.00 87.75 423 ILE A C 1
ATOM 3311 O O . ILE A 1 423 ? 10.522 7.951 -41.488 1.00 87.75 423 ILE A O 1
ATOM 3315 N N . TYR A 1 424 ? 12.340 7.095 -40.475 1.00 89.75 424 TYR A N 1
ATOM 3316 C CA . TYR A 1 424 ? 12.389 5.841 -41.205 1.00 89.75 424 TYR A CA 1
ATOM 3317 C C . TYR A 1 424 ? 12.156 4.694 -40.225 1.00 89.75 424 TYR A C 1
ATOM 3319 O O . TYR A 1 424 ? 12.720 4.712 -39.133 1.00 89.75 424 TYR A O 1
ATOM 3327 N N . THR A 1 425 ? 11.370 3.690 -40.602 1.00 90.19 425 THR A N 1
ATOM 3328 C CA . THR A 1 425 ? 11.154 2.483 -39.792 1.00 90.19 425 THR A CA 1
ATOM 3329 C C . THR A 1 425 ? 11.466 1.224 -40.598 1.00 90.19 425 THR A C 1
ATOM 3331 O O . THR A 1 425 ? 11.379 1.217 -41.832 1.00 90.19 425 THR A O 1
ATOM 3334 N N . CYS A 1 426 ? 11.887 0.165 -39.911 1.00 89.50 426 CYS A N 1
ATOM 3335 C CA . CYS A 1 426 ? 12.023 -1.178 -40.468 1.00 89.50 426 CYS A CA 1
ATOM 3336 C C . CYS A 1 426 ? 11.957 -2.239 -39.374 1.00 89.50 426 CYS A C 1
ATOM 3338 O O . CYS A 1 426 ? 12.255 -1.949 -38.210 1.00 89.50 426 CYS A O 1
ATOM 3340 N N . ASP A 1 427 ? 11.689 -3.478 -39.774 1.00 88.88 427 ASP A N 1
ATOM 3341 C CA . ASP A 1 427 ? 11.938 -4.628 -38.913 1.00 88.88 427 ASP A CA 1
ATOM 3342 C C . ASP A 1 427 ? 13.433 -4.929 -38.841 1.00 88.88 427 ASP A C 1
ATOM 3344 O O . ASP A 1 427 ? 14.212 -4.625 -39.753 1.00 88.88 427 ASP A O 1
ATOM 3348 N N . SER A 1 428 ? 13.870 -5.574 -37.763 1.00 85.12 428 SER A N 1
ATOM 3349 C CA . SER A 1 428 ? 15.279 -5.946 -37.601 1.00 85.12 428 SER A CA 1
ATOM 3350 C C . SER A 1 428 ? 15.799 -6.914 -38.671 1.00 85.12 428 SER A C 1
ATOM 3352 O O . SER A 1 428 ? 17.010 -6.968 -38.907 1.00 85.12 428 SER A O 1
ATOM 3354 N N . SER A 1 429 ? 14.913 -7.670 -39.327 1.00 84.00 429 SER A N 1
ATOM 3355 C CA . SER A 1 429 ? 15.249 -8.558 -40.447 1.00 84.00 429 SER A CA 1
ATOM 3356 C C . SER A 1 429 ? 15.364 -7.851 -41.798 1.00 84.00 429 SER A C 1
ATOM 3358 O O . SER A 1 429 ? 15.940 -8.425 -42.724 1.00 84.00 429 SER A O 1
ATOM 3360 N N . ASP A 1 430 ? 14.851 -6.628 -41.932 1.00 87.25 430 ASP A N 1
ATOM 3361 C CA . ASP A 1 430 ? 14.816 -5.931 -43.214 1.00 87.25 430 ASP A CA 1
ATOM 3362 C C . ASP A 1 430 ? 16.198 -5.412 -43.627 1.00 87.25 430 ASP A C 1
ATOM 3364 O O . ASP A 1 430 ? 17.050 -5.061 -42.805 1.00 87.25 430 ASP A O 1
ATOM 3368 N N . SER A 1 431 ? 16.435 -5.325 -44.936 1.00 86.50 431 SER A N 1
ATOM 3369 C CA . SER A 1 431 ? 17.655 -4.718 -45.483 1.00 86.50 431 SER A CA 1
ATOM 3370 C C . SER A 1 431 ? 17.570 -3.190 -45.565 1.00 86.50 431 SER A C 1
ATOM 3372 O O . SER A 1 431 ? 18.597 -2.514 -45.490 1.00 86.50 431 SER A O 1
ATOM 3374 N N . CYS A 1 432 ? 16.360 -2.639 -45.699 1.00 88.81 432 CYS A N 1
ATOM 3375 C CA . CYS A 1 432 ? 16.128 -1.217 -45.951 1.00 88.81 432 CYS A CA 1
ATOM 3376 C C . CYS A 1 432 ? 15.078 -0.642 -44.997 1.00 88.81 432 CYS A C 1
ATOM 3378 O O . CYS A 1 432 ? 14.089 -1.301 -44.689 1.00 88.81 432 CYS A O 1
ATOM 3380 N N . MET A 1 433 ? 15.266 0.615 -44.602 1.00 89.31 433 MET A N 1
ATOM 3381 C CA . MET A 1 433 ? 14.300 1.399 -43.834 1.00 89.31 433 MET A CA 1
ATOM 3382 C C . MET A 1 433 ? 13.461 2.278 -44.751 1.00 89.31 433 MET A C 1
ATOM 3384 O O . MET A 1 433 ? 13.968 2.765 -45.762 1.00 89.31 433 MET A O 1
ATOM 3388 N N . ARG A 1 434 ? 12.187 2.491 -44.402 1.00 88.88 434 ARG A N 1
ATOM 3389 C CA . ARG A 1 434 ? 11.226 3.256 -45.212 1.00 88.88 434 ARG A CA 1
ATOM 3390 C C . ARG A 1 434 ? 10.631 4.415 -44.421 1.00 88.88 434 ARG A C 1
ATOM 3392 O O . ARG A 1 434 ? 10.331 4.263 -43.243 1.00 88.88 434 ARG A O 1
ATOM 3399 N N . SER A 1 435 ? 10.458 5.554 -45.080 1.00 87.38 435 SER A N 1
ATOM 3400 C CA . SER A 1 435 ? 9.771 6.736 -44.544 1.00 87.38 435 SER A CA 1
ATOM 3401 C C . SER A 1 435 ? 8.340 6.835 -45.092 1.00 87.38 435 SER A C 1
ATOM 3403 O O . SER A 1 435 ? 8.024 6.231 -46.121 1.00 87.38 435 SER A O 1
ATOM 3405 N N . SER A 1 436 ? 7.471 7.609 -44.431 1.00 83.25 436 SER A N 1
ATOM 3406 C CA . SER A 1 436 ? 6.070 7.820 -44.848 1.00 83.25 436 SER A CA 1
ATOM 3407 C C . SER A 1 436 ? 5.927 8.476 -46.225 1.00 83.25 436 SER A C 1
ATOM 3409 O O . SER A 1 436 ? 4.913 8.300 -46.894 1.00 83.25 436 SER A O 1
ATOM 3411 N N . ASP A 1 437 ? 6.947 9.210 -46.670 1.00 81.31 437 ASP A N 1
ATOM 3412 C CA . ASP A 1 437 ? 7.039 9.845 -47.990 1.00 81.31 437 ASP A CA 1
ATOM 3413 C C . ASP A 1 437 ? 7.612 8.916 -49.083 1.00 81.31 437 ASP A C 1
ATOM 3415 O O . ASP A 1 437 ? 7.792 9.335 -50.226 1.00 81.31 437 ASP A O 1
ATOM 3419 N N . GLY A 1 438 ? 7.879 7.645 -48.758 1.00 80.44 438 GLY A N 1
ATOM 3420 C CA . GLY A 1 438 ? 8.350 6.625 -49.700 1.00 80.44 438 GLY A CA 1
ATOM 3421 C C . GLY A 1 438 ? 9.867 6.593 -49.916 1.00 80.44 438 GLY A C 1
ATOM 3422 O O . GLY A 1 438 ? 10.350 5.759 -50.684 1.00 80.44 438 GLY A O 1
ATOM 3423 N N . HIS A 1 439 ? 10.636 7.449 -49.235 1.00 85.38 439 HIS A N 1
ATOM 3424 C CA . HIS A 1 439 ? 12.099 7.388 -49.262 1.00 85.38 439 HIS A CA 1
ATOM 3425 C C . HIS A 1 439 ? 12.627 6.126 -48.563 1.00 85.38 439 HIS A C 1
ATOM 3427 O O . HIS A 1 439 ? 12.078 5.684 -47.550 1.00 85.38 439 HIS A O 1
ATOM 3433 N N . MET A 1 440 ? 13.716 5.560 -49.098 1.00 86.94 440 MET A N 1
ATOM 3434 C CA . MET A 1 440 ? 14.362 4.360 -48.563 1.00 86.94 440 MET A CA 1
ATOM 3435 C C . MET A 1 440 ? 15.850 4.581 -48.307 1.00 86.94 440 MET A C 1
ATOM 3437 O O . MET A 1 440 ? 16.528 5.214 -49.115 1.00 86.94 440 MET A O 1
ATOM 3441 N N . VAL A 1 441 ? 16.352 4.008 -47.214 1.00 89.19 441 VAL A N 1
ATOM 3442 C CA . VAL A 1 441 ? 17.777 4.010 -46.841 1.00 89.19 441 VAL A CA 1
ATOM 3443 C C . VAL A 1 441 ? 18.225 2.605 -46.444 1.00 89.19 441 VAL A C 1
ATOM 3445 O O . VAL A 1 441 ? 17.426 1.821 -45.928 1.00 89.19 441 VAL A O 1
ATOM 3448 N N . GLU A 1 442 ? 19.492 2.258 -46.675 1.00 90.12 442 GLU A N 1
ATOM 3449 C CA . GLU A 1 442 ? 20.023 0.954 -46.263 1.00 90.12 442 GLU A CA 1
ATOM 3450 C C . GLU A 1 442 ? 20.233 0.890 -44.746 1.00 90.12 442 GLU A C 1
ATOM 3452 O O . GLU A 1 442 ? 20.914 1.727 -44.148 1.00 90.12 442 GLU A O 1
ATOM 3457 N N . ARG A 1 443 ? 19.680 -0.149 -44.106 1.00 90.12 443 ARG A N 1
ATOM 3458 C CA . ARG A 1 443 ? 19.767 -0.334 -42.650 1.00 90.12 443 ARG A CA 1
ATOM 3459 C C . ARG A 1 443 ? 21.215 -0.515 -42.193 1.00 90.12 443 ARG A C 1
ATOM 3461 O O . ARG A 1 443 ? 21.620 0.048 -41.178 1.00 90.12 443 ARG A O 1
ATOM 3468 N N . SER A 1 444 ? 21.989 -1.306 -42.935 1.00 87.81 444 SER A N 1
ATOM 3469 C CA . SER A 1 444 ? 23.407 -1.582 -42.670 1.00 87.81 444 SER A CA 1
ATOM 3470 C C . SER A 1 444 ? 24.242 -0.307 -42.651 1.00 87.81 444 SER A C 1
ATOM 3472 O O . SER A 1 444 ? 25.017 -0.108 -41.719 1.00 87.81 444 SER A O 1
ATOM 3474 N N . GLU A 1 445 ? 24.062 0.567 -43.642 1.00 87.50 445 GLU A N 1
ATOM 3475 C CA . GLU A 1 445 ? 24.803 1.824 -43.748 1.00 87.50 445 GLU A CA 1
ATOM 3476 C C . GLU A 1 445 ? 24.488 2.754 -42.570 1.00 87.50 445 GLU A C 1
ATOM 3478 O O . GLU A 1 445 ? 25.402 3.272 -41.922 1.00 87.50 445 GLU A O 1
ATOM 3483 N N . VAL A 1 446 ? 23.201 2.906 -42.234 1.00 86.81 446 VAL A N 1
ATOM 3484 C CA . VAL A 1 446 ? 22.749 3.733 -41.106 1.00 86.81 446 VAL A CA 1
ATOM 3485 C C . VAL A 1 446 ? 23.322 3.225 -39.782 1.00 86.81 446 VAL A C 1
ATOM 3487 O O . VAL A 1 446 ? 23.893 4.007 -39.019 1.00 86.81 446 VAL A O 1
ATOM 3490 N N . LEU A 1 447 ? 23.215 1.922 -39.505 1.00 86.94 447 LEU A N 1
ATOM 3491 C CA . LEU A 1 447 ? 23.706 1.347 -38.251 1.00 86.94 447 LEU A CA 1
ATOM 3492 C C . LEU A 1 447 ? 25.232 1.394 -38.150 1.00 86.94 447 LEU A C 1
ATOM 3494 O O . LEU A 1 447 ? 25.746 1.790 -37.106 1.00 86.94 447 LEU A O 1
ATOM 3498 N N . LEU A 1 448 ? 25.962 1.063 -39.221 1.00 86.88 448 LEU A N 1
ATOM 3499 C CA . LEU A 1 448 ? 27.424 1.166 -39.234 1.00 86.88 448 LEU A CA 1
ATOM 3500 C C . LEU A 1 448 ? 27.874 2.604 -38.978 1.00 86.88 448 LEU A C 1
ATOM 3502 O O . LEU A 1 448 ? 28.787 2.840 -38.191 1.00 86.88 448 LEU A O 1
ATOM 3506 N N . LYS A 1 449 ? 27.210 3.581 -39.598 1.00 86.12 449 LYS A N 1
ATOM 3507 C CA . LYS A 1 449 ? 27.526 4.997 -39.411 1.00 86.12 449 LYS A CA 1
ATOM 3508 C C . LYS A 1 449 ? 27.255 5.473 -37.983 1.00 86.12 449 LYS A C 1
ATOM 3510 O O . LYS A 1 449 ? 28.098 6.158 -37.411 1.00 86.12 449 LYS A O 1
ATOM 3515 N N . LEU A 1 450 ? 26.092 5.141 -37.421 1.00 85.56 450 LEU A N 1
ATOM 3516 C CA . LEU A 1 450 ? 25.651 5.672 -36.127 1.00 85.56 450 LEU A CA 1
ATOM 3517 C C . LEU A 1 450 ? 26.235 4.926 -34.925 1.00 85.56 450 LEU A C 1
ATOM 3519 O O . LEU A 1 450 ? 26.546 5.565 -33.925 1.00 85.56 450 LEU A O 1
ATOM 3523 N N . MET A 1 451 ? 26.380 3.603 -35.013 1.00 84.12 451 MET A N 1
ATOM 3524 C CA . MET A 1 451 ? 26.787 2.754 -33.885 1.00 84.12 451 MET A CA 1
ATOM 3525 C C . MET A 1 451 ? 28.259 2.345 -33.946 1.00 84.12 451 MET A C 1
ATOM 3527 O O . MET A 1 451 ? 28.847 2.043 -32.910 1.00 84.12 451 MET A O 1
ATOM 3531 N N . GLU A 1 452 ? 28.865 2.358 -35.138 1.00 83.00 452 GLU A N 1
ATOM 3532 C CA . GLU A 1 452 ? 30.241 1.895 -35.363 1.00 83.00 452 GLU A CA 1
ATOM 3533 C C . GLU A 1 452 ? 31.161 2.953 -35.995 1.00 83.00 452 GLU A C 1
ATOM 3535 O O . GLU A 1 452 ? 32.272 2.638 -36.420 1.00 83.00 452 GLU A O 1
ATOM 3540 N N . ALA A 1 453 ? 30.733 4.219 -36.037 1.00 80.00 453 ALA A N 1
ATOM 3541 C CA . ALA A 1 453 ? 31.490 5.328 -36.629 1.00 80.00 453 ALA A CA 1
ATOM 3542 C C . ALA A 1 453 ? 31.885 5.120 -38.112 1.00 80.00 453 ALA A C 1
ATOM 3544 O O . ALA A 1 453 ? 32.801 5.771 -38.613 1.00 80.00 453 ALA A O 1
ATOM 3545 N N . GLY A 1 454 ? 31.166 4.250 -38.826 1.00 83.69 454 GLY A N 1
ATOM 3546 C CA . GLY A 1 454 ? 31.369 3.933 -40.238 1.00 83.69 454 GLY A CA 1
ATOM 3547 C C . GLY A 1 454 ? 32.038 2.578 -40.484 1.00 83.69 454 GLY A C 1
ATOM 3548 O O . GLY A 1 454 ? 32.697 2.006 -39.618 1.00 83.69 454 GLY A O 1
ATOM 3549 N N . GLY A 1 455 ? 31.874 2.061 -41.707 1.00 82.56 455 GLY A N 1
ATOM 3550 C CA . GLY A 1 455 ? 32.415 0.753 -42.101 1.00 82.56 455 GLY A CA 1
ATOM 3551 C C . GLY A 1 455 ? 33.943 0.678 -42.031 1.00 82.56 455 GLY A C 1
ATOM 3552 O O . GLY A 1 455 ? 34.482 -0.313 -41.552 1.00 82.56 455 GLY A O 1
ATOM 3553 N N . THR A 1 456 ? 34.642 1.755 -42.404 1.00 82.38 456 THR A N 1
ATOM 3554 C CA . THR A 1 456 ? 36.112 1.821 -42.334 1.00 82.38 456 THR A CA 1
ATOM 3555 C C . THR A 1 456 ? 36.615 1.683 -40.900 1.00 82.38 456 THR A C 1
ATOM 3557 O O . THR A 1 456 ? 37.455 0.834 -40.628 1.00 82.38 456 THR A O 1
ATOM 3560 N N . ALA A 1 457 ? 36.043 2.444 -39.963 1.00 81.88 457 ALA A N 1
ATOM 3561 C CA . ALA A 1 457 ? 36.403 2.380 -38.549 1.00 81.88 457 ALA A CA 1
ATOM 3562 C C . ALA A 1 457 ? 36.039 1.030 -37.910 1.00 81.88 457 ALA A C 1
ATOM 3564 O O . ALA A 1 457 ? 36.705 0.588 -36.973 1.00 81.88 457 ALA A O 1
ATOM 3565 N N . TYR A 1 458 ? 34.977 0.372 -38.382 1.00 84.06 458 TYR A N 1
ATOM 3566 C CA . TYR A 1 458 ? 34.626 -0.983 -37.961 1.00 84.06 458 TYR A CA 1
ATOM 3567 C C . TYR A 1 458 ? 35.678 -2.005 -38.420 1.00 84.06 458 TYR A C 1
ATOM 3569 O O . TYR A 1 458 ? 36.164 -2.797 -37.611 1.00 84.06 458 TYR A O 1
ATOM 3577 N N . ASP A 1 459 ? 36.079 -1.956 -39.691 1.00 83.38 459 ASP A N 1
ATOM 3578 C CA . ASP A 1 459 ? 37.071 -2.870 -40.260 1.00 83.38 459 ASP A CA 1
ATOM 3579 C C . ASP A 1 459 ? 38.480 -2.632 -39.703 1.00 83.38 459 ASP A C 1
ATOM 3581 O O . ASP A 1 459 ? 39.166 -3.591 -39.353 1.00 83.38 459 ASP A O 1
ATOM 3585 N N . GLU A 1 460 ? 38.885 -1.373 -39.519 1.00 84.06 460 GLU A N 1
ATOM 3586 C CA . GLU A 1 460 ? 40.160 -0.994 -38.894 1.00 84.06 460 GLU A CA 1
ATOM 3587 C C . GLU A 1 460 ? 40.267 -1.460 -37.437 1.00 84.06 460 GLU A C 1
ATOM 3589 O O . GLU A 1 460 ? 41.373 -1.678 -36.944 1.00 84.06 460 GLU A O 1
ATOM 3594 N N . ARG A 1 461 ? 39.137 -1.656 -36.742 1.00 84.38 461 ARG A N 1
ATOM 3595 C CA . ARG A 1 461 ? 39.110 -2.176 -35.367 1.00 84.38 461 ARG A CA 1
ATOM 3596 C C . ARG A 1 461 ? 39.278 -3.698 -35.290 1.00 84.38 461 ARG A C 1
ATOM 3598 O O . ARG A 1 461 ? 39.798 -4.184 -34.286 1.00 84.38 461 ARG A O 1
ATOM 3605 N N . LYS A 1 462 ? 38.916 -4.461 -36.332 1.00 82.94 462 LYS A N 1
ATOM 3606 C CA . LYS A 1 462 ? 38.997 -5.940 -36.337 1.00 82.94 462 LYS A CA 1
ATOM 3607 C C . LYS A 1 462 ? 40.397 -6.493 -35.999 1.00 82.94 462 LYS A C 1
ATOM 3609 O O . LYS A 1 462 ? 40.468 -7.380 -35.142 1.00 82.94 462 LYS A O 1
ATOM 3614 N N . PRO A 1 463 ? 41.512 -5.966 -36.555 1.00 83.94 463 PRO A N 1
ATOM 3615 C CA . PRO A 1 463 ? 42.860 -6.426 -36.216 1.00 83.94 463 PRO A CA 1
ATOM 3616 C C . PRO A 1 463 ? 43.213 -6.252 -34.735 1.00 83.94 463 PRO A C 1
ATOM 3618 O O . PRO A 1 463 ? 43.870 -7.116 -34.158 1.00 83.94 463 PRO A O 1
ATOM 3621 N N . TYR A 1 464 ? 42.739 -5.180 -34.093 1.00 82.88 464 TYR A N 1
ATOM 3622 C CA . TYR A 1 464 ? 42.988 -4.928 -32.668 1.00 82.88 464 TYR A CA 1
ATOM 3623 C C . TYR A 1 464 ? 42.272 -5.928 -31.751 1.00 82.88 464 TYR A C 1
ATOM 3625 O O . TYR A 1 464 ? 42.703 -6.134 -30.618 1.00 82.88 464 TYR A O 1
ATOM 3633 N N . TYR A 1 465 ? 41.213 -6.579 -32.239 1.00 82.31 465 TYR A N 1
ATOM 3634 C CA . TYR A 1 465 ? 40.499 -7.644 -31.531 1.00 82.31 465 TYR A CA 1
ATOM 3635 C C . TYR A 1 465 ? 41.019 -9.050 -31.866 1.00 82.31 465 TYR A C 1
ATOM 3637 O O . TYR A 1 465 ? 40.428 -10.037 -31.434 1.00 82.31 465 TYR A O 1
ATOM 3645 N N . GLY A 1 466 ? 42.101 -9.164 -32.646 1.00 79.69 466 GLY A N 1
ATOM 3646 C CA . GLY A 1 466 ? 42.629 -10.453 -33.103 1.00 79.69 466 GLY A CA 1
ATOM 3647 C C . GLY A 1 466 ? 41.761 -11.137 -34.165 1.00 79.69 466 GLY A C 1
ATOM 3648 O O . GLY A 1 466 ? 41.986 -12.302 -34.482 1.00 79.69 466 GLY A O 1
ATOM 3649 N N . LEU A 1 467 ? 40.787 -10.420 -34.733 1.00 74.75 467 LEU A N 1
ATOM 3650 C CA . LEU A 1 467 ? 39.936 -10.874 -35.831 1.00 74.75 467 LEU A CA 1
ATOM 3651 C C . LEU A 1 467 ? 40.594 -10.474 -37.156 1.00 74.75 467 LEU A C 1
ATOM 3653 O O . LEU A 1 467 ? 40.099 -9.616 -37.884 1.00 74.75 467 LEU A O 1
ATOM 3657 N N . VAL A 1 468 ? 41.766 -11.033 -37.443 1.00 64.75 468 VAL A N 1
ATOM 3658 C CA . VAL A 1 468 ? 42.385 -10.862 -38.762 1.00 64.75 468 VAL A CA 1
ATOM 3659 C C . VAL A 1 468 ? 41.598 -11.733 -39.739 1.00 64.75 468 VAL A C 1
ATOM 3661 O O . VAL A 1 468 ? 41.380 -12.913 -39.470 1.00 64.75 468 VAL A O 1
ATOM 3664 N N . GLY A 1 469 ? 41.114 -11.138 -40.830 1.00 59.50 469 GLY A N 1
ATOM 3665 C CA . GLY A 1 469 ? 40.446 -11.887 -41.891 1.00 59.50 469 GLY A CA 1
ATOM 3666 C C . GLY A 1 469 ? 41.361 -12.991 -42.419 1.00 59.50 469 GLY A C 1
ATOM 3667 O O . GLY A 1 469 ? 42.539 -12.736 -42.669 1.00 59.50 469 GLY A O 1
ATOM 3668 N N . ASN A 1 470 ? 40.816 -14.200 -42.553 1.00 43.12 470 ASN A N 1
ATOM 3669 C CA . ASN A 1 470 ? 41.377 -15.189 -43.473 1.00 43.12 470 ASN A CA 1
ATOM 3670 C C . ASN A 1 470 ? 41.123 -14.757 -44.914 1.00 43.12 470 ASN A C 1
ATOM 3672 O O . ASN A 1 470 ? 40.016 -14.221 -45.165 1.00 43.12 470 ASN A O 1
#